Protein AF-A0A6I3SIS8-F1 (afdb_monomer_lite)

Structure (mmCIF, N/CA/C/O backbone):
data_AF-A0A6I3SIS8-F1
#
_entry.id   AF-A0A6I3SIS8-F1
#
loop_
_atom_site.group_PDB
_atom_site.id
_atom_site.type_symbol
_atom_site.label_atom_id
_atom_site.label_alt_id
_atom_site.label_comp_id
_atom_site.label_asym_id
_atom_site.label_entity_id
_atom_site.label_seq_id
_atom_site.pdbx_PDB_ins_code
_atom_site.Cartn_x
_atom_site.Cartn_y
_atom_site.Cartn_z
_atom_site.occupancy
_atom_site.B_iso_or_equiv
_atom_site.auth_seq_id
_atom_site.auth_comp_id
_atom_site.auth_asym_id
_atom_site.auth_atom_id
_atom_site.pdbx_PDB_model_num
ATOM 1 N N . MET A 1 1 ? 45.533 36.833 -30.928 1.00 37.28 1 MET A N 1
ATOM 2 C CA . MET A 1 1 ? 46.655 37.160 -30.023 1.00 37.28 1 MET A CA 1
ATOM 3 C C . MET A 1 1 ? 46.284 38.436 -29.268 1.00 37.28 1 MET A C 1
ATOM 5 O O . MET A 1 1 ? 46.257 39.475 -29.904 1.00 37.28 1 MET A O 1
ATOM 9 N N . ALA A 1 2 ? 45.863 38.337 -27.998 1.00 27.78 2 ALA A N 1
ATOM 10 C CA . ALA A 1 2 ? 45.843 39.403 -26.973 1.00 27.78 2 ALA A CA 1
ATOM 11 C C . ALA A 1 2 ? 45.095 38.920 -25.705 1.00 27.78 2 ALA A C 1
ATOM 13 O O . ALA A 1 2 ? 43.970 38.437 -25.776 1.00 27.78 2 ALA A O 1
ATOM 14 N N . ILE A 1 3 ? 45.743 39.084 -24.553 1.00 27.97 3 ILE A N 1
ATOM 15 C CA . ILE A 1 3 ? 45.242 39.079 -23.158 1.00 27.97 3 ILE A CA 1
ATOM 16 C C . ILE A 1 3 ? 45.550 40.525 -22.631 1.00 27.97 3 ILE A C 1
ATOM 18 O O . ILE A 1 3 ? 46.410 41.135 -23.273 1.00 27.97 3 ILE A O 1
ATOM 22 N N . PRO A 1 4 ? 45.050 41.126 -21.504 1.00 42.03 4 PRO A N 1
ATOM 23 C CA . PRO A 1 4 ? 44.004 40.796 -20.499 1.00 42.03 4 PRO A CA 1
ATOM 24 C C . PRO A 1 4 ? 43.070 41.956 -19.990 1.00 42.03 4 PRO A C 1
ATOM 26 O O . PRO A 1 4 ? 43.342 43.137 -20.146 1.00 42.03 4 PRO A O 1
ATOM 29 N N . ARG A 1 5 ? 42.057 41.542 -19.191 1.00 29.97 5 ARG A N 1
ATOM 30 C CA . ARG A 1 5 ? 41.490 42.088 -17.910 1.00 29.97 5 ARG A CA 1
ATOM 31 C C . ARG A 1 5 ? 41.105 43.581 -17.743 1.00 29.97 5 ARG A C 1
ATOM 33 O O . ARG A 1 5 ? 41.974 44.438 -17.659 1.00 29.97 5 ARG A O 1
ATOM 40 N N . LYS A 1 6 ? 39.880 43.804 -17.220 1.00 28.61 6 LYS A N 1
ATOM 41 C CA . LYS A 1 6 ? 39.632 44.179 -15.795 1.00 28.61 6 LYS A CA 1
ATOM 42 C C . LYS A 1 6 ? 38.142 44.122 -15.393 1.00 28.61 6 LYS A C 1
ATOM 44 O O . LYS A 1 6 ? 37.270 44.616 -16.092 1.00 28.61 6 LYS A O 1
ATOM 49 N N . ARG A 1 7 ? 37.886 43.539 -14.213 1.00 33.59 7 ARG A N 1
ATOM 50 C CA . ARG A 1 7 ? 36.608 43.526 -13.472 1.00 33.59 7 ARG A CA 1
ATOM 51 C C . ARG A 1 7 ? 36.243 44.926 -12.961 1.00 33.59 7 ARG A C 1
ATOM 53 O O . ARG A 1 7 ? 37.121 45.608 -12.438 1.00 33.59 7 ARG A O 1
ATOM 60 N N . ARG A 1 8 ? 34.943 45.240 -12.886 1.00 27.22 8 ARG A N 1
ATOM 61 C CA . ARG A 1 8 ? 34.364 46.024 -11.777 1.00 27.22 8 ARG A CA 1
ATOM 62 C C . ARG A 1 8 ? 32.894 45.654 -11.539 1.00 27.22 8 ARG A C 1
ATOM 64 O O . ARG A 1 8 ? 32.098 45.609 -12.466 1.00 27.22 8 ARG A O 1
ATOM 71 N N . LYS A 1 9 ? 32.588 45.378 -10.266 1.00 30.92 9 LYS A N 1
ATOM 72 C CA . LYS A 1 9 ? 31.253 45.189 -9.683 1.00 30.92 9 LYS A CA 1
ATOM 73 C C . LYS A 1 9 ? 30.405 46.452 -9.872 1.00 30.92 9 LYS A C 1
ATOM 75 O O . LYS A 1 9 ? 30.916 47.545 -9.633 1.00 30.92 9 LYS A O 1
ATOM 80 N N . LYS A 1 10 ? 29.110 46.293 -10.154 1.00 27.42 10 LYS A N 1
ATOM 81 C CA . LYS A 1 10 ? 28.080 47.269 -9.781 1.00 27.42 10 LYS A CA 1
ATOM 82 C C . LYS A 1 10 ? 26.833 46.550 -9.276 1.00 27.42 10 LYS A C 1
ATOM 84 O O . LYS A 1 10 ? 26.320 45.631 -9.900 1.00 27.42 10 LYS A O 1
ATOM 89 N N . SER A 1 11 ? 26.440 46.992 -8.094 1.00 28.55 11 SER A N 1
ATOM 90 C CA . SER A 1 11 ? 25.265 46.665 -7.306 1.00 28.55 11 SER A CA 1
ATOM 91 C C . SER A 1 11 ? 23.988 47.049 -8.053 1.00 28.55 11 SER A C 1
ATOM 93 O O . SER A 1 11 ? 23.933 48.142 -8.616 1.00 28.55 11 SER A O 1
ATOM 95 N N . MET A 1 12 ? 22.956 46.205 -8.007 1.00 25.20 12 MET A N 1
ATOM 96 C CA . MET A 1 12 ? 21.628 46.552 -8.508 1.00 25.20 12 MET A CA 1
ATOM 97 C C . MET A 1 12 ? 20.617 46.479 -7.363 1.00 25.20 12 MET A C 1
ATOM 99 O O . MET A 1 12 ? 20.436 45.440 -6.733 1.00 25.20 12 MET A O 1
ATOM 103 N N . LYS A 1 13 ? 20.040 47.647 -7.071 1.00 25.31 13 LYS A N 1
ATOM 104 C CA . LYS A 1 13 ? 18.928 47.875 -6.150 1.00 25.31 13 LYS A CA 1
ATOM 105 C C . LYS A 1 13 ? 17.675 47.201 -6.716 1.00 25.31 13 LYS A C 1
ATOM 107 O O . LYS A 1 13 ? 17.369 47.397 -7.889 1.00 25.31 13 LYS A O 1
ATOM 112 N N . VAL A 1 14 ? 16.958 46.456 -5.880 1.00 27.83 14 VAL A N 1
ATOM 113 C CA . VAL A 1 14 ? 15.603 45.976 -6.175 1.00 27.83 14 VAL A CA 1
ATOM 114 C C . VAL A 1 14 ? 14.617 47.064 -5.752 1.00 27.83 14 VAL A C 1
ATOM 116 O O . VAL A 1 14 ? 14.685 47.580 -4.638 1.00 27.83 14 VAL A O 1
ATOM 119 N N . LEU A 1 15 ? 13.760 47.444 -6.695 1.00 24.58 15 LEU A N 1
ATOM 120 C CA . LEU A 1 15 ? 12.706 48.444 -6.582 1.00 24.58 15 LEU A CA 1
ATOM 121 C C . LEU A 1 15 ? 11.448 47.769 -6.008 1.00 24.58 15 LEU A C 1
ATOM 123 O O . LEU A 1 15 ? 10.966 46.795 -6.581 1.00 24.58 15 LEU A O 1
ATOM 127 N N . LEU A 1 16 ? 10.939 48.285 -4.885 1.00 25.39 16 LEU A N 1
ATOM 128 C CA . LEU A 1 16 ? 9.620 47.962 -4.338 1.00 25.39 16 LEU A CA 1
ATOM 129 C C . LEU A 1 16 ? 8.529 48.727 -5.105 1.00 25.39 16 LEU A C 1
ATOM 131 O O . LEU A 1 16 ? 8.589 49.949 -5.217 1.00 25.39 16 LEU A O 1
ATOM 135 N N . ILE A 1 17 ? 7.506 48.002 -5.545 1.00 28.86 17 ILE A N 1
ATOM 136 C CA . ILE A 1 17 ? 6.165 48.475 -5.920 1.00 28.86 17 ILE A CA 1
ATOM 137 C C . ILE A 1 17 ? 5.243 47.414 -5.298 1.00 28.86 17 ILE A C 1
ATOM 139 O O . ILE A 1 17 ? 5.486 46.233 -5.505 1.00 28.86 17 ILE A O 1
ATOM 143 N N . GLY A 1 18 ? 4.226 47.658 -4.482 1.00 24.64 18 GLY A N 1
ATOM 144 C CA . GLY A 1 18 ? 3.494 48.852 -4.085 1.00 24.64 18 GLY A CA 1
ATOM 145 C C . GLY A 1 18 ? 2.104 48.329 -3.706 1.00 24.64 18 GLY A C 1
ATOM 146 O O . GLY A 1 18 ? 1.292 48.094 -4.592 1.00 24.64 18 GLY A O 1
ATOM 147 N N . LEU A 1 19 ? 1.870 48.039 -2.420 1.00 24.45 19 LEU A N 1
ATOM 148 C CA . LEU A 1 19 ? 0.596 47.507 -1.922 1.00 24.45 19 LEU A CA 1
ATOM 149 C C . LEU A 1 19 ? -0.233 48.676 -1.378 1.00 24.45 19 LEU A C 1
ATOM 151 O O . LEU A 1 19 ? 0.074 49.239 -0.327 1.00 24.45 19 LEU A O 1
ATOM 155 N N . GLY A 1 20 ? -1.230 49.084 -2.160 1.00 24.03 20 GLY A N 1
ATOM 156 C CA . GLY A 1 20 ? -2.189 50.124 -1.814 1.00 24.03 20 GLY A CA 1
ATOM 157 C C . GLY A 1 20 ? -3.332 49.563 -0.975 1.00 24.03 20 GLY A C 1
ATOM 158 O O . GLY A 1 20 ? -4.022 48.633 -1.376 1.00 24.03 20 GLY A O 1
ATOM 159 N N . VAL A 1 21 ? -3.495 50.172 0.192 1.00 26.05 21 VAL A N 1
ATOM 160 C CA . VAL A 1 21 ? -4.587 50.039 1.154 1.00 26.05 21 VAL A CA 1
ATOM 161 C C . VAL A 1 21 ? -5.916 50.476 0.527 1.00 26.05 21 VAL A C 1
ATOM 163 O O . VAL A 1 21 ? -5.981 51.549 -0.067 1.00 26.05 21 VAL A O 1
ATOM 166 N N . PHE A 1 22 ? -6.990 49.714 0.750 1.00 25.12 22 PHE A N 1
ATOM 167 C CA . PHE A 1 22 ? -8.349 50.259 0.763 1.00 25.12 22 PHE A CA 1
ATOM 168 C C . PHE A 1 22 ? -9.095 49.735 1.992 1.00 25.12 22 PHE A C 1
ATOM 170 O O . PHE A 1 22 ? -9.460 48.566 2.084 1.00 25.12 22 PHE A O 1
ATOM 177 N N . VAL A 1 23 ? -9.267 50.638 2.954 1.00 25.52 23 VAL A N 1
ATOM 178 C CA . VAL A 1 23 ? -10.157 50.524 4.108 1.00 25.52 23 VAL A CA 1
ATOM 179 C C . VAL A 1 23 ? -11.433 51.269 3.742 1.00 25.52 23 VAL A C 1
ATOM 181 O O . VAL A 1 23 ? -11.371 52.456 3.436 1.00 25.52 23 VAL A O 1
ATOM 184 N N . VAL A 1 24 ? -12.583 50.606 3.834 1.00 27.52 24 VAL A N 1
ATOM 185 C CA . VAL A 1 24 ? -13.864 51.270 4.098 1.00 27.52 24 VAL A CA 1
ATOM 186 C C . VAL A 1 24 ? -14.582 50.426 5.138 1.00 27.52 24 VAL A C 1
ATOM 188 O O . VAL A 1 24 ? -14.937 49.278 4.888 1.00 27.52 24 VAL A O 1
ATOM 191 N N . GLY A 1 25 ? -14.722 50.993 6.332 1.00 22.06 25 GLY A N 1
ATOM 192 C CA . GLY A 1 25 ? -15.503 50.415 7.411 1.00 22.06 25 GLY A CA 1
ATOM 193 C C . GLY A 1 25 ? -16.974 50.797 7.308 1.00 22.06 25 GLY A C 1
ATOM 194 O O . GLY A 1 25 ? -17.318 51.857 6.795 1.00 22.06 25 GLY A O 1
ATOM 195 N N . PHE A 1 26 ? -17.819 49.953 7.887 1.00 25.00 26 PHE A N 1
ATOM 196 C CA . PHE A 1 26 ? -19.052 50.366 8.541 1.00 25.00 26 PHE A CA 1
ATOM 197 C C . PHE A 1 26 ? -19.267 49.419 9.720 1.00 25.00 26 PHE A C 1
ATOM 199 O O . PHE A 1 26 ? -19.351 48.205 9.547 1.00 25.00 26 PHE A O 1
ATOM 206 N N . GLY A 1 27 ? -19.256 49.976 10.929 1.00 22.34 27 GLY A N 1
ATOM 207 C CA . GLY A 1 27 ? -19.552 49.240 12.148 1.00 22.34 27 GLY A CA 1
ATOM 208 C C . GLY A 1 27 ? -21.051 49.164 12.402 1.00 22.34 27 GLY A C 1
ATOM 209 O O . GLY A 1 27 ? -21.800 50.016 11.939 1.00 22.34 27 GLY A O 1
ATOM 210 N N . LEU A 1 28 ? -21.449 48.179 13.204 1.00 25.05 28 LEU A N 1
ATOM 211 C CA . LEU A 1 28 ? -22.534 48.287 14.176 1.00 25.05 28 LEU A CA 1
ATOM 212 C C . LEU A 1 28 ? -22.318 47.203 15.240 1.00 25.05 28 LEU A C 1
ATOM 214 O O . LEU A 1 28 ? -22.282 46.011 14.950 1.00 25.05 28 LEU A O 1
ATOM 218 N N . ALA A 1 29 ? -22.120 47.654 16.474 1.00 28.23 29 ALA A N 1
ATOM 219 C CA . ALA A 1 29 ? -22.065 46.833 17.669 1.00 28.23 29 ALA A CA 1
ATOM 220 C C . ALA A 1 29 ? -23.487 46.543 18.150 1.00 28.23 29 ALA A C 1
ATOM 222 O O . ALA A 1 29 ? -24.220 47.501 18.363 1.00 28.23 29 ALA A O 1
ATOM 223 N N . VAL A 1 30 ? -23.843 45.278 18.405 1.00 28.05 30 VAL A N 1
ATOM 224 C CA . VAL A 1 30 ? -24.902 44.893 19.358 1.00 28.05 30 VAL A CA 1
ATOM 225 C C . VAL A 1 30 ? -24.634 43.472 19.874 1.00 28.05 30 VAL A C 1
ATOM 227 O O . VAL A 1 30 ? -24.608 42.527 19.096 1.00 28.05 30 VAL A O 1
ATOM 230 N N . GLY A 1 31 ? -24.536 43.324 21.200 1.00 24.06 31 GLY A N 1
ATOM 231 C CA . GLY A 1 31 ? -25.141 42.183 21.895 1.00 24.06 31 GLY A CA 1
ATOM 232 C C . GLY A 1 31 ? -24.251 41.007 22.293 1.00 24.06 31 GLY A C 1
ATOM 233 O O . GLY A 1 31 ? -24.388 39.918 21.750 1.00 24.06 31 GLY A O 1
ATOM 234 N N . TYR A 1 32 ? -23.476 41.176 23.368 1.00 26.34 32 TYR A N 1
ATOM 235 C CA . TYR A 1 32 ? -23.261 40.088 24.327 1.00 26.34 32 TYR A CA 1
ATOM 236 C C . TYR A 1 32 ? -24.634 39.650 24.873 1.00 26.34 32 TYR A C 1
ATOM 238 O O . TYR A 1 32 ? -25.322 40.441 25.523 1.00 26.34 32 TYR A O 1
ATOM 246 N N . ARG A 1 33 ? -25.042 38.403 24.623 1.00 25.62 33 ARG A N 1
ATOM 247 C CA . ARG A 1 33 ? -26.084 37.724 25.400 1.00 25.62 33 ARG A CA 1
ATOM 248 C C . ARG A 1 33 ? -25.581 36.351 25.816 1.00 25.62 33 ARG A C 1
ATOM 250 O O . ARG A 1 33 ? -25.286 35.506 24.978 1.00 25.62 33 ARG A O 1
ATOM 257 N N . ASN A 1 34 ? -25.515 36.182 27.131 1.00 26.72 34 ASN A N 1
ATOM 258 C CA . ASN A 1 34 ? -25.392 34.913 27.824 1.00 26.72 34 ASN A CA 1
ATOM 259 C C . ASN A 1 34 ? -26.469 33.945 27.315 1.00 26.72 34 ASN A C 1
ATOM 261 O O . ASN A 1 34 ? -27.656 34.260 27.396 1.00 26.72 34 ASN A O 1
ATOM 265 N N . PHE A 1 35 ? -26.053 32.776 26.835 1.00 25.58 35 PHE A N 1
ATOM 266 C CA . PHE A 1 35 ? -26.901 31.589 26.807 1.00 25.58 35 PHE A CA 1
ATOM 267 C C . PHE A 1 35 ? -26.510 30.724 28.009 1.00 25.58 35 PHE A C 1
ATOM 269 O O . PHE A 1 35 ? -25.621 29.882 27.933 1.00 25.58 35 PHE A O 1
ATOM 276 N N . GLU A 1 36 ? -27.153 30.993 29.144 1.00 26.08 36 GLU A N 1
ATOM 277 C CA . GLU A 1 36 ? -27.400 29.973 30.162 1.00 26.08 36 GLU A CA 1
ATOM 278 C C . GLU A 1 36 ? -28.742 29.302 29.836 1.00 26.08 36 GLU A C 1
ATOM 280 O O . GLU A 1 36 ? -29.730 29.986 29.568 1.00 26.08 36 GLU A O 1
ATOM 285 N N . GLY A 1 37 ? -28.763 27.966 29.878 1.00 23.23 37 GLY A N 1
ATOM 286 C CA . GLY A 1 37 ? -29.931 27.116 29.620 1.00 23.23 37 GLY A CA 1
ATOM 287 C C . GLY A 1 37 ? -29.971 26.638 28.165 1.00 23.23 37 GLY A C 1
ATOM 288 O O . GLY A 1 37 ? -29.992 27.445 27.249 1.00 23.23 37 GLY A O 1
ATOM 289 N N . ILE A 1 38 ? -29.969 25.347 27.845 1.00 25.59 38 ILE A N 1
ATOM 290 C CA . ILE A 1 38 ? -30.414 24.161 28.576 1.00 25.59 38 ILE A CA 1
ATOM 291 C C . ILE A 1 38 ? -29.370 23.069 28.314 1.00 25.59 38 ILE A C 1
ATOM 293 O O . ILE A 1 38 ? -28.968 22.858 27.173 1.00 25.59 38 ILE A O 1
ATOM 297 N N . ALA A 1 39 ? -28.929 22.375 29.366 1.00 31.66 39 ALA A N 1
ATOM 298 C CA . ALA A 1 39 ? -28.293 21.076 29.208 1.00 31.66 39 ALA A CA 1
ATOM 299 C C . ALA A 1 39 ? -29.356 20.121 28.652 1.00 31.66 39 ALA A C 1
ATOM 301 O O . ALA A 1 39 ? -30.090 19.481 29.406 1.00 31.66 39 ALA A O 1
ATOM 302 N N . GLU A 1 40 ? -29.497 20.089 27.329 1.00 26.77 40 GLU A N 1
ATOM 303 C CA . GLU A 1 40 ? -30.188 18.994 26.677 1.00 26.77 40 GLU A CA 1
ATOM 304 C C . GLU A 1 40 ? -29.341 17.757 26.950 1.00 26.77 40 GLU A C 1
ATOM 306 O O . GLU A 1 40 ? -28.184 17.653 26.538 1.00 26.77 40 GLU A O 1
ATOM 311 N N . SER A 1 41 ? -29.916 16.845 27.736 1.00 28.03 41 SER A N 1
ATOM 312 C CA . SER A 1 41 ? -29.422 15.477 27.820 1.00 28.03 41 SER A CA 1
ATOM 313 C C . SER A 1 41 ? -29.154 14.986 26.400 1.00 28.03 41 SER A C 1
ATOM 315 O O . SER A 1 41 ? -29.950 15.307 25.512 1.00 28.03 41 SER A O 1
ATOM 317 N N . PRO A 1 42 ? -28.068 14.231 26.157 1.00 32.88 42 PRO A N 1
ATOM 318 C CA . PRO A 1 42 ? -27.833 13.671 24.841 1.00 32.88 42 PRO A CA 1
ATOM 319 C C . PRO A 1 42 ? -29.092 12.902 24.464 1.00 32.88 42 PRO A C 1
ATOM 321 O O . PRO A 1 42 ? -29.443 11.933 25.137 1.00 32.88 42 PRO A O 1
ATOM 324 N N . ASN A 1 43 ? -29.807 13.380 23.441 1.00 29.58 43 ASN A N 1
ATOM 325 C CA . ASN A 1 43 ? -30.867 12.596 22.837 1.00 29.58 43 ASN A CA 1
ATOM 326 C C . ASN A 1 43 ? -30.219 11.250 22.502 1.00 29.58 43 ASN A C 1
ATOM 328 O O . ASN A 1 43 ? -29.254 11.243 21.725 1.00 29.58 43 ASN A O 1
ATOM 332 N N . PRO A 1 44 ? -30.652 10.136 23.119 1.00 35.06 44 PRO A N 1
ATOM 333 C CA . PRO A 1 44 ? -30.145 8.840 22.727 1.00 35.06 44 PRO A CA 1
ATOM 334 C C . PRO A 1 44 ? -30.453 8.723 21.240 1.00 35.06 44 PRO A C 1
ATOM 336 O O . PRO A 1 44 ? -31.586 8.968 20.820 1.00 35.06 44 PRO A O 1
ATOM 339 N N . VAL A 1 45 ? -29.437 8.432 20.429 1.00 43.19 45 VAL A N 1
ATOM 340 C CA . VAL A 1 45 ? -29.666 8.033 19.042 1.00 43.19 45 VAL A CA 1
ATOM 341 C C . VAL A 1 45 ? -30.652 6.868 19.124 1.00 43.19 45 VAL A C 1
ATOM 343 O O . VAL A 1 45 ? -30.350 5.823 19.707 1.00 43.19 45 VAL A O 1
ATOM 346 N N . ASN A 1 46 ? -31.888 7.135 18.701 1.00 38.53 46 ASN A N 1
ATOM 347 C CA . ASN A 1 46 ? -33.018 6.233 18.838 1.00 38.53 46 ASN A CA 1
ATOM 348 C C . ASN A 1 46 ? -32.661 4.896 18.188 1.00 38.53 46 ASN A C 1
ATOM 350 O O . ASN A 1 46 ? -32.430 4.863 16.991 1.00 38.53 46 ASN A O 1
ATOM 354 N N . GLY A 1 47 ? -32.642 3.823 18.984 1.00 43.50 47 GLY A N 1
ATOM 355 C CA . GLY A 1 47 ? -33.038 2.456 18.615 1.00 43.50 47 GLY A CA 1
ATOM 356 C C . GLY A 1 47 ? -32.598 1.809 17.290 1.00 43.50 47 GLY A C 1
ATOM 357 O O . GLY A 1 47 ? -33.206 0.803 16.940 1.00 43.50 47 GLY A O 1
ATOM 358 N N . GLU A 1 48 ? -31.613 2.312 16.547 1.00 57.53 48 GLU A N 1
ATOM 359 C CA . GLU A 1 48 ? -31.252 1.727 15.251 1.00 57.53 48 GLU A CA 1
ATOM 360 C C . GLU A 1 48 ? -30.534 0.385 15.440 1.00 57.53 48 GLU A C 1
ATOM 362 O O . GLU A 1 48 ? -29.417 0.291 15.958 1.00 57.53 48 GLU A O 1
ATOM 367 N N . SER A 1 49 ? -31.208 -0.688 15.024 1.00 75.69 49 SER A N 1
ATOM 368 C CA . SER A 1 49 ? -30.583 -1.986 14.814 1.00 75.69 49 SER A CA 1
ATOM 369 C C . SER A 1 49 ? -29.731 -1.914 13.548 1.00 75.69 49 SER A C 1
ATOM 371 O O . SER A 1 49 ? -30.186 -2.298 12.473 1.00 75.69 49 SER A O 1
ATOM 373 N N . TRP A 1 50 ? -28.512 -1.397 13.677 1.00 89.44 50 TRP A N 1
ATOM 374 C CA . TRP A 1 50 ? -27.549 -1.383 12.582 1.00 89.44 50 TRP A CA 1
ATOM 375 C C . TRP A 1 50 ? -27.254 -2.800 12.090 1.00 89.44 50 TRP A C 1
ATOM 377 O O . TRP A 1 50 ? -27.021 -3.720 12.882 1.00 89.44 50 TRP A O 1
ATOM 387 N N . SER A 1 51 ? -27.225 -2.949 10.775 1.00 91.38 51 SER A N 1
ATOM 388 C CA . SER A 1 51 ? -26.800 -4.134 10.044 1.00 91.38 51 SER A CA 1
ATOM 389 C C . SER A 1 51 ? -25.554 -3.819 9.226 1.00 91.38 51 SER A C 1
ATOM 391 O O . SER A 1 51 ? -25.282 -2.676 8.867 1.00 91.38 51 SER A O 1
ATOM 393 N N . VAL A 1 52 ? -24.756 -4.845 8.932 1.00 91.94 52 VAL A N 1
ATOM 394 C CA . VAL A 1 52 ? -23.588 -4.679 8.060 1.00 91.94 52 VAL A CA 1
ATOM 395 C C . VAL A 1 52 ? -24.041 -4.208 6.676 1.00 91.94 52 VAL A C 1
ATOM 397 O O . VAL A 1 52 ? -24.930 -4.817 6.085 1.00 91.94 52 VAL A O 1
ATOM 400 N N . GLY A 1 53 ? -23.396 -3.163 6.157 1.00 91.75 53 GLY A N 1
ATOM 401 C CA . GLY A 1 53 ? -23.736 -2.522 4.885 1.00 91.75 53 GLY A CA 1
ATOM 402 C C . GLY A 1 53 ? -24.698 -1.338 5.004 1.00 91.75 53 GLY A C 1
ATOM 403 O O . GLY A 1 53 ? -24.877 -0.630 4.016 1.00 91.75 53 GLY A O 1
ATOM 404 N N . ASP A 1 54 ? -25.278 -1.093 6.183 1.00 94.38 54 ASP A N 1
ATOM 405 C CA . ASP A 1 54 ? -26.115 0.087 6.394 1.00 94.38 54 ASP A CA 1
ATOM 406 C C . ASP A 1 54 ? -25.291 1.365 6.203 1.00 94.38 54 ASP A C 1
ATOM 408 O O . ASP A 1 54 ? -24.182 1.499 6.735 1.00 94.38 54 ASP A O 1
ATOM 412 N N . GLU A 1 55 ? -25.847 2.309 5.444 1.00 94.56 55 GLU A N 1
ATOM 413 C CA . GLU A 1 55 ? -25.242 3.616 5.207 1.00 94.56 55 GLU A CA 1
ATOM 414 C C . GLU A 1 55 ? -25.322 4.474 6.478 1.00 94.56 55 GLU A C 1
ATOM 416 O O . GLU A 1 55 ? -26.373 4.590 7.108 1.00 94.56 55 GLU A O 1
ATOM 421 N N . VAL A 1 56 ? -24.205 5.104 6.844 1.00 94.94 56 VAL A N 1
ATOM 422 C CA . VAL A 1 56 ? -24.098 5.981 8.015 1.00 94.94 56 VAL A CA 1
ATOM 423 C C . VAL A 1 56 ? -23.895 7.420 7.541 1.00 94.94 56 VAL A C 1
ATOM 425 O O . VAL A 1 56 ? -22.931 7.689 6.816 1.00 94.94 56 VAL A O 1
ATOM 428 N N . PRO A 1 57 ? -24.760 8.368 7.937 1.00 93.25 57 PRO A N 1
ATOM 429 C CA . PRO A 1 57 ? -24.688 9.728 7.430 1.00 93.25 57 PRO A CA 1
ATOM 430 C C . PRO A 1 57 ? -23.543 10.531 8.093 1.00 93.25 57 PRO A C 1
ATOM 432 O O . PRO A 1 57 ? -23.152 10.233 9.232 1.00 93.25 57 PRO A O 1
ATOM 435 N N . PRO A 1 58 ? -22.992 11.562 7.417 1.00 91.94 58 PRO A N 1
ATOM 436 C CA . PRO A 1 58 ? -21.834 12.326 7.899 1.00 91.94 58 PRO A CA 1
ATOM 437 C C . PRO A 1 58 ? -22.011 12.925 9.305 1.00 91.94 58 PRO A C 1
ATOM 439 O O . PRO A 1 58 ? -21.042 13.062 10.059 1.00 91.94 58 PRO A O 1
ATOM 442 N N . GLU A 1 59 ? -23.242 13.263 9.690 1.00 92.19 59 GLU A N 1
ATOM 443 C CA . GLU A 1 59 ? -23.571 13.878 10.977 1.00 92.19 59 GLU A CA 1
ATOM 444 C C . GLU A 1 59 ? -23.283 12.952 12.165 1.00 92.19 59 GLU A C 1
ATOM 446 O O . GLU A 1 59 ? -22.970 13.443 13.251 1.00 92.19 59 GLU A O 1
ATOM 451 N N . VAL A 1 60 ? -23.356 11.627 11.984 1.00 93.12 60 VAL A N 1
ATOM 452 C CA . VAL A 1 60 ? -23.006 10.651 13.033 1.00 93.12 60 VAL A CA 1
ATOM 453 C C . VAL A 1 60 ? -21.515 10.743 13.357 1.00 93.12 60 VAL A C 1
ATOM 455 O O . VAL A 1 60 ? -21.139 10.830 14.525 1.00 93.12 60 VAL A O 1
ATOM 458 N N . PHE A 1 61 ? -20.667 10.817 12.329 1.00 92.19 61 PHE A N 1
ATOM 459 C CA . PHE A 1 61 ? -19.221 10.985 12.489 1.00 92.19 61 PHE A CA 1
ATOM 460 C C . PHE A 1 61 ? -18.859 12.357 13.065 1.00 92.19 61 PHE A C 1
ATOM 462 O O . PHE A 1 61 ? -17.921 12.466 13.852 1.00 92.19 61 PHE A O 1
ATOM 469 N N . ALA A 1 62 ? -19.593 13.409 12.690 1.00 89.12 62 ALA A N 1
ATOM 470 C CA . ALA A 1 62 ? -19.358 14.766 13.183 1.00 89.12 62 ALA A CA 1
ATOM 471 C C . ALA A 1 62 ? -19.717 14.944 14.670 1.00 89.12 62 ALA A C 1
ATOM 473 O O . ALA A 1 62 ? -19.081 15.741 15.356 1.00 89.12 62 ALA A O 1
ATOM 474 N N . LYS A 1 63 ? -20.718 14.208 15.172 1.00 90.25 63 LYS A N 1
ATOM 475 C CA . LYS A 1 63 ? -21.145 14.239 16.584 1.00 90.25 63 LYS A CA 1
ATOM 476 C C . LYS A 1 63 ? -20.280 13.376 17.509 1.00 90.25 63 LYS A C 1
ATOM 478 O O . LYS A 1 63 ? -20.374 13.524 18.725 1.00 90.25 63 LYS A O 1
ATOM 483 N N . ALA A 1 64 ? -19.488 12.460 16.959 1.00 91.12 64 ALA A N 1
ATOM 484 C CA . ALA A 1 64 ? -18.677 11.532 17.734 1.00 91.12 64 ALA A CA 1
ATOM 485 C C . ALA A 1 64 ? -17.449 12.215 18.359 1.00 91.12 64 ALA A C 1
ATOM 487 O O . ALA A 1 64 ? -16.765 13.016 17.721 1.00 91.12 64 ALA A O 1
ATOM 488 N N . GLU A 1 65 ? -17.119 11.854 19.598 1.00 92.88 65 GLU A N 1
ATOM 489 C CA . GLU A 1 65 ? -15.911 12.356 20.260 1.00 92.88 65 GLU A CA 1
ATOM 490 C C . GLU A 1 65 ? -14.663 11.638 19.723 1.00 92.88 65 GLU A C 1
ATOM 492 O O . GLU A 1 65 ? -14.628 10.407 19.639 1.00 92.88 65 GLU A O 1
ATOM 497 N N . SER A 1 66 ? -13.625 12.399 19.363 1.00 92.19 66 SER A N 1
ATOM 498 C CA . SER A 1 66 ? -12.391 11.844 18.799 1.00 92.19 66 SER A CA 1
ATOM 499 C C . SER A 1 66 ? -11.504 11.195 19.864 1.00 92.19 66 SER A C 1
ATOM 501 O O . SER A 1 66 ? -10.992 11.857 20.764 1.00 92.19 66 SER A O 1
ATOM 503 N N . LEU A 1 67 ? -11.262 9.894 19.710 1.00 92.56 67 LEU A N 1
ATOM 504 C CA . LEU A 1 67 ? -10.312 9.104 20.492 1.00 92.56 67 LEU A CA 1
ATOM 505 C C . LEU A 1 67 ? -8.862 9.274 20.015 1.00 92.56 67 LEU A C 1
ATOM 507 O O . LEU A 1 67 ? -7.934 8.916 20.740 1.00 92.56 67 LEU A O 1
ATOM 511 N N . SER A 1 68 ? -8.652 9.797 18.806 1.00 89.56 68 SER A N 1
ATOM 512 C CA . SER A 1 68 ? -7.326 10.049 18.231 1.00 89.56 68 SER A CA 1
ATOM 513 C C . SER A 1 68 ? -6.731 11.392 18.663 1.00 89.56 68 SER A C 1
ATOM 515 O O . SER A 1 68 ? -5.508 11.539 18.691 1.00 89.56 68 SER A O 1
ATOM 517 N N . ALA A 1 69 ? -7.575 12.346 19.066 1.00 87.44 69 ALA A N 1
ATOM 518 C CA . ALA A 1 69 ? -7.172 13.691 19.462 1.00 87.44 69 ALA A CA 1
ATOM 519 C C . ALA A 1 69 ? -6.093 13.695 20.561 1.00 87.44 69 ALA A C 1
ATOM 521 O O . ALA A 1 69 ? -6.287 13.202 21.676 1.00 87.44 69 ALA A O 1
ATOM 522 N N . GLY A 1 70 ? -4.924 14.258 20.237 1.00 82.38 70 GLY A N 1
ATOM 523 C CA . GLY A 1 70 ? -3.794 14.388 21.165 1.00 82.38 70 GLY A CA 1
ATOM 524 C C . GLY A 1 70 ? -3.117 13.067 21.555 1.00 82.38 70 GLY A C 1
ATOM 525 O O . GLY A 1 70 ? -2.254 13.065 22.434 1.00 82.38 70 GLY A O 1
ATOM 526 N N . LYS A 1 71 ? -3.484 11.944 20.926 1.00 89.44 71 LYS A N 1
ATOM 527 C CA . LYS A 1 71 ? -2.875 10.632 21.174 1.00 89.44 71 LYS A CA 1
ATOM 528 C C . LYS A 1 71 ? -1.718 10.357 20.215 1.00 89.44 71 LYS A C 1
ATOM 530 O O . LYS A 1 71 ? -1.584 10.980 19.161 1.00 89.44 71 LYS A O 1
ATOM 535 N N . LYS A 1 72 ? -0.885 9.388 20.594 1.00 91.00 72 LYS A N 1
ATOM 536 C CA . LYS A 1 72 ? 0.175 8.817 19.757 1.00 91.00 72 LYS A CA 1
ATOM 537 C C . LYS A 1 72 ? -0.126 7.352 19.473 1.00 91.00 72 LYS A C 1
ATOM 539 O O . LYS A 1 72 ? -0.725 6.678 20.307 1.00 91.00 72 LYS A O 1
ATOM 544 N N . LEU A 1 73 ? 0.302 6.900 18.305 1.00 91.62 73 LEU A N 1
ATOM 545 C CA . LEU A 1 73 ? 0.290 5.504 17.890 1.00 91.62 73 LEU A CA 1
ATOM 546 C C . LEU A 1 73 ? 1.588 4.822 18.330 1.00 91.62 73 LEU A C 1
ATOM 548 O O . LEU A 1 73 ? 2.659 5.436 18.260 1.00 91.62 73 LEU A O 1
ATOM 552 N N . ASP A 1 74 ? 1.497 3.551 18.710 1.00 94.88 74 ASP A N 1
ATOM 553 C CA . ASP A 1 74 ? 2.652 2.700 18.983 1.00 94.88 74 ASP A CA 1
ATOM 554 C C . ASP A 1 74 ? 3.207 2.177 17.655 1.00 94.88 74 ASP A C 1
ATOM 556 O O . ASP A 1 74 ? 2.564 1.390 16.959 1.00 94.88 74 ASP A O 1
ATOM 560 N N . ILE A 1 75 ? 4.396 2.628 17.266 1.00 91.88 75 ILE A N 1
ATOM 561 C CA . ILE A 1 75 ? 5.001 2.240 15.989 1.00 91.88 75 ILE A CA 1
ATOM 562 C C . ILE A 1 75 ? 5.824 0.965 16.168 1.00 91.88 75 ILE A C 1
ATOM 564 O O . ILE A 1 75 ? 6.671 0.890 17.061 1.00 91.88 75 ILE A O 1
ATOM 568 N N . VAL A 1 76 ? 5.603 -0.035 15.309 1.00 93.00 76 VAL A N 1
ATOM 569 C CA . VAL A 1 76 ? 6.420 -1.255 15.300 1.00 93.00 76 VAL A CA 1
ATOM 570 C C . VAL A 1 76 ? 7.828 -0.909 14.802 1.00 93.00 76 VAL A C 1
ATOM 572 O O . VAL A 1 76 ? 7.977 -0.461 13.662 1.00 93.00 76 VAL A O 1
ATOM 575 N N . PRO A 1 77 ? 8.875 -1.100 15.624 1.00 92.12 77 PRO A N 1
ATOM 576 C CA . PRO A 1 77 ? 10.207 -0.634 15.280 1.00 92.12 77 PRO A CA 1
ATOM 577 C C . PRO A 1 77 ? 10.875 -1.520 14.226 1.00 92.12 77 PRO A C 1
ATOM 579 O O . PRO A 1 77 ? 10.757 -2.744 14.235 1.00 92.12 77 PRO A O 1
ATOM 582 N N . GLY A 1 78 ? 11.677 -0.891 13.366 1.00 92.81 78 GLY A N 1
ATOM 583 C CA . GLY A 1 78 ? 12.668 -1.593 12.553 1.00 92.81 78 GLY A CA 1
ATOM 584 C C . GLY A 1 78 ? 12.127 -2.337 11.333 1.00 92.81 78 GLY A C 1
ATOM 585 O O . GLY A 1 78 ? 12.862 -3.162 10.791 1.00 92.81 78 GLY A O 1
ATOM 586 N N . GLN A 1 79 ? 10.892 -2.078 10.904 1.00 95.00 79 GLN A N 1
ATOM 587 C CA . GLN A 1 79 ? 10.356 -2.537 9.616 1.00 95.00 79 GLN A CA 1
ATOM 588 C C . GLN A 1 79 ? 10.837 -1.626 8.476 1.00 95.00 79 GLN A C 1
ATOM 590 O O . GLN A 1 79 ? 11.170 -0.463 8.704 1.00 95.00 79 GLN A O 1
ATOM 595 N N . THR A 1 80 ? 10.852 -2.132 7.244 1.00 96.88 80 THR A N 1
ATOM 596 C CA . THR A 1 80 ? 11.034 -1.301 6.041 1.00 96.88 80 THR A CA 1
ATOM 597 C C . THR A 1 80 ? 9.926 -1.562 5.031 1.00 96.88 80 THR A C 1
ATOM 599 O O . THR A 1 80 ? 9.308 -2.625 5.032 1.00 96.88 80 THR A O 1
ATOM 602 N N . MET A 1 81 ? 9.652 -0.579 4.177 1.00 97.12 81 MET A N 1
ATOM 603 C CA . MET A 1 81 ? 8.709 -0.698 3.075 1.00 97.12 81 MET A CA 1
ATOM 604 C C . MET A 1 81 ? 9.324 -0.142 1.795 1.00 97.12 81 MET A C 1
ATOM 606 O O . MET A 1 81 ? 9.589 1.057 1.695 1.00 97.12 81 MET A O 1
ATOM 610 N N . PHE A 1 82 ? 9.522 -1.014 0.809 1.00 97.69 82 PHE A N 1
ATOM 611 C CA . PHE A 1 82 ? 9.741 -0.604 -0.571 1.00 97.69 82 PHE A CA 1
ATOM 612 C C . PHE A 1 82 ? 8.431 -0.029 -1.108 1.00 97.69 82 PHE A C 1
ATOM 614 O O . PHE A 1 82 ? 7.426 -0.741 -1.170 1.00 97.69 82 PHE A O 1
ATOM 621 N N . PHE A 1 83 ? 8.440 1.249 -1.470 1.00 96.19 83 PHE A N 1
ATOM 622 C CA . PHE A 1 83 ? 7.255 1.978 -1.906 1.00 96.19 83 PHE A CA 1
ATOM 623 C C . PHE A 1 83 ? 7.465 2.527 -3.314 1.00 96.19 83 PHE A C 1
ATOM 625 O O . PHE A 1 83 ? 8.478 3.170 -3.580 1.00 96.19 83 PHE A O 1
ATOM 632 N N . SER A 1 84 ? 6.523 2.275 -4.220 1.00 94.94 84 SER A N 1
ATOM 633 C CA . SER A 1 84 ? 6.602 2.719 -5.611 1.00 94.94 84 SER A CA 1
ATOM 634 C C . SER A 1 84 ? 5.217 3.081 -6.140 1.00 94.94 84 SER A C 1
ATOM 636 O O . SER A 1 84 ? 4.430 2.199 -6.471 1.00 94.94 84 SER A O 1
ATOM 638 N N . ASN A 1 85 ? 4.928 4.377 -6.217 1.00 91.94 85 ASN A N 1
ATOM 639 C CA . ASN A 1 85 ? 3.680 4.900 -6.782 1.00 91.94 85 ASN A CA 1
ATOM 640 C C . ASN A 1 85 ? 3.918 5.994 -7.837 1.00 91.94 85 ASN A C 1
ATOM 642 O O . ASN A 1 85 ? 2.973 6.453 -8.464 1.00 91.94 85 ASN A O 1
ATOM 646 N N . VAL A 1 86 ? 5.172 6.434 -8.021 1.00 87.81 86 VAL A N 1
ATOM 647 C CA . VAL A 1 86 ? 5.557 7.419 -9.046 1.00 87.81 86 VAL A CA 1
ATOM 648 C C . VAL A 1 86 ? 6.727 6.924 -9.915 1.00 87.81 86 VAL A C 1
ATOM 650 O O . VAL A 1 86 ? 7.623 6.256 -9.388 1.00 87.81 86 VAL A O 1
ATOM 653 N N . PRO A 1 87 ? 6.762 7.236 -11.226 1.00 88.12 87 PRO A N 1
ATOM 654 C CA . PRO A 1 87 ? 5.682 7.880 -11.978 1.00 88.12 87 PRO A CA 1
ATOM 655 C C . PRO A 1 87 ? 4.426 6.999 -12.009 1.00 88.12 87 PRO A C 1
ATOM 657 O O . PRO A 1 87 ? 4.515 5.799 -12.250 1.00 88.12 87 PRO A O 1
ATOM 660 N N . GLU A 1 88 ? 3.269 7.577 -11.722 1.00 87.50 88 GLU A N 1
ATOM 661 C CA . GLU A 1 88 ? 1.984 6.889 -11.613 1.00 87.50 88 GLU A CA 1
ATOM 662 C C . GLU A 1 88 ? 1.531 6.435 -13.001 1.00 87.50 88 GLU A C 1
ATOM 664 O O . GLU A 1 88 ? 1.196 5.273 -13.215 1.00 87.50 88 GLU A O 1
ATOM 669 N N . MET A 1 89 ? 1.598 7.352 -13.969 1.00 90.75 89 MET A N 1
ATOM 670 C CA . MET A 1 89 ? 1.192 7.154 -15.357 1.00 90.75 89 MET A CA 1
ATOM 671 C C . MET A 1 89 ? 2.407 6.928 -16.258 1.00 90.75 89 MET A C 1
ATOM 673 O O . MET A 1 89 ? 2.950 7.857 -16.864 1.00 90.75 89 MET A O 1
ATOM 677 N N . VAL A 1 90 ? 2.852 5.679 -16.355 1.00 90.12 90 VAL A N 1
ATOM 678 C CA . VAL A 1 90 ? 4.163 5.370 -16.931 1.00 90.12 90 VAL A CA 1
ATOM 679 C C . VAL A 1 90 ? 4.090 5.275 -18.451 1.00 90.12 90 VAL A C 1
ATOM 681 O O . VAL A 1 90 ? 3.400 4.409 -18.980 1.00 90.12 90 VAL A O 1
ATOM 684 N N . LYS A 1 91 ? 4.803 6.161 -19.158 1.00 92.50 91 LYS A N 1
ATOM 685 C CA . LYS A 1 91 ? 4.760 6.283 -20.633 1.00 92.50 91 LYS A CA 1
ATOM 686 C C . LYS A 1 91 ? 5.963 5.673 -21.350 1.00 92.50 91 LYS A C 1
ATOM 688 O O . LYS A 1 91 ? 5.891 5.424 -22.551 1.00 92.50 91 LYS A O 1
ATOM 693 N N . GLU A 1 92 ? 7.047 5.433 -20.623 1.00 93.06 92 GLU A N 1
ATOM 694 C CA . GLU A 1 92 ? 8.319 4.934 -21.144 1.00 93.06 92 GLU A CA 1
ATOM 695 C C . GLU A 1 92 ? 8.738 3.672 -20.380 1.00 93.06 92 GLU A C 1
ATOM 697 O O . GLU A 1 92 ? 8.426 3.552 -19.193 1.00 93.06 92 GLU A O 1
ATOM 702 N N . PRO A 1 93 ? 9.424 2.718 -21.030 1.00 94.94 93 PRO A N 1
ATOM 703 C CA . PRO A 1 93 ? 9.909 1.528 -20.352 1.00 94.94 93 PRO A CA 1
ATOM 704 C C . PRO A 1 93 ? 11.117 1.879 -19.474 1.00 94.94 93 PRO A C 1
ATOM 706 O O . PRO A 1 93 ? 11.944 2.710 -19.848 1.00 94.94 93 PRO A O 1
ATOM 709 N N . GLY A 1 94 ? 11.248 1.239 -18.314 1.00 95.81 94 GLY A N 1
ATOM 710 C CA . GLY A 1 94 ? 12.363 1.504 -17.404 1.00 95.81 94 GLY A CA 1
ATOM 711 C C . GLY A 1 94 ? 12.119 1.066 -15.963 1.00 95.81 94 GLY A C 1
ATOM 712 O O . GLY A 1 94 ? 11.099 0.454 -15.631 1.00 95.81 94 GLY A O 1
ATOM 713 N N . ILE A 1 95 ? 13.088 1.379 -15.100 1.00 96.56 95 ILE A N 1
ATOM 714 C CA . ILE A 1 95 ? 12.978 1.188 -13.650 1.00 96.56 95 ILE A CA 1
ATOM 715 C C . ILE A 1 95 ? 12.276 2.406 -13.049 1.00 96.56 95 ILE A C 1
ATOM 717 O O . ILE A 1 95 ? 12.728 3.533 -13.230 1.00 96.56 95 ILE A O 1
ATOM 721 N N . MET A 1 96 ? 11.182 2.184 -12.324 1.00 94.81 96 MET A N 1
ATOM 722 C CA . MET A 1 96 ? 10.366 3.254 -11.735 1.00 94.81 96 MET A CA 1
ATOM 723 C C . MET A 1 96 ? 10.873 3.646 -10.349 1.00 94.81 96 MET A C 1
ATOM 725 O O . MET A 1 96 ? 10.956 4.828 -10.037 1.00 94.81 96 MET A O 1
ATOM 729 N N . THR A 1 97 ? 11.272 2.665 -9.541 1.00 95.62 97 THR A N 1
ATOM 730 C CA . THR A 1 97 ? 11.854 2.874 -8.210 1.00 95.62 97 THR A CA 1
ATOM 731 C C . THR A 1 97 ? 13.012 1.917 -8.013 1.00 95.62 97 THR A C 1
ATOM 733 O O . THR A 1 97 ? 12.919 0.745 -8.381 1.00 95.62 97 THR A O 1
ATOM 736 N N . ARG A 1 98 ? 14.091 2.396 -7.392 1.00 95.94 98 ARG A N 1
ATOM 737 C CA . ARG A 1 98 ? 15.259 1.590 -7.040 1.00 95.94 98 ARG A CA 1
ATOM 738 C C . ARG A 1 98 ? 15.597 1.777 -5.573 1.00 95.94 98 ARG A C 1
ATOM 740 O O . ARG A 1 98 ? 15.779 2.895 -5.115 1.00 95.94 98 ARG A O 1
ATOM 747 N N . VAL A 1 99 ? 15.753 0.666 -4.864 1.00 97.56 99 VAL A N 1
ATOM 748 C CA . VAL A 1 99 ? 16.326 0.642 -3.521 1.00 97.56 99 VAL A CA 1
ATOM 749 C C . VAL A 1 99 ? 17.415 -0.417 -3.497 1.00 97.56 99 VAL A C 1
ATOM 751 O O . VAL A 1 99 ? 17.196 -1.574 -3.862 1.00 97.56 99 VAL A O 1
ATOM 754 N N . ASP A 1 100 ? 18.619 -0.012 -3.106 1.00 97.19 100 ASP A N 1
ATOM 755 C CA . ASP A 1 100 ? 19.788 -0.885 -3.179 1.00 97.19 100 ASP A CA 1
ATOM 756 C C . ASP A 1 100 ? 19.932 -1.818 -1.983 1.00 97.19 100 ASP A C 1
ATOM 758 O O . ASP A 1 100 ? 20.469 -2.916 -2.153 1.00 97.19 100 ASP A O 1
ATOM 762 N N . ASN A 1 101 ? 19.387 -1.423 -0.833 1.00 97.62 101 ASN A N 1
ATOM 763 C CA . ASN A 1 101 ? 19.256 -2.266 0.342 1.00 97.62 101 ASN A CA 1
ATOM 764 C C . ASN A 1 101 ? 17.889 -2.061 1.011 1.00 97.62 101 ASN A C 1
ATOM 766 O O . ASN A 1 101 ? 17.656 -1.039 1.650 1.00 97.62 101 ASN A O 1
ATOM 770 N N . CYS A 1 102 ? 16.996 -3.036 0.869 1.00 97.50 102 CYS A N 1
ATOM 771 C CA . CYS A 1 102 ? 15.679 -3.039 1.501 1.00 97.50 102 CYS A CA 1
ATOM 772 C C . CYS A 1 102 ? 15.657 -3.754 2.852 1.00 97.50 102 CYS A C 1
ATOM 774 O O . CYS A 1 102 ? 14.604 -3.757 3.489 1.00 97.50 102 CYS A O 1
ATOM 776 N N . LEU A 1 103 ? 16.761 -4.381 3.282 1.00 97.62 103 LEU A N 1
ATOM 777 C CA . LEU A 1 103 ? 16.797 -5.095 4.556 1.00 97.62 103 LEU A CA 1
ATOM 778 C C . LEU A 1 103 ? 16.383 -4.167 5.696 1.00 97.62 103 LEU A C 1
ATOM 780 O O . LEU A 1 103 ? 16.769 -3.000 5.751 1.00 97.62 103 LEU A O 1
ATOM 784 N N . SER A 1 104 ? 15.603 -4.715 6.616 1.00 97.06 104 SER A N 1
ATOM 785 C CA . SER A 1 104 ? 15.144 -4.012 7.802 1.00 97.06 104 SER A CA 1
ATOM 786 C C . SER A 1 104 ? 15.905 -4.489 9.039 1.00 97.06 104 SER A C 1
ATOM 788 O O . SER A 1 104 ? 16.638 -5.482 9.000 1.00 97.06 104 SER A O 1
ATOM 790 N N . LYS A 1 105 ? 15.760 -3.775 10.159 1.00 97.06 105 LYS A N 1
ATOM 791 C CA . LYS A 1 105 ? 16.335 -4.218 11.442 1.00 97.06 105 LYS A CA 1
ATOM 792 C C . LYS A 1 105 ? 15.583 -5.428 12.001 1.00 97.06 105 LYS A C 1
ATOM 794 O O . LYS A 1 105 ? 16.191 -6.315 12.584 1.00 97.06 105 LYS A O 1
ATOM 799 N N . SER A 1 106 ? 14.270 -5.475 11.785 1.00 96.12 106 SER A N 1
ATOM 800 C CA . SER A 1 106 ? 13.401 -6.588 12.193 1.00 96.12 106 SER A CA 1
ATOM 801 C C . SER A 1 106 ? 13.501 -7.814 11.275 1.00 96.12 106 SER A C 1
ATOM 803 O O . SER A 1 106 ? 13.125 -8.908 11.680 1.00 96.12 106 SER A O 1
ATOM 805 N N . GLY A 1 107 ? 13.998 -7.638 10.048 1.00 96.25 107 GLY A N 1
ATOM 806 C CA . GLY A 1 107 ? 13.957 -8.631 8.971 1.00 96.25 107 GLY A CA 1
ATOM 807 C C . GLY A 1 107 ? 12.669 -8.593 8.141 1.00 96.25 107 GLY A C 1
ATOM 808 O O . GLY A 1 107 ? 12.651 -9.157 7.051 1.00 96.25 107 GLY A O 1
ATOM 809 N N . ASP A 1 108 ? 11.630 -7.889 8.603 1.00 95.88 108 ASP A N 1
ATOM 810 C CA . ASP A 1 108 ? 10.382 -7.693 7.864 1.00 95.88 108 ASP A CA 1
ATOM 811 C C . ASP A 1 108 ? 10.514 -6.569 6.836 1.00 95.88 108 ASP A C 1
ATOM 813 O O . ASP A 1 108 ? 10.813 -5.421 7.192 1.00 95.88 108 ASP A O 1
ATOM 817 N N . VAL A 1 109 ? 10.260 -6.900 5.571 1.00 97.69 109 VAL A N 1
ATOM 818 C CA . VAL A 1 109 ? 10.280 -5.964 4.444 1.00 97.69 109 VAL A CA 1
ATOM 819 C C . VAL A 1 109 ? 8.929 -5.997 3.748 1.00 97.69 109 VAL A C 1
ATOM 821 O O . VAL A 1 109 ? 8.570 -6.987 3.113 1.00 97.69 109 VAL A O 1
ATOM 824 N N . ARG A 1 110 ? 8.180 -4.901 3.828 1.00 97.44 110 ARG A N 1
ATOM 825 C CA . ARG A 1 110 ? 6.964 -4.721 3.039 1.00 97.44 110 ARG A CA 1
ATOM 826 C C . ARG A 1 110 ? 7.313 -4.239 1.637 1.00 97.44 110 ARG A C 1
ATOM 828 O O . ARG A 1 110 ? 8.213 -3.427 1.442 1.00 97.44 110 ARG A O 1
ATOM 835 N N . LEU A 1 111 ? 6.574 -4.713 0.654 1.00 97.25 111 LEU A N 1
ATOM 836 C CA . LEU A 1 111 ? 6.643 -4.261 -0.722 1.00 97.25 111 LEU A CA 1
ATOM 837 C C . LEU A 1 111 ? 5.273 -3.745 -1.123 1.00 97.25 111 LEU A C 1
ATOM 839 O O . LEU A 1 111 ? 4.281 -4.452 -0.964 1.00 97.25 111 LEU A O 1
ATOM 843 N N . LEU A 1 112 ? 5.237 -2.531 -1.662 1.00 95.75 112 LEU A N 1
ATOM 844 C CA . LEU A 1 112 ? 4.064 -1.965 -2.302 1.00 95.75 112 LEU A CA 1
ATOM 845 C C . LEU A 1 112 ? 4.458 -1.292 -3.622 1.00 95.75 112 LEU A C 1
ATOM 847 O O . LEU A 1 112 ? 5.294 -0.384 -3.630 1.00 95.75 112 LEU A O 1
ATOM 851 N N . TYR A 1 113 ? 3.805 -1.685 -4.718 1.00 95.12 113 TYR A N 1
ATOM 852 C CA . TYR A 1 113 ? 3.783 -0.881 -5.942 1.00 95.12 113 TYR A CA 1
ATOM 853 C C . TYR A 1 113 ? 2.361 -0.728 -6.494 1.00 95.12 113 TYR A C 1
ATOM 855 O O . TYR A 1 113 ? 1.550 -1.647 -6.370 1.00 95.12 113 TYR A O 1
ATOM 863 N N . SER A 1 114 ? 2.069 0.427 -7.094 1.00 95.00 114 SER A N 1
ATOM 864 C CA . SER A 1 114 ? 0.822 0.709 -7.816 1.00 95.00 114 SER A CA 1
ATOM 865 C C . SER A 1 114 ? 1.112 1.657 -8.971 1.00 95.00 114 SER A C 1
ATOM 867 O O . SER A 1 114 ? 1.584 2.770 -8.757 1.00 95.00 114 SER A O 1
ATOM 869 N N . HIS A 1 115 ? 0.908 1.195 -10.202 1.00 95.12 115 HIS A N 1
ATOM 870 C CA . HIS A 1 115 ? 1.226 1.983 -11.389 1.00 95.12 115 HIS A CA 1
ATOM 871 C C . HIS A 1 115 ? 0.226 1.724 -12.517 1.00 95.12 115 HIS A C 1
ATOM 873 O O . HIS A 1 115 ? -0.280 0.611 -12.701 1.00 95.12 115 HIS A O 1
ATOM 879 N N . PHE A 1 116 ? -0.023 2.765 -13.301 1.00 94.75 116 PHE A N 1
ATOM 880 C CA . PHE A 1 116 ? -0.908 2.759 -14.449 1.00 94.75 116 PHE A CA 1
ATOM 881 C C . PHE A 1 116 ? -0.111 2.615 -15.747 1.00 94.75 116 PHE A C 1
ATOM 883 O O . PHE A 1 116 ? 0.792 3.402 -16.047 1.00 94.75 116 PHE A O 1
ATOM 890 N N . ASN A 1 117 ? -0.465 1.610 -16.548 1.00 95.38 117 ASN A N 1
ATOM 891 C CA . ASN A 1 117 ? 0.169 1.350 -17.829 1.00 95.38 117 ASN A CA 1
ATOM 892 C C . ASN A 1 117 ? -0.299 2.351 -18.897 1.00 95.38 117 ASN A C 1
ATOM 894 O O . ASN A 1 117 ? -1.344 2.164 -19.533 1.00 95.38 117 ASN A O 1
ATOM 898 N N . LEU A 1 118 ? 0.525 3.368 -19.148 1.00 94.00 118 LEU A N 1
ATOM 899 C CA . LEU A 1 118 ? 0.435 4.243 -20.317 1.00 94.00 118 LEU A CA 1
ATOM 900 C C . LEU A 1 118 ? 1.594 4.035 -21.290 1.00 94.00 118 LEU A C 1
ATOM 902 O O . LEU A 1 118 ? 1.857 4.931 -22.087 1.00 94.00 118 LEU A O 1
ATOM 906 N N . LEU A 1 119 ? 2.270 2.884 -21.269 1.00 94.94 119 LEU A N 1
ATOM 907 C CA . LEU A 1 119 ? 3.462 2.655 -22.078 1.00 94.94 119 LEU A CA 1
ATOM 908 C C . LEU A 1 119 ? 3.175 2.938 -23.557 1.00 94.94 119 LEU A C 1
ATOM 910 O O . LEU A 1 119 ? 2.179 2.451 -24.099 1.00 94.94 119 LEU A O 1
ATOM 914 N N . ILE A 1 120 ? 4.020 3.749 -24.193 1.00 93.12 120 ILE A N 1
ATOM 915 C CA . ILE A 1 120 ? 3.853 4.189 -25.579 1.00 93.12 120 ILE A CA 1
ATOM 916 C C . ILE A 1 120 ? 4.927 3.547 -26.455 1.00 93.12 120 ILE A C 1
ATOM 918 O O . ILE A 1 120 ? 6.118 3.612 -26.155 1.00 93.12 120 ILE A O 1
ATOM 922 N N . ASP A 1 121 ? 4.501 2.963 -27.571 1.00 90.31 121 ASP A N 1
ATOM 923 C CA . ASP A 1 121 ? 5.394 2.533 -28.641 1.00 90.31 121 ASP A CA 1
ATOM 924 C C . ASP A 1 121 ? 5.604 3.678 -29.642 1.00 90.31 121 ASP A C 1
ATOM 926 O O . ASP A 1 121 ? 4.680 4.087 -30.353 1.00 90.31 121 ASP A O 1
ATOM 930 N N . TYR A 1 122 ? 6.836 4.189 -29.679 1.00 87.25 122 TYR A N 1
ATOM 931 C CA . TYR A 1 122 ? 7.285 5.250 -30.586 1.00 87.25 122 TYR A CA 1
ATOM 932 C C . TYR A 1 122 ? 8.037 4.718 -31.818 1.00 87.25 122 TYR A C 1
ATOM 934 O O . TYR A 1 122 ? 8.497 5.511 -32.638 1.00 87.25 122 TYR A O 1
ATOM 942 N N . SER A 1 123 ? 8.210 3.398 -31.956 1.00 82.81 123 SER A N 1
ATOM 943 C CA . SER A 1 123 ? 9.040 2.802 -33.016 1.00 82.81 123 SER A CA 1
ATOM 944 C C . SER A 1 123 ? 8.393 2.857 -34.407 1.00 82.81 123 SER A C 1
ATOM 946 O O . SER A 1 123 ? 9.083 2.782 -35.426 1.00 82.81 123 SER A O 1
ATOM 948 N N . GLY A 1 124 ? 7.066 3.000 -34.464 1.00 77.81 124 GLY A N 1
ATOM 949 C CA . GLY A 1 124 ? 6.282 3.035 -35.696 1.00 77.81 124 GLY A CA 1
ATOM 950 C C . GLY A 1 124 ? 5.799 4.430 -36.103 1.00 77.81 124 GLY A C 1
ATOM 951 O O . GLY A 1 124 ? 5.883 5.400 -35.358 1.00 77.81 124 GLY A O 1
ATOM 952 N N . LYS A 1 125 ? 5.196 4.518 -37.299 1.00 77.88 125 LYS A N 1
ATOM 953 C CA . LYS A 1 125 ? 4.509 5.739 -37.773 1.00 77.88 125 LYS A CA 1
ATOM 954 C C . LYS A 1 125 ? 3.271 6.097 -36.937 1.00 77.88 125 LYS A C 1
ATOM 956 O O . LYS A 1 125 ? 2.880 7.257 -36.907 1.00 77.88 125 LYS A O 1
ATOM 961 N N . ASN A 1 126 ? 2.664 5.102 -36.286 1.00 82.75 126 ASN A N 1
ATOM 962 C CA . ASN A 1 126 ? 1.482 5.265 -35.447 1.00 82.75 126 ASN A CA 1
ATOM 963 C C . ASN A 1 126 ? 1.880 5.110 -33.979 1.00 82.75 126 ASN A C 1
ATOM 965 O O . ASN A 1 126 ? 2.041 3.986 -33.502 1.00 82.75 126 ASN A O 1
ATOM 969 N N . ILE A 1 127 ? 2.011 6.238 -33.284 1.00 87.50 127 ILE A N 1
ATOM 970 C CA . ILE A 1 127 ? 2.220 6.279 -31.836 1.00 87.50 127 ILE A CA 1
ATOM 971 C C . ILE A 1 127 ? 0.983 5.685 -31.162 1.00 87.50 127 ILE A C 1
ATOM 973 O O . ILE A 1 127 ? -0.139 6.133 -31.411 1.00 87.50 127 ILE A O 1
ATOM 977 N N . ARG A 1 128 ? 1.173 4.662 -30.328 1.00 91.19 128 ARG A N 1
ATOM 978 C CA . ARG A 1 128 ? 0.067 3.978 -29.647 1.00 91.19 128 ARG A CA 1
ATOM 979 C C . ARG A 1 128 ? 0.479 3.461 -28.282 1.00 91.19 128 ARG A C 1
ATOM 981 O O . ARG A 1 128 ? 1.640 3.124 -28.067 1.00 91.19 128 ARG A O 1
ATOM 988 N N . ASN A 1 129 ? -0.495 3.342 -27.385 1.00 93.00 129 ASN A N 1
ATOM 989 C CA . ASN A 1 129 ? -0.281 2.621 -26.141 1.00 93.00 129 ASN A CA 1
ATOM 990 C C . ASN A 1 129 ? -0.138 1.121 -26.405 1.00 93.00 129 ASN A C 1
ATOM 992 O O . ASN A 1 129 ? -0.828 0.569 -27.268 1.00 93.00 129 ASN A O 1
ATOM 996 N N . VAL A 1 130 ? 0.730 0.468 -25.640 1.00 95.00 130 VAL A N 1
ATOM 997 C CA . VAL A 1 130 ? 0.977 -0.972 -25.728 1.00 95.00 130 VAL A CA 1
ATOM 998 C C . VAL A 1 130 ? 0.788 -1.657 -24.373 1.00 95.00 130 VAL A C 1
ATOM 1000 O O . VAL A 1 130 ? 0.942 -1.026 -23.324 1.00 95.00 130 VAL A O 1
ATOM 1003 N N . PRO A 1 131 ? 0.405 -2.944 -24.360 1.00 96.81 131 PRO A N 1
ATOM 1004 C CA . PRO A 1 131 ? 0.413 -3.725 -23.134 1.00 96.81 131 PRO A CA 1
ATOM 1005 C C . PRO A 1 131 ? 1.825 -3.825 -22.550 1.00 96.81 131 PRO A C 1
ATOM 1007 O O . PRO A 1 131 ? 2.816 -3.784 -23.285 1.00 96.81 131 PRO A O 1
ATOM 1010 N N . ALA A 1 132 ? 1.908 -4.011 -21.238 1.00 97.44 132 ALA A N 1
ATOM 1011 C CA . ALA A 1 132 ? 3.170 -4.045 -20.513 1.00 97.44 132 ALA A CA 1
ATOM 1012 C C . ALA A 1 132 ? 3.244 -5.229 -19.548 1.00 97.44 132 ALA A C 1
ATOM 1014 O O . ALA A 1 132 ? 2.227 -5.767 -19.108 1.00 97.44 132 ALA A O 1
ATOM 1015 N N . GLN A 1 133 ? 4.464 -5.617 -19.199 1.00 97.44 133 GLN A N 1
ATOM 1016 C CA . GLN A 1 133 ? 4.757 -6.405 -18.008 1.00 97.44 133 GLN A CA 1
ATOM 1017 C C . GLN A 1 133 ? 5.291 -5.458 -16.932 1.00 97.44 133 GLN A C 1
ATOM 1019 O O . GLN A 1 133 ? 6.224 -4.691 -17.182 1.00 97.44 133 GLN A O 1
ATOM 1024 N N . MET A 1 134 ? 4.650 -5.468 -15.766 1.00 97.94 134 MET A N 1
ATOM 1025 C CA . MET A 1 134 ? 4.917 -4.539 -14.668 1.00 97.94 134 MET A CA 1
ATOM 1026 C C . MET A 1 134 ? 5.036 -5.307 -13.364 1.00 97.94 134 MET A C 1
ATOM 1028 O O . MET A 1 134 ? 4.267 -6.235 -13.109 1.00 97.94 134 MET A O 1
ATOM 1032 N N . GLY A 1 135 ? 6.009 -4.932 -12.545 1.00 97.62 135 GLY A N 1
ATOM 1033 C CA . GLY A 1 135 ? 6.268 -5.648 -11.309 1.00 97.62 135 GLY A CA 1
ATOM 1034 C C . GLY A 1 135 ? 7.555 -5.222 -10.640 1.00 97.62 135 GLY A C 1
ATOM 1035 O O . GLY A 1 135 ? 7.990 -4.075 -10.759 1.00 97.62 135 GLY A O 1
ATOM 1036 N N . VAL A 1 136 ? 8.167 -6.171 -9.941 1.00 98.19 136 VAL A N 1
ATOM 1037 C CA . VAL A 1 136 ? 9.384 -5.971 -9.163 1.00 98.19 136 VAL A CA 1
ATOM 1038 C C . VAL A 1 136 ? 10.447 -7.030 -9.439 1.00 98.19 136 VAL A C 1
ATOM 1040 O O . VAL A 1 136 ? 10.147 -8.189 -9.725 1.00 98.19 136 VAL A O 1
ATOM 1043 N N . ALA A 1 137 ? 11.703 -6.615 -9.309 1.00 98.31 137 ALA A N 1
ATOM 1044 C CA . ALA A 1 137 ? 12.877 -7.470 -9.275 1.00 98.31 137 ALA A CA 1
ATOM 1045 C C . ALA A 1 137 ? 13.505 -7.412 -7.880 1.00 98.31 137 ALA A C 1
ATOM 1047 O O . ALA A 1 137 ? 13.963 -6.349 -7.450 1.00 98.31 137 ALA A O 1
ATOM 1048 N N . ILE A 1 138 ? 13.559 -8.552 -7.197 1.00 98.62 138 ILE A N 1
ATOM 1049 C CA . ILE A 1 138 ? 14.325 -8.742 -5.962 1.00 98.62 138 ILE A CA 1
ATOM 1050 C C . ILE A 1 138 ? 15.700 -9.261 -6.359 1.00 98.62 138 ILE A C 1
ATOM 1052 O O . ILE A 1 138 ? 15.796 -10.240 -7.092 1.00 98.62 138 ILE A O 1
ATOM 1056 N N . VAL A 1 139 ? 16.767 -8.627 -5.889 1.00 98.38 139 VAL A N 1
ATOM 1057 C CA . VAL A 1 139 ? 18.130 -8.919 -6.344 1.00 98.38 139 VAL A CA 1
ATOM 1058 C C . VAL A 1 139 ? 19.021 -9.240 -5.167 1.00 98.38 139 VAL A C 1
ATOM 1060 O O . VAL A 1 139 ? 19.178 -8.432 -4.245 1.00 98.38 139 VAL A O 1
ATOM 1063 N N . ASN A 1 140 ? 19.660 -10.399 -5.248 1.00 98.56 140 ASN A N 1
ATOM 1064 C CA . ASN A 1 140 ? 20.633 -10.823 -4.267 1.00 98.56 140 ASN A CA 1
ATOM 1065 C C . ASN A 1 140 ? 21.983 -10.144 -4.543 1.00 98.56 140 ASN A C 1
ATOM 1067 O O . ASN A 1 140 ? 22.701 -10.514 -5.470 1.00 98.56 140 ASN A O 1
ATOM 1071 N N . ARG A 1 141 ? 22.343 -9.154 -3.720 1.00 97.69 141 ARG A N 1
ATOM 1072 C CA . ARG A 1 141 ? 23.662 -8.497 -3.742 1.00 97.69 141 ARG A CA 1
ATOM 1073 C C . ARG A 1 141 ? 24.540 -8.960 -2.577 1.00 97.69 141 ARG A C 1
ATOM 1075 O O . ARG A 1 141 ? 25.390 -8.217 -2.096 1.00 97.69 141 ARG A O 1
ATOM 1082 N N . THR A 1 142 ? 24.314 -10.177 -2.095 1.00 97.88 142 THR A N 1
ATOM 1083 C CA . THR A 1 142 ? 25.146 -10.836 -1.085 1.00 97.88 142 THR A CA 1
ATOM 1084 C C . THR A 1 142 ? 26.142 -11.793 -1.747 1.00 97.88 142 THR A C 1
ATOM 1086 O O . THR A 1 142 ? 26.065 -12.046 -2.949 1.00 97.88 142 THR A O 1
ATOM 1089 N N . GLN A 1 143 ? 27.076 -12.345 -0.971 1.00 96.31 143 GLN A N 1
ATOM 1090 C CA . GLN A 1 143 ? 28.010 -13.381 -1.436 1.00 96.31 143 GLN A CA 1
ATOM 1091 C C . GLN A 1 143 ? 27.511 -14.807 -1.140 1.00 96.31 143 GLN A C 1
ATOM 1093 O O . GLN A 1 143 ? 28.264 -15.771 -1.268 1.00 96.31 143 GLN A O 1
ATOM 1098 N N . ARG A 1 144 ? 26.247 -14.955 -0.727 1.00 96.12 144 ARG A N 1
ATOM 1099 C CA . ARG A 1 144 ? 25.622 -16.226 -0.339 1.00 96.12 144 ARG A CA 1
ATOM 1100 C C . ARG A 1 144 ? 24.327 -16.474 -1.104 1.00 96.12 144 ARG A C 1
ATOM 1102 O O . ARG A 1 144 ? 23.782 -15.567 -1.727 1.00 96.12 144 ARG A O 1
ATOM 1109 N N . VAL A 1 145 ? 23.842 -17.713 -1.066 1.00 98.50 145 VAL A N 1
ATOM 1110 C CA . VAL A 1 145 ? 22.503 -18.039 -1.570 1.00 98.50 145 VAL A CA 1
ATOM 1111 C C . VAL A 1 145 ? 21.472 -17.528 -0.563 1.00 98.50 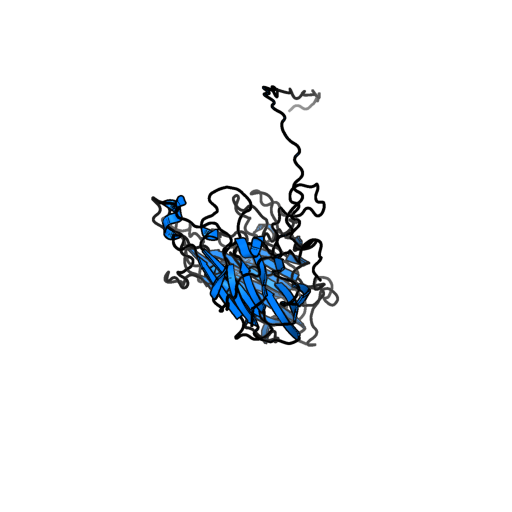145 VAL A C 1
ATOM 1113 O O . VAL A 1 145 ? 21.620 -17.753 0.640 1.00 98.50 145 VAL A O 1
ATOM 1116 N N . VAL A 1 146 ? 20.459 -16.817 -1.051 1.00 98.69 146 VAL A N 1
ATOM 1117 C CA . VAL A 1 146 ? 19.413 -16.200 -0.230 1.00 98.69 146 VAL A CA 1
ATOM 1118 C C . VAL A 1 146 ? 18.063 -16.783 -0.601 1.00 98.69 146 VAL A C 1
ATOM 1120 O O . VAL A 1 146 ? 17.646 -16.701 -1.755 1.00 98.69 146 VAL A O 1
ATOM 1123 N N . ASP A 1 147 ? 17.366 -17.313 0.392 1.00 98.75 147 ASP A N 1
ATOM 1124 C CA . ASP A 1 147 ? 15.977 -17.718 0.269 1.00 98.75 147 ASP A CA 1
ATOM 1125 C C . ASP A 1 147 ? 15.064 -16.514 0.516 1.00 98.75 147 ASP A C 1
ATOM 1127 O O . ASP A 1 147 ? 15.157 -15.828 1.539 1.00 98.75 147 ASP A O 1
ATOM 1131 N N . VAL A 1 148 ? 14.175 -16.256 -0.437 1.00 98.62 148 VAL A N 1
ATOM 1132 C CA . VAL A 1 148 ? 13.141 -15.225 -0.367 1.00 98.62 148 VAL A CA 1
ATOM 1133 C C . VAL A 1 148 ? 11.854 -15.893 0.091 1.00 98.62 148 VAL A C 1
ATOM 1135 O O . VAL A 1 148 ? 11.304 -16.719 -0.636 1.00 98.62 148 VAL A O 1
ATOM 1138 N N . TYR A 1 149 ? 11.360 -15.525 1.267 1.00 98.50 149 TYR A N 1
ATOM 1139 C CA . TYR A 1 149 ? 10.060 -15.966 1.766 1.00 98.50 149 TYR A CA 1
ATOM 1140 C C . TYR A 1 149 ? 9.076 -14.801 1.726 1.00 98.50 149 TYR A C 1
ATOM 1142 O O . TYR A 1 149 ? 9.448 -13.671 2.047 1.00 98.50 149 TYR A O 1
ATOM 1150 N N . TYR A 1 150 ? 7.816 -15.070 1.392 1.00 97.50 150 TYR A N 1
ATOM 1151 C CA . TYR A 1 150 ? 6.719 -14.142 1.672 1.00 97.50 150 TYR A CA 1
ATOM 1152 C C . TYR A 1 150 ? 5.877 -14.668 2.830 1.00 97.50 150 TYR A C 1
ATOM 1154 O O . TYR A 1 150 ? 5.683 -15.871 2.971 1.00 97.50 150 TYR A O 1
ATOM 1162 N N . LYS A 1 151 ? 5.378 -13.757 3.664 1.00 96.00 151 LYS A N 1
ATOM 1163 C CA . LYS A 1 151 ? 4.371 -14.034 4.700 1.00 96.00 151 LYS A CA 1
ATOM 1164 C C . LYS A 1 151 ? 2.963 -13.798 4.166 1.00 96.00 151 LYS A C 1
ATOM 1166 O O . LYS A 1 151 ? 2.031 -14.509 4.518 1.00 96.00 151 LYS A O 1
ATOM 1171 N N . ARG A 1 152 ? 2.824 -12.772 3.327 1.00 95.12 152 ARG A N 1
ATOM 1172 C CA . ARG A 1 152 ? 1.601 -12.380 2.626 1.00 95.12 152 ARG A CA 1
ATOM 1173 C C . ARG A 1 152 ? 1.989 -11.825 1.269 1.00 95.12 152 ARG A C 1
ATOM 1175 O O . ARG A 1 152 ? 2.985 -11.109 1.176 1.00 95.12 152 ARG A O 1
ATOM 1182 N N . LEU A 1 153 ? 1.206 -12.119 0.244 1.00 95.94 153 LEU A N 1
ATOM 1183 C CA . LEU A 1 153 ? 1.421 -11.615 -1.103 1.00 95.94 153 LEU A CA 1
ATOM 1184 C C . LEU A 1 153 ? 0.098 -11.545 -1.866 1.00 95.94 153 LEU A C 1
ATOM 1186 O O . LEU A 1 153 ? -0.518 -12.568 -2.149 1.00 95.94 153 LEU A O 1
ATOM 1190 N N . ALA A 1 154 ? -0.315 -10.338 -2.235 1.00 96.50 154 ALA A N 1
ATOM 1191 C CA . ALA A 1 154 ? -1.441 -10.105 -3.125 1.00 96.50 154 ALA A CA 1
ATOM 1192 C C . ALA A 1 154 ? -1.028 -9.170 -4.262 1.00 96.50 154 ALA A C 1
ATOM 1194 O O . ALA A 1 154 ? -0.346 -8.168 -4.050 1.00 96.50 154 ALA A O 1
ATOM 1195 N N . ASN A 1 155 ? -1.476 -9.482 -5.470 1.00 96.88 155 ASN A N 1
ATOM 1196 C CA . ASN A 1 155 ? -1.248 -8.697 -6.673 1.00 96.88 155 ASN A CA 1
ATOM 1197 C C . ASN A 1 155 ? -2.479 -8.752 -7.579 1.00 96.88 155 ASN A C 1
ATOM 1199 O O . ASN A 1 155 ? -3.347 -9.615 -7.422 1.00 96.88 155 ASN A O 1
ATOM 1203 N N . GLY A 1 156 ? -2.571 -7.815 -8.514 1.00 96.81 156 GLY A N 1
ATOM 1204 C CA . GLY A 1 156 ? -3.634 -7.826 -9.500 1.00 96.81 156 GLY A CA 1
ATOM 1205 C C . GLY A 1 156 ? -3.496 -6.745 -10.559 1.00 96.81 156 GLY A C 1
ATOM 1206 O O . GLY A 1 156 ? -2.752 -5.773 -10.415 1.00 96.81 156 GLY A O 1
ATOM 1207 N N . ILE A 1 157 ? -4.279 -6.926 -11.620 1.00 97.31 157 ILE A N 1
ATOM 1208 C CA . ILE A 1 157 ? -4.398 -5.999 -12.743 1.00 97.31 157 ILE A CA 1
ATOM 1209 C C . ILE A 1 157 ? -5.853 -5.579 -12.929 1.00 97.31 157 ILE A C 1
ATOM 1211 O O . ILE A 1 157 ? -6.761 -6.340 -12.596 1.00 97.31 157 ILE A O 1
ATOM 1215 N N . SER A 1 158 ? -6.100 -4.399 -13.500 1.00 96.31 158 SER A N 1
ATOM 1216 C CA . SER A 1 158 ? -7.474 -3.962 -13.807 1.00 96.31 158 SER A CA 1
ATOM 1217 C C . SER A 1 158 ? -7.921 -4.305 -15.226 1.00 96.31 158 SER A C 1
ATOM 1219 O O . SER A 1 158 ? -9.118 -4.274 -15.529 1.00 96.31 158 SER A O 1
ATOM 1221 N N . ARG A 1 159 ? -6.972 -4.649 -16.105 1.00 95.44 159 ARG A N 1
ATOM 1222 C CA . ARG A 1 159 ? -7.239 -4.911 -17.518 1.00 95.44 159 ARG A CA 1
ATOM 1223 C C . ARG A 1 159 ? -6.330 -5.994 -18.082 1.00 95.44 159 ARG A C 1
ATOM 1225 O O . ARG A 1 159 ? -5.108 -5.914 -17.956 1.00 95.44 159 ARG A O 1
ATOM 1232 N N . LYS A 1 160 ? -6.937 -6.975 -18.745 1.00 96.00 160 LYS A N 1
ATOM 1233 C CA . LYS A 1 160 ? -6.259 -8.059 -19.463 1.00 96.00 160 LYS A CA 1
ATOM 1234 C C . LYS A 1 160 ? -5.620 -7.552 -20.763 1.00 96.00 160 LYS A C 1
ATOM 1236 O O . LYS A 1 160 ? -5.918 -6.458 -21.241 1.00 96.00 160 LYS A O 1
ATOM 1241 N N . LEU A 1 161 ? -4.751 -8.372 -21.353 1.00 96.00 161 LEU A N 1
ATOM 1242 C CA . LEU A 1 161 ? -4.009 -8.045 -22.580 1.00 96.00 161 LEU A CA 1
ATOM 1243 C C . LEU A 1 161 ? -4.893 -7.838 -23.816 1.00 96.00 161 LEU A C 1
ATOM 1245 O O . LEU A 1 161 ? -4.542 -7.048 -24.687 1.00 96.00 161 LEU A O 1
ATOM 1249 N N . ASP A 1 162 ? -6.035 -8.518 -23.877 1.00 94.56 162 ASP A N 1
ATOM 1250 C CA . ASP A 1 162 ? -7.055 -8.360 -24.921 1.00 94.56 162 ASP A CA 1
ATOM 1251 C C . ASP A 1 162 ? -7.878 -7.067 -24.765 1.00 94.56 162 ASP A C 1
ATOM 1253 O O . ASP A 1 162 ? -8.741 -6.767 -25.585 1.00 94.56 162 ASP A O 1
ATOM 1257 N N . GLY A 1 163 ? -7.616 -6.288 -23.712 1.00 90.81 163 GLY A N 1
ATOM 1258 C CA . GLY A 1 163 ? -8.350 -5.078 -23.386 1.00 90.81 163 GLY A CA 1
ATOM 1259 C C . GLY A 1 163 ? -9.599 -5.316 -22.538 1.00 90.81 163 GLY A C 1
ATOM 1260 O O . GLY A 1 163 ? -10.249 -4.328 -22.184 1.00 90.81 163 GLY A O 1
ATOM 1261 N N . THR A 1 164 ? -9.912 -6.559 -22.161 1.00 94.25 164 THR A N 1
ATOM 1262 C CA . THR A 1 164 ? -11.020 -6.879 -21.256 1.00 94.25 164 THR A CA 1
ATOM 1263 C C . THR A 1 164 ? -10.751 -6.281 -19.878 1.00 94.25 164 THR A C 1
ATOM 1265 O O . THR A 1 164 ? -9.721 -6.550 -19.250 1.00 94.25 164 THR A O 1
ATOM 1268 N N . ARG A 1 165 ? -11.683 -5.460 -19.400 1.00 92.75 165 ARG A N 1
ATOM 1269 C CA . ARG A 1 165 ? -11.651 -4.888 -18.054 1.00 92.75 165 ARG A CA 1
ATOM 1270 C C . ARG A 1 165 ? -12.157 -5.910 -17.032 1.00 92.75 165 ARG A C 1
ATOM 1272 O O . ARG A 1 165 ? -13.032 -6.709 -17.339 1.00 92.75 165 ARG A O 1
ATOM 1279 N N . ILE A 1 166 ? -11.549 -5.918 -15.847 1.00 94.69 166 ILE A N 1
ATOM 1280 C CA . ILE A 1 166 ? -11.872 -6.865 -14.763 1.00 94.69 166 ILE A CA 1
ATOM 1281 C C . ILE A 1 166 ? -12.806 -6.228 -13.728 1.00 94.69 166 ILE A C 1
ATOM 1283 O O . ILE A 1 166 ? -13.656 -6.907 -13.164 1.00 94.69 166 ILE A O 1
ATOM 1287 N N . TYR A 1 167 ? -12.642 -4.926 -13.501 1.00 92.19 167 TYR A N 1
ATOM 1288 C CA . TYR A 1 167 ? -13.327 -4.149 -12.474 1.00 92.19 167 TYR A CA 1
ATOM 1289 C C . TYR A 1 167 ? -14.048 -2.985 -13.147 1.00 92.19 167 TYR A C 1
ATOM 1291 O O . TYR A 1 167 ? -13.405 -2.209 -13.853 1.00 92.19 167 TYR A O 1
ATOM 1299 N N . GLU A 1 168 ? -15.370 -2.923 -13.007 1.00 89.50 168 GLU A N 1
ATOM 1300 C CA . GLU A 1 168 ? -16.214 -1.933 -13.693 1.00 89.50 168 GLU A CA 1
ATOM 1301 C C . GLU A 1 168 ? -16.774 -0.867 -12.748 1.00 89.50 168 GLU A C 1
ATOM 1303 O O . GLU A 1 168 ? -17.148 0.217 -13.197 1.00 89.50 168 GLU A O 1
ATOM 1308 N N . ASP A 1 169 ? -16.794 -1.134 -11.441 1.00 91.00 169 ASP A N 1
ATOM 1309 C CA . ASP A 1 169 ? -17.400 -0.241 -10.456 1.00 91.00 169 ASP A CA 1
ATOM 1310 C C . ASP A 1 169 ? -16.560 1.017 -10.196 1.00 91.00 169 ASP A C 1
ATOM 1312 O O . ASP A 1 169 ? -17.052 1.957 -9.573 1.00 91.00 169 ASP A O 1
ATOM 1316 N N . ASP A 1 170 ? -15.311 1.067 -10.665 1.00 87.75 170 ASP A N 1
ATOM 1317 C CA . ASP A 1 170 ? -14.426 2.235 -10.592 1.00 87.75 170 ASP A CA 1
ATOM 1318 C C . ASP A 1 170 ? -14.503 3.153 -11.830 1.00 87.75 170 ASP A C 1
ATOM 1320 O O . ASP A 1 170 ? -13.661 4.041 -11.985 1.00 87.75 170 ASP A O 1
ATOM 1324 N N . LEU A 1 171 ? -15.498 2.959 -12.709 1.00 92.31 171 LEU A N 1
ATOM 1325 C CA . LEU A 1 171 ? -15.734 3.812 -13.879 1.00 92.31 171 LEU A CA 1
ATOM 1326 C C . LEU A 1 171 ? -16.077 5.247 -13.471 1.00 92.31 171 LEU A C 1
ATOM 1328 O O . LEU A 1 171 ? -17.096 5.480 -12.826 1.00 92.31 171 LEU A O 1
ATOM 1332 N N . ALA A 1 172 ? -15.290 6.213 -13.940 1.00 92.56 172 ALA A N 1
ATOM 1333 C CA . ALA A 1 172 ? -15.595 7.627 -13.779 1.00 92.56 172 ALA A CA 1
ATOM 1334 C C . ALA A 1 172 ? -16.732 8.079 -14.724 1.00 92.56 172 ALA A C 1
ATOM 1336 O O . ALA A 1 172 ? -16.811 7.612 -15.867 1.00 92.56 172 ALA A O 1
ATOM 1337 N N . PRO A 1 173 ? -17.576 9.043 -14.309 1.00 94.00 173 PRO A N 1
ATOM 1338 C CA . PRO A 1 173 ? -18.498 9.742 -15.188 1.00 94.00 173 PRO A CA 1
ATOM 1339 C C . PRO A 1 173 ? -17.742 10.318 -16.383 1.00 94.00 173 PRO A C 1
ATOM 1341 O O . PRO A 1 173 ? -16.639 10.846 -16.246 1.00 94.00 173 PRO A O 1
ATOM 1344 N N . MET A 1 174 ? -18.329 10.228 -17.571 1.00 92.75 174 MET A N 1
ATOM 1345 C CA . MET A 1 174 ? -17.683 10.740 -18.773 1.00 92.75 174 MET A CA 1
ATOM 1346 C C . MET A 1 174 ? -17.767 12.265 -18.790 1.00 92.75 174 MET A C 1
ATOM 1348 O O . MET A 1 174 ? -18.854 12.843 -18.717 1.00 92.75 174 MET A O 1
ATOM 1352 N N . LYS A 1 175 ? -16.617 12.932 -18.892 1.00 92.94 175 LYS A N 1
ATOM 1353 C CA . LYS A 1 175 ? -16.584 14.383 -19.065 1.00 92.94 175 LYS A CA 1
ATOM 1354 C C . LYS A 1 175 ? -17.183 14.743 -20.435 1.00 92.94 175 LYS A C 1
ATOM 1356 O O . LYS A 1 175 ? -16.860 14.078 -21.419 1.00 92.94 175 LYS A O 1
ATOM 1361 N N . PRO A 1 176 ? -18.031 15.784 -20.541 1.00 91.31 176 PRO A N 1
ATOM 1362 C CA . PRO A 1 176 ? -18.610 16.190 -21.816 1.00 91.31 176 PRO A CA 1
ATOM 1363 C C . PRO A 1 176 ? -17.540 16.411 -22.892 1.00 91.31 176 PRO A C 1
ATOM 1365 O O . PRO A 1 176 ? -16.595 17.170 -22.684 1.00 91.31 176 PRO A O 1
ATOM 1368 N N . GLY A 1 177 ? -17.707 15.745 -24.036 1.00 91.69 177 GLY A N 1
ATOM 1369 C CA . GLY A 1 177 ? -16.779 15.803 -25.170 1.00 91.69 177 GLY A CA 1
ATOM 1370 C C . GLY A 1 177 ? -15.645 14.772 -25.139 1.00 91.69 177 GLY A C 1
ATOM 1371 O O . GLY A 1 177 ? -15.005 14.576 -26.169 1.00 91.69 177 GLY A O 1
ATOM 1372 N N . GLU A 1 178 ? -15.418 14.085 -24.018 1.00 90.81 178 GLU A N 1
ATOM 1373 C CA . GLU A 1 178 ? -14.490 12.953 -23.964 1.00 90.81 178 GLU A CA 1
ATOM 1374 C C . GLU A 1 178 ? -15.141 11.691 -24.531 1.00 90.81 178 GLU A C 1
ATOM 1376 O O . GLU A 1 178 ? -16.347 11.479 -24.408 1.00 90.81 178 GLU A O 1
ATOM 1381 N N . THR A 1 179 ? -14.326 10.824 -25.129 1.00 86.25 179 THR A N 1
ATOM 1382 C CA . THR A 1 179 ? -14.773 9.527 -25.666 1.00 86.25 179 THR A CA 1
ATOM 1383 C C . THR A 1 179 ? -14.052 8.344 -25.030 1.00 86.25 179 THR A C 1
ATOM 1385 O O . THR A 1 179 ? -14.342 7.198 -25.366 1.00 86.25 179 THR A O 1
ATOM 1388 N N . ILE A 1 180 ? -13.081 8.605 -24.150 1.00 85.19 180 ILE A N 1
ATOM 1389 C CA . ILE A 1 180 ? -12.264 7.578 -23.503 1.00 85.19 180 ILE A CA 1
ATOM 1390 C C . ILE A 1 180 ? -12.715 7.446 -22.045 1.00 85.19 180 ILE A C 1
ATOM 1392 O O . ILE A 1 180 ? -12.560 8.389 -21.269 1.00 85.19 180 ILE A O 1
ATOM 1396 N N . PRO A 1 181 ? -13.260 6.283 -21.653 1.00 86.94 181 PRO A N 1
ATOM 1397 C CA . PRO A 1 181 ? -13.567 5.983 -20.261 1.00 86.94 181 PRO A CA 1
ATOM 1398 C C . PRO A 1 181 ? -12.330 6.055 -19.351 1.00 86.94 181 PRO A C 1
ATOM 1400 O O . PRO A 1 181 ? -11.282 5.489 -19.674 1.00 86.94 181 PRO A O 1
ATOM 1403 N N . VAL A 1 182 ? -12.471 6.697 -18.189 1.00 87.38 182 VAL A N 1
ATOM 1404 C CA . VAL A 1 182 ? -11.416 6.838 -17.170 1.00 87.38 182 VAL A CA 1
ATOM 1405 C C . VAL A 1 182 ? -11.757 5.985 -15.953 1.00 87.38 182 VAL A C 1
ATOM 1407 O O . VAL A 1 182 ? -12.919 5.870 -15.574 1.00 87.38 182 VAL A O 1
ATOM 1410 N N . TYR A 1 183 ? -10.734 5.377 -15.355 1.00 89.25 183 TYR A N 1
ATOM 1411 C CA . TYR A 1 183 ? -10.867 4.489 -14.204 1.00 89.25 183 TYR A CA 1
ATOM 1412 C C . TYR A 1 183 ? -9.668 4.660 -13.278 1.00 89.25 183 TYR A C 1
ATOM 1414 O O . TYR A 1 183 ? -8.517 4.621 -13.728 1.00 89.25 183 TYR A O 1
ATOM 1422 N N . TYR A 1 184 ? -9.939 4.818 -11.989 1.00 87.75 184 TYR A N 1
ATOM 1423 C CA . TYR A 1 184 ? -8.929 5.217 -11.009 1.00 87.75 184 TYR A CA 1
ATOM 1424 C C . TYR A 1 184 ? -8.177 4.038 -10.373 1.00 87.75 184 TYR A C 1
ATOM 1426 O O . TYR A 1 184 ? -7.168 4.237 -9.704 1.00 87.75 184 TYR A O 1
ATOM 1434 N N . GLY A 1 185 ? -8.613 2.791 -10.586 1.00 90.00 185 GLY A N 1
ATOM 1435 C CA . GLY A 1 185 ? -7.946 1.614 -10.020 1.00 90.00 185 GLY A CA 1
ATOM 1436 C C . GLY A 1 185 ? -8.227 1.392 -8.530 1.00 90.00 185 GLY A C 1
ATOM 1437 O O . GLY A 1 185 ? -7.706 0.442 -7.950 1.00 90.00 185 GLY A O 1
ATOM 1438 N N . THR A 1 186 ? -9.085 2.206 -7.912 1.00 91.38 186 THR A N 1
ATOM 1439 C CA . THR A 1 186 ? -9.454 2.121 -6.490 1.00 91.38 186 THR A CA 1
ATOM 1440 C C . THR A 1 186 ? -10.113 0.783 -6.131 1.00 91.38 186 THR A C 1
ATOM 1442 O O . THR A 1 186 ? -9.830 0.224 -5.067 1.00 91.38 186 THR A O 1
ATOM 1445 N N . GLN A 1 187 ? -10.942 0.222 -7.026 1.00 95.12 187 GLN A N 1
ATOM 1446 C CA . GLN A 1 187 ? -11.536 -1.108 -6.832 1.00 95.12 187 GLN A CA 1
ATOM 1447 C C . GLN A 1 187 ? -10.451 -2.194 -6.802 1.00 95.12 187 GLN A C 1
ATOM 1449 O O . GLN A 1 187 ? -10.422 -3.001 -5.874 1.00 95.12 187 GLN A O 1
ATOM 1454 N N . LEU A 1 188 ? -9.513 -2.179 -7.760 1.00 96.06 188 LEU A N 1
ATOM 1455 C CA . LEU A 1 188 ? -8.375 -3.106 -7.778 1.00 96.06 188 LEU A CA 1
ATOM 1456 C C . LEU A 1 188 ? -7.529 -2.974 -6.505 1.00 96.06 188 LEU A C 1
ATOM 1458 O O . LEU A 1 188 ? -7.194 -3.990 -5.899 1.00 96.06 188 LEU A O 1
ATOM 1462 N N . GLY A 1 189 ? -7.198 -1.749 -6.087 1.00 95.69 189 GLY A N 1
ATOM 1463 C CA . GLY A 1 189 ? -6.402 -1.512 -4.882 1.00 95.69 189 GLY A CA 1
ATOM 1464 C C . GLY A 1 189 ? -7.041 -2.122 -3.634 1.00 95.69 189 GLY A C 1
ATOM 1465 O O . GLY A 1 189 ? -6.363 -2.791 -2.854 1.00 95.69 189 GLY A O 1
ATOM 1466 N N . ASN A 1 190 ? -8.360 -1.978 -3.484 1.00 95.88 190 ASN A N 1
ATOM 1467 C CA . ASN A 1 190 ? -9.111 -2.587 -2.386 1.00 95.88 190 ASN A CA 1
ATOM 1468 C C . ASN A 1 190 ? -9.188 -4.115 -2.485 1.00 95.88 190 ASN A C 1
ATOM 1470 O O . ASN A 1 190 ? -9.061 -4.786 -1.465 1.00 95.88 190 ASN A O 1
ATOM 1474 N N . VAL A 1 191 ? -9.319 -4.683 -3.688 1.00 96.62 191 VAL A N 1
ATOM 1475 C CA . VAL A 1 191 ? -9.272 -6.143 -3.886 1.00 96.62 191 VAL A CA 1
ATOM 1476 C C . VAL A 1 191 ? -7.904 -6.711 -3.502 1.00 96.62 191 VAL A C 1
ATOM 1478 O O . VAL A 1 191 ? -7.834 -7.706 -2.779 1.00 96.62 191 VAL A O 1
ATOM 1481 N N . VAL A 1 192 ? -6.813 -6.071 -3.934 1.00 97.31 192 VAL A N 1
ATOM 1482 C CA . VAL A 1 192 ? -5.447 -6.467 -3.550 1.00 97.31 192 VAL A CA 1
ATOM 1483 C C . VAL A 1 192 ? -5.277 -6.380 -2.036 1.00 97.31 192 VAL A C 1
ATOM 1485 O O . VAL A 1 192 ? -4.773 -7.320 -1.422 1.00 97.31 192 VAL A O 1
ATOM 1488 N N . PHE A 1 193 ? -5.753 -5.300 -1.418 1.00 96.38 193 PHE A N 1
ATOM 1489 C CA . PHE A 1 193 ? -5.658 -5.128 0.026 1.00 96.38 193 PHE A CA 1
ATOM 1490 C C . PHE A 1 193 ? -6.495 -6.155 0.808 1.00 96.38 193 PHE A C 1
ATOM 1492 O O . PHE A 1 193 ? -6.002 -6.743 1.771 1.00 96.38 193 PHE A O 1
ATOM 1499 N N . ALA A 1 194 ? -7.716 -6.460 0.362 1.00 96.50 194 ALA A N 1
ATOM 1500 C CA . ALA A 1 194 ? -8.553 -7.501 0.957 1.00 96.50 194 ALA A CA 1
ATOM 1501 C C . ALA A 1 194 ? -7.878 -8.877 0.879 1.00 96.50 194 ALA A C 1
ATOM 1503 O O . ALA A 1 194 ? -7.810 -9.595 1.875 1.00 96.50 194 ALA A O 1
ATOM 1504 N N . ASN A 1 195 ? -7.326 -9.232 -0.284 1.00 96.75 195 ASN A N 1
ATOM 1505 C CA . ASN A 1 195 ? -6.604 -10.490 -0.467 1.00 96.75 195 ASN A CA 1
ATOM 1506 C C . ASN A 1 195 ? -5.348 -10.565 0.407 1.00 96.75 195 ASN A C 1
ATOM 1508 O O . ASN A 1 195 ? -5.042 -11.629 0.936 1.00 96.75 195 ASN A O 1
ATOM 1512 N N . TYR A 1 196 ? -4.650 -9.444 0.596 1.00 95.81 196 TYR A N 1
ATOM 1513 C CA . TYR A 1 196 ? -3.521 -9.354 1.517 1.00 95.81 196 TYR A CA 1
ATOM 1514 C C . TYR A 1 196 ? -3.955 -9.605 2.975 1.00 95.81 196 TYR A C 1
ATOM 1516 O O . TYR A 1 196 ? -3.307 -10.385 3.672 1.00 95.81 196 TYR A O 1
ATOM 1524 N N . LEU A 1 197 ? -5.068 -9.015 3.433 1.00 94.94 197 LEU A N 1
ATOM 1525 C CA . LEU A 1 197 ? -5.580 -9.210 4.800 1.00 94.94 197 LEU A CA 1
ATOM 1526 C C . LEU A 1 197 ? -6.085 -10.635 5.059 1.00 94.94 197 LEU A C 1
ATOM 1528 O O . LEU A 1 197 ? -5.880 -11.162 6.149 1.00 94.94 197 LEU A O 1
ATOM 1532 N N . LYS A 1 198 ? -6.705 -11.270 4.057 1.00 95.06 198 LYS A N 1
ATOM 1533 C CA . LYS A 1 198 ? -7.221 -12.648 4.142 1.00 95.06 198 LYS A CA 1
ATOM 1534 C C . LYS A 1 198 ? -6.129 -13.708 4.284 1.00 95.06 198 LYS A C 1
ATOM 1536 O O . LYS A 1 198 ? -6.425 -14.853 4.613 1.00 95.06 198 LYS A O 1
ATOM 1541 N N . GLN A 1 199 ? -4.874 -13.367 4.006 1.00 91.38 199 GLN A N 1
ATOM 1542 C CA . GLN A 1 199 ? -3.775 -14.317 4.111 1.00 91.38 199 GLN A CA 1
ATOM 1543 C C . GLN A 1 199 ? -3.248 -14.416 5.542 1.00 91.38 199 GLN A C 1
ATOM 1545 O O . GLN A 1 199 ? -2.841 -13.429 6.169 1.00 91.38 199 GLN A O 1
ATOM 1550 N N . ASN A 1 200 ? -3.168 -15.654 6.026 1.00 82.75 200 ASN A N 1
ATOM 1551 C CA . ASN A 1 200 ? -2.431 -15.968 7.240 1.00 82.75 200 ASN A CA 1
ATOM 1552 C C . ASN A 1 200 ? -0.937 -15.684 7.018 1.00 82.75 200 ASN A C 1
ATOM 1554 O O . ASN A 1 200 ? -0.398 -16.135 6.008 1.00 82.75 200 ASN A O 1
ATOM 1558 N N . PRO A 1 201 ? -0.257 -14.978 7.940 1.00 82.44 201 PRO A N 1
ATOM 1559 C CA . PRO A 1 201 ? 1.129 -14.547 7.770 1.00 82.44 201 PRO A CA 1
ATOM 1560 C C . PRO A 1 201 ? 2.124 -15.699 7.999 1.00 82.44 201 PRO A C 1
ATOM 1562 O O . PRO A 1 201 ? 2.929 -15.665 8.929 1.00 82.44 201 PRO A O 1
ATOM 1565 N N . GLN A 1 202 ? 2.053 -16.746 7.180 1.00 89.12 202 GLN A N 1
ATOM 1566 C CA . GLN A 1 202 ? 2.963 -17.891 7.227 1.00 89.12 202 GLN A CA 1
ATOM 1567 C C . GLN A 1 202 ? 4.042 -17.749 6.157 1.00 89.12 202 GLN A C 1
ATOM 1569 O O . GLN A 1 202 ? 3.736 -17.453 5.006 1.00 89.12 202 GLN A O 1
ATOM 1574 N N . GLU A 1 203 ? 5.301 -17.976 6.536 1.00 95.00 203 GLU A N 1
ATOM 1575 C CA . GLU A 1 203 ? 6.429 -17.914 5.605 1.00 95.00 203 GLU A CA 1
ATOM 1576 C C . GLU A 1 203 ? 6.324 -19.030 4.555 1.00 95.00 203 GLU A C 1
ATOM 1578 O O . GLU A 1 203 ? 6.349 -20.217 4.881 1.00 95.00 203 GLU A O 1
ATOM 1583 N N . GLN A 1 204 ? 6.237 -18.640 3.286 1.00 96.69 204 GLN A N 1
ATOM 1584 C CA . GLN A 1 204 ? 6.247 -19.527 2.128 1.00 96.69 204 GLN A CA 1
ATOM 1585 C C . GLN A 1 204 ? 7.450 -19.183 1.253 1.00 96.69 204 GLN A C 1
ATOM 1587 O O . GLN A 1 204 ? 7.679 -18.015 0.931 1.00 96.69 204 GLN A O 1
ATOM 1592 N N . LEU A 1 205 ? 8.245 -20.198 0.902 1.00 97.69 205 LEU A N 1
ATOM 1593 C CA . LEU A 1 205 ? 9.422 -20.013 0.058 1.00 97.69 205 LEU A CA 1
ATOM 1594 C C . LEU A 1 205 ? 8.973 -19.613 -1.349 1.00 97.69 205 LEU A C 1
ATOM 1596 O O . LEU A 1 205 ? 8.283 -20.374 -2.024 1.00 97.69 205 LEU A O 1
ATOM 1600 N N . TRP A 1 206 ? 9.397 -18.434 -1.790 1.00 97.25 206 TRP A N 1
ATOM 1601 C CA . TRP A 1 206 ? 9.173 -17.945 -3.147 1.00 97.25 206 TRP A CA 1
ATOM 1602 C C . TRP A 1 206 ? 10.268 -18.419 -4.101 1.00 97.25 206 TRP A C 1
ATOM 1604 O O . TRP A 1 206 ? 9.994 -18.976 -5.160 1.00 97.25 206 TRP A O 1
ATOM 1614 N N . SER A 1 207 ? 11.528 -18.175 -3.734 1.00 98.06 207 SER A N 1
ATOM 1615 C CA . SER A 1 207 ? 12.684 -18.478 -4.580 1.00 98.06 207 SER A CA 1
ATOM 1616 C C . SER A 1 207 ? 13.980 -18.508 -3.778 1.00 98.06 207 SER A C 1
ATOM 1618 O O . SER A 1 207 ? 14.122 -17.738 -2.831 1.00 98.06 207 SER A O 1
ATOM 1620 N N . SER A 1 208 ? 14.957 -19.286 -4.236 1.00 98.56 208 SER A N 1
ATOM 1621 C CA . SER A 1 208 ? 16.341 -19.253 -3.748 1.00 98.56 208 SER A CA 1
ATOM 1622 C C . SER A 1 208 ? 17.237 -18.598 -4.796 1.00 98.56 208 SER A C 1
ATOM 1624 O O . SER A 1 208 ? 17.263 -19.038 -5.943 1.00 98.56 208 SER A O 1
ATOM 1626 N N . LEU A 1 209 ? 17.960 -17.547 -4.414 1.00 98.62 209 LEU A N 1
ATOM 1627 C CA . LEU A 1 209 ? 18.764 -16.721 -5.315 1.00 98.62 209 LEU A CA 1
ATOM 1628 C C . LEU A 1 209 ? 20.248 -16.886 -5.021 1.00 98.62 209 LEU A C 1
ATOM 1630 O O . LEU A 1 209 ? 20.691 -16.590 -3.910 1.00 98.62 209 LEU A O 1
ATOM 1634 N N . LYS A 1 210 ? 21.048 -17.278 -6.010 1.00 98.62 210 LYS A N 1
ATOM 1635 C CA . LYS A 1 210 ? 22.515 -17.222 -5.915 1.00 98.62 210 LYS A CA 1
ATOM 1636 C C . LYS A 1 210 ? 23.013 -15.768 -5.929 1.00 98.62 210 LYS A C 1
ATOM 1638 O O . LYS A 1 210 ? 22.261 -14.864 -6.305 1.00 98.62 210 LYS A O 1
ATOM 1643 N N . PRO A 1 211 ? 24.274 -15.515 -5.535 1.00 98.25 211 PRO A N 1
ATOM 1644 C CA . PRO A 1 211 ? 24.880 -14.190 -5.656 1.00 98.25 211 PRO A CA 1
ATOM 1645 C C . PRO A 1 211 ? 24.698 -13.591 -7.057 1.00 98.25 211 PRO A C 1
ATOM 1647 O O . PRO A 1 211 ? 25.058 -14.217 -8.053 1.00 98.25 211 PRO A O 1
ATOM 1650 N N . GLY A 1 212 ? 24.135 -12.383 -7.133 1.00 96.69 212 GLY A N 1
ATOM 1651 C CA . GLY A 1 212 ? 23.868 -11.670 -8.386 1.00 96.69 212 GLY A CA 1
ATOM 1652 C C . GLY A 1 212 ? 22.578 -12.072 -9.115 1.00 96.69 212 GLY A C 1
ATOM 1653 O O . GLY A 1 212 ? 22.197 -11.388 -10.068 1.00 96.69 212 GLY A O 1
ATOM 1654 N N . GLU A 1 213 ? 21.884 -13.130 -8.684 1.00 98.00 213 GLU A N 1
ATOM 1655 C CA . GLU A 1 213 ? 20.609 -13.536 -9.281 1.00 98.00 213 GLU A CA 1
ATOM 1656 C C . GLU A 1 213 ? 19.450 -12.625 -8.855 1.00 98.00 213 GLU A C 1
ATOM 1658 O O . GLU A 1 213 ? 19.516 -11.863 -7.880 1.00 98.00 213 GLU A O 1
ATOM 1663 N N . LYS A 1 214 ? 18.368 -12.712 -9.634 1.00 97.56 214 LYS A N 1
ATOM 1664 C CA . LYS A 1 214 ? 17.156 -11.914 -9.473 1.00 97.56 214 LYS A CA 1
ATOM 1665 C C . LYS A 1 214 ? 15.934 -12.823 -9.433 1.00 97.56 214 LYS A C 1
ATOM 1667 O O . LYS A 1 214 ? 15.866 -13.783 -10.195 1.00 97.56 214 LYS A O 1
ATOM 1672 N N . SER A 1 215 ? 14.963 -12.477 -8.596 1.00 97.69 215 SER A N 1
ATOM 1673 C CA . SER A 1 215 ? 13.609 -13.028 -8.639 1.00 97.69 215 SER A CA 1
ATOM 1674 C C . SER A 1 215 ? 12.660 -11.974 -9.182 1.00 97.69 215 SER A C 1
ATOM 1676 O O . SER A 1 215 ? 12.688 -10.827 -8.729 1.00 97.69 215 SER A O 1
ATOM 1678 N N . TRP A 1 216 ? 11.821 -12.361 -10.135 1.00 97.44 216 TRP A N 1
ATOM 1679 C CA . TRP A 1 216 ? 10.858 -11.477 -10.778 1.00 97.44 216 TRP A CA 1
ATOM 1680 C C . TRP A 1 216 ? 9.450 -11.795 -10.280 1.00 97.44 216 TRP A C 1
ATOM 1682 O O . TRP A 1 216 ? 9.029 -12.950 -10.314 1.00 97.44 216 TRP A O 1
ATOM 1692 N N . ILE A 1 217 ? 8.716 -10.769 -9.854 1.00 97.19 217 ILE A N 1
ATOM 1693 C CA . ILE A 1 217 ? 7.297 -10.872 -9.495 1.00 97.19 217 ILE A CA 1
ATOM 1694 C C . ILE A 1 217 ? 6.559 -9.813 -10.299 1.00 97.19 217 ILE A C 1
ATOM 1696 O O . ILE A 1 217 ? 6.776 -8.622 -10.082 1.00 97.19 217 ILE A O 1
ATOM 1700 N N . TYR A 1 218 ? 5.755 -10.225 -11.274 1.00 97.12 218 TYR A N 1
ATOM 1701 C CA . TYR A 1 218 ? 5.125 -9.295 -12.204 1.00 97.12 218 TYR A CA 1
ATOM 1702 C C . TYR A 1 218 ? 3.842 -9.855 -12.801 1.00 97.12 218 TYR A C 1
ATOM 1704 O O . TYR A 1 218 ? 3.661 -11.068 -12.901 1.00 97.12 218 TYR A O 1
ATOM 1712 N N . ASP A 1 219 ? 3.004 -8.938 -13.269 1.00 97.00 219 ASP A N 1
ATOM 1713 C CA . ASP A 1 219 ? 1.811 -9.237 -14.043 1.00 97.00 219 ASP A CA 1
ATOM 1714 C C . ASP A 1 219 ? 1.901 -8.622 -15.439 1.00 97.00 219 ASP A C 1
ATOM 1716 O O . ASP A 1 219 ? 2.666 -7.690 -15.706 1.00 97.00 219 ASP A O 1
ATOM 1720 N N . LYS A 1 220 ? 1.088 -9.158 -16.349 1.00 97.44 220 LYS A N 1
ATOM 1721 C CA . LYS A 1 220 ? 0.916 -8.640 -17.706 1.00 97.44 220 LYS A CA 1
ATOM 1722 C C . LYS A 1 220 ? -0.373 -7.832 -17.765 1.00 97.44 220 LYS A C 1
ATOM 1724 O O . LYS A 1 220 ? -1.455 -8.390 -17.600 1.00 97.44 220 LYS A O 1
ATOM 1729 N N . VAL A 1 221 ? -0.262 -6.538 -18.029 1.00 96.81 221 VAL A N 1
ATOM 1730 C CA . VAL A 1 221 ? -1.370 -5.581 -17.978 1.00 96.81 221 VAL A CA 1
ATOM 1731 C C . VAL A 1 221 ? -1.673 -5.013 -19.362 1.00 96.81 221 VAL A C 1
ATOM 1733 O O . VAL A 1 221 ? -0.775 -4.677 -20.140 1.00 96.81 221 VAL A O 1
ATOM 1736 N N . GLY A 1 222 ? -2.962 -4.927 -19.692 1.00 96.38 222 GLY A N 1
ATOM 1737 C CA . GLY A 1 222 ? -3.436 -4.311 -20.930 1.00 96.38 222 GLY A CA 1
ATOM 1738 C C . GLY A 1 222 ? -3.147 -2.810 -21.005 1.00 96.38 222 GLY A C 1
ATOM 1739 O O . GLY A 1 222 ? -2.699 -2.186 -20.042 1.00 96.38 222 GLY A O 1
ATOM 1740 N N . ILE A 1 223 ? -3.429 -2.208 -22.161 1.00 94.12 223 ILE A N 1
ATOM 1741 C CA . ILE A 1 223 ? -3.328 -0.751 -22.341 1.00 94.12 223 ILE A CA 1
ATOM 1742 C C . ILE A 1 223 ? -4.248 -0.024 -21.356 1.00 94.12 223 ILE A C 1
ATOM 1744 O O . ILE A 1 223 ? -5.399 -0.425 -21.192 1.00 94.12 223 ILE A O 1
ATOM 1748 N N . HIS A 1 224 ? -3.787 1.052 -20.718 1.00 92.81 224 HIS A N 1
ATOM 1749 C CA . HIS A 1 224 ? -4.603 1.824 -19.764 1.00 92.81 224 HIS A CA 1
ATOM 1750 C C . HIS A 1 224 ? -5.150 0.954 -18.615 1.00 92.81 224 HIS A C 1
ATOM 1752 O O . HIS A 1 224 ? -6.297 1.106 -18.185 1.00 92.81 224 HIS A O 1
ATOM 1758 N N . GLY A 1 225 ? -4.359 -0.028 -18.181 1.00 94.56 225 GLY A N 1
ATOM 1759 C CA . GLY A 1 225 ? -4.647 -0.882 -17.034 1.00 94.56 225 GLY A CA 1
ATOM 1760 C C . GLY A 1 225 ? -3.745 -0.541 -15.853 1.00 94.56 225 GLY A C 1
ATOM 1761 O O . GLY A 1 225 ? -2.607 -0.121 -16.031 1.00 94.56 225 GLY A O 1
ATOM 1762 N N . TRP A 1 226 ? -4.251 -0.751 -14.645 1.00 95.88 226 TRP A N 1
ATOM 1763 C CA . TRP A 1 226 ? -3.484 -0.668 -13.406 1.00 95.88 226 TRP A CA 1
ATOM 1764 C C . TRP A 1 226 ? -2.832 -2.012 -13.097 1.00 95.88 226 TRP A C 1
ATOM 1766 O O . TRP A 1 226 ? -3.440 -3.049 -13.374 1.00 95.88 226 TRP A O 1
ATOM 1776 N N . ALA A 1 227 ? -1.641 -1.979 -12.503 1.00 97.00 227 ALA A N 1
ATOM 1777 C CA . ALA A 1 227 ? -0.964 -3.121 -11.898 1.00 97.00 227 ALA A CA 1
ATOM 1778 C C . ALA A 1 227 ? -0.555 -2.754 -10.464 1.00 97.00 227 ALA A C 1
ATOM 1780 O O . ALA A 1 227 ? 0.076 -1.716 -10.245 1.00 97.00 227 ALA A O 1
ATOM 1781 N N . ILE A 1 228 ? -0.963 -3.577 -9.496 1.00 97.06 228 ILE A N 1
ATOM 1782 C CA . ILE A 1 228 ? -0.806 -3.306 -8.061 1.00 97.06 228 ILE A CA 1
ATOM 1783 C C . ILE A 1 228 ? -0.337 -4.577 -7.356 1.00 97.06 228 ILE A C 1
ATOM 1785 O O . ILE A 1 228 ? -0.842 -5.663 -7.639 1.00 97.06 228 ILE A O 1
ATOM 1789 N N . MET A 1 229 ? 0.589 -4.451 -6.406 1.00 96.81 229 MET A N 1
ATOM 1790 C CA . MET A 1 229 ? 1.022 -5.550 -5.539 1.00 96.81 229 MET A CA 1
ATOM 1791 C C . MET A 1 229 ? 1.357 -5.047 -4.147 1.00 96.81 229 MET A C 1
ATOM 1793 O O . MET A 1 229 ? 2.019 -4.023 -3.996 1.00 96.81 229 MET A O 1
ATOM 1797 N N . MET A 1 230 ? 0.972 -5.835 -3.151 1.00 97.06 230 MET A N 1
ATOM 1798 C CA . MET A 1 230 ? 1.329 -5.658 -1.755 1.00 97.06 230 MET A CA 1
ATOM 1799 C C . MET A 1 230 ? 1.784 -6.997 -1.169 1.00 97.06 230 MET A C 1
ATOM 1801 O O . MET A 1 230 ? 1.112 -8.016 -1.333 1.00 97.06 230 MET A O 1
ATOM 1805 N N . GLY A 1 231 ? 2.911 -7.013 -0.464 1.00 96.50 231 GLY A N 1
ATOM 1806 C CA . GLY A 1 231 ? 3.385 -8.223 0.202 1.00 96.50 231 GLY A CA 1
ATOM 1807 C C . GLY A 1 231 ? 4.379 -7.954 1.319 1.00 96.50 231 GLY A C 1
ATOM 1808 O O . GLY A 1 231 ? 5.032 -6.915 1.336 1.00 96.50 231 GLY A O 1
ATOM 1809 N N . ASP A 1 232 ? 4.493 -8.903 2.241 1.00 97.56 232 ASP A N 1
ATOM 1810 C CA . ASP A 1 232 ? 5.480 -8.891 3.320 1.00 97.56 232 ASP A CA 1
ATOM 1811 C C . ASP A 1 232 ? 6.489 -10.009 3.083 1.00 97.56 232 ASP A C 1
ATOM 1813 O O . ASP A 1 232 ? 6.105 -11.171 2.938 1.00 97.56 232 ASP A O 1
ATOM 1817 N N . PHE A 1 233 ? 7.769 -9.661 3.072 1.00 98.19 233 PHE A N 1
ATOM 1818 C CA . PHE A 1 233 ? 8.873 -10.551 2.746 1.00 98.19 233 PHE A CA 1
ATOM 1819 C C . PHE A 1 233 ? 9.882 -10.628 3.887 1.00 98.19 233 PHE A C 1
ATOM 1821 O O . PHE A 1 233 ? 10.092 -9.662 4.624 1.00 98.19 233 PHE A O 1
ATOM 1828 N N . VAL A 1 234 ? 10.539 -11.780 3.982 1.00 98.19 234 VAL A N 1
ATOM 1829 C CA . VAL A 1 234 ? 11.735 -11.986 4.800 1.00 98.19 234 VAL A CA 1
ATOM 1830 C C . VAL A 1 234 ? 12.788 -12.727 3.983 1.00 98.19 234 VAL A C 1
ATOM 1832 O O . VAL A 1 234 ? 12.472 -13.516 3.090 1.00 98.19 234 VAL A O 1
ATOM 1835 N N . PHE A 1 235 ? 14.055 -12.476 4.293 1.00 98.50 235 PHE A N 1
ATOM 1836 C CA . PHE A 1 235 ? 15.189 -13.036 3.562 1.00 98.50 235 PHE A CA 1
ATOM 1837 C C . PHE A 1 235 ? 16.011 -13.908 4.498 1.00 98.50 235 PHE A C 1
ATOM 1839 O O . PHE A 1 235 ? 16.363 -13.463 5.589 1.00 98.50 235 PHE A O 1
ATOM 1846 N N . ARG A 1 236 ? 16.326 -15.139 4.099 1.00 98.50 236 ARG A N 1
ATOM 1847 C CA . ARG A 1 236 ? 17.112 -16.070 4.918 1.00 98.50 236 ARG A CA 1
ATOM 1848 C C . ARG A 1 236 ? 18.363 -16.515 4.181 1.00 98.50 236 ARG A C 1
ATOM 1850 O O . ARG A 1 236 ? 18.356 -16.691 2.967 1.00 98.50 236 ARG A O 1
ATOM 1857 N N . ASP A 1 237 ? 19.443 -16.703 4.921 1.00 98.12 237 ASP A N 1
ATOM 1858 C CA . ASP A 1 237 ? 20.613 -17.413 4.418 1.00 98.12 237 ASP A CA 1
ATOM 1859 C C . ASP A 1 237 ? 20.234 -18.878 4.171 1.00 98.12 237 ASP A C 1
ATOM 1861 O O . ASP A 1 237 ? 19.820 -19.571 5.101 1.00 98.12 237 ASP A O 1
ATOM 1865 N N . HIS A 1 238 ? 20.380 -19.348 2.933 1.00 98.19 238 HIS A N 1
ATOM 1866 C CA . HIS A 1 238 ? 19.990 -20.703 2.545 1.00 98.19 238 HIS A CA 1
ATOM 1867 C C . HIS A 1 238 ? 20.734 -21.788 3.337 1.00 98.19 238 HIS A C 1
ATOM 1869 O O . HIS A 1 238 ? 20.165 -22.821 3.682 1.00 98.19 238 HIS A O 1
ATOM 1875 N N . ALA A 1 239 ? 22.015 -21.567 3.645 1.00 97.25 239 ALA A N 1
ATOM 1876 C CA . ALA A 1 239 ? 22.845 -22.584 4.285 1.00 97.25 239 ALA A CA 1
ATOM 1877 C C . ALA A 1 239 ? 22.550 -22.731 5.783 1.00 97.25 239 ALA A C 1
ATOM 1879 O O . ALA A 1 239 ? 22.737 -23.807 6.347 1.00 97.25 239 ALA A O 1
ATOM 1880 N N . THR A 1 240 ? 22.129 -21.648 6.441 1.00 96.69 240 THR A N 1
ATOM 1881 C CA . THR A 1 240 ? 21.967 -21.608 7.906 1.00 96.69 240 THR A CA 1
ATOM 1882 C C . THR A 1 240 ? 20.519 -21.434 8.359 1.00 96.69 240 THR A C 1
ATOM 1884 O O . THR A 1 240 ? 20.226 -21.624 9.538 1.00 96.69 240 THR A O 1
ATOM 1887 N N . GLY A 1 241 ? 19.614 -21.034 7.463 1.00 97.00 241 GLY A N 1
ATOM 1888 C CA . GLY A 1 241 ? 18.243 -20.631 7.785 1.00 97.00 241 GLY A CA 1
ATOM 1889 C C . GLY A 1 241 ? 18.143 -19.298 8.540 1.00 97.00 241 GLY A C 1
ATOM 1890 O O . GLY A 1 241 ? 17.038 -18.874 8.904 1.00 97.00 241 GLY A O 1
ATOM 1891 N N . GLN A 1 242 ? 19.272 -18.624 8.795 1.00 97.56 242 GLN A N 1
ATOM 1892 C CA . GLN A 1 242 ? 19.312 -17.392 9.574 1.00 97.56 242 GLN A CA 1
ATOM 1893 C C . GLN A 1 242 ? 18.595 -16.263 8.830 1.00 97.56 242 GLN A C 1
ATOM 1895 O O . GLN A 1 242 ? 18.890 -15.988 7.668 1.00 97.56 242 GLN A O 1
ATOM 1900 N N . LEU A 1 243 ? 17.681 -15.582 9.525 1.00 97.75 243 LEU A N 1
ATOM 1901 C CA . LEU A 1 243 ? 17.039 -14.363 9.037 1.00 97.75 243 LEU A CA 1
ATOM 1902 C C . LEU A 1 243 ? 18.091 -13.273 8.809 1.00 97.75 243 LEU A C 1
ATOM 1904 O O . LEU A 1 243 ? 18.853 -12.960 9.722 1.00 97.75 243 LEU A O 1
ATOM 1908 N N . LEU A 1 244 ? 18.113 -12.690 7.616 1.00 97.94 244 LEU A N 1
ATOM 1909 C CA . LEU A 1 244 ? 18.984 -11.579 7.257 1.00 97.94 244 LEU A CA 1
ATOM 1910 C C . LEU A 1 244 ? 18.352 -10.259 7.701 1.00 97.94 244 LEU A C 1
ATOM 1912 O O . LEU A 1 244 ? 17.212 -9.950 7.352 1.00 97.94 244 LEU A O 1
ATOM 1916 N N . THR A 1 245 ? 19.112 -9.468 8.448 1.00 98.00 245 THR A N 1
ATOM 1917 C CA . THR A 1 245 ? 18.727 -8.142 8.938 1.00 98.00 245 THR A CA 1
ATOM 1918 C C . THR A 1 245 ? 19.878 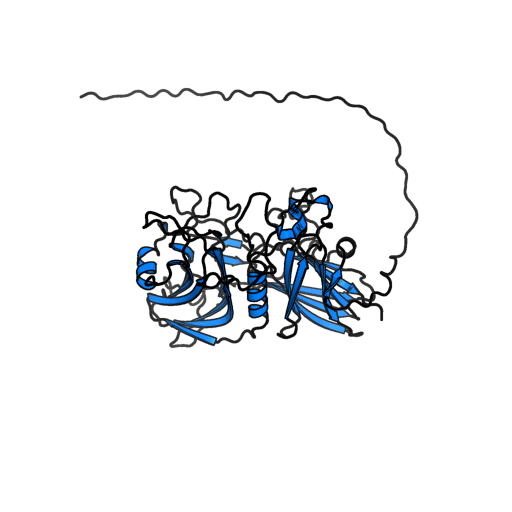-7.162 8.741 1.00 98.00 245 THR A C 1
ATOM 1920 O O . THR A 1 245 ? 21.017 -7.560 8.489 1.00 98.00 245 THR A O 1
ATOM 1923 N N . LEU A 1 246 ? 19.609 -5.865 8.894 1.00 96.25 246 LEU A N 1
ATOM 1924 C CA . LEU A 1 246 ? 20.664 -4.842 8.859 1.00 96.25 246 LEU A CA 1
ATOM 1925 C C . LEU A 1 246 ? 21.770 -5.069 9.902 1.00 96.25 246 LEU A C 1
ATOM 1927 O O . LEU A 1 246 ? 22.900 -4.644 9.680 1.00 96.25 246 LEU A O 1
ATOM 1931 N N . ASP A 1 247 ? 21.461 -5.747 11.007 1.00 94.81 247 ASP A N 1
ATOM 1932 C CA . ASP A 1 247 ? 22.395 -5.935 12.120 1.00 94.81 247 ASP A CA 1
ATOM 1933 C C . ASP A 1 247 ? 23.315 -7.156 11.934 1.00 94.81 247 ASP A C 1
ATOM 1935 O O . ASP A 1 247 ? 24.336 -7.265 12.613 1.00 94.81 247 ASP A O 1
ATOM 1939 N N . ASN A 1 248 ? 22.976 -8.087 11.032 1.00 94.81 248 ASN A N 1
ATOM 1940 C CA . ASN A 1 248 ? 23.736 -9.329 10.825 1.00 94.81 248 ASN A CA 1
ATOM 1941 C C . ASN A 1 248 ? 24.213 -9.563 9.381 1.00 94.81 248 ASN A C 1
ATOM 1943 O O . ASN A 1 248 ? 24.934 -10.531 9.107 1.00 94.81 248 ASN A O 1
ATOM 1947 N N . ILE A 1 249 ? 23.829 -8.687 8.453 1.00 94.88 249 ILE A N 1
ATOM 1948 C CA . ILE A 1 249 ? 24.328 -8.706 7.084 1.00 94.88 249 ILE A CA 1
ATOM 1949 C C . ILE A 1 249 ? 25.803 -8.265 7.058 1.00 94.88 249 ILE A C 1
ATOM 1951 O O . ILE A 1 249 ? 26.226 -7.411 7.841 1.00 94.88 249 ILE A O 1
ATOM 1955 N N . ARG A 1 250 ? 26.633 -8.861 6.188 1.00 94.50 250 ARG A N 1
ATOM 1956 C CA . ARG A 1 250 ? 28.056 -8.481 6.115 1.00 94.50 250 ARG A CA 1
ATOM 1957 C C . ARG A 1 250 ? 28.199 -7.117 5.442 1.00 94.50 250 ARG A C 1
ATOM 1959 O O . ARG A 1 250 ? 27.380 -6.727 4.615 1.00 94.50 250 ARG A O 1
ATOM 1966 N N . ALA A 1 251 ? 29.280 -6.405 5.754 1.00 93.31 251 ALA A N 1
ATOM 1967 C CA . ALA A 1 251 ? 29.572 -5.124 5.119 1.00 93.31 251 ALA A CA 1
ATOM 1968 C C . ALA A 1 251 ? 29.601 -5.258 3.582 1.00 93.31 251 ALA A C 1
ATOM 1970 O O . ALA A 1 251 ? 30.286 -6.126 3.042 1.00 93.31 251 ALA A O 1
ATOM 1971 N N . GLY A 1 252 ? 28.853 -4.392 2.892 1.00 92.88 252 GLY A N 1
ATOM 1972 C CA . GLY A 1 252 ? 28.732 -4.389 1.431 1.00 92.88 252 GLY A CA 1
ATOM 1973 C C . GLY A 1 252 ? 27.720 -5.386 0.851 1.00 92.88 252 GLY A C 1
ATOM 1974 O O . GLY A 1 252 ? 27.440 -5.314 -0.342 1.00 92.88 252 GLY A O 1
ATOM 1975 N N . GLU A 1 253 ? 27.147 -6.281 1.660 1.00 97.12 253 GLU A N 1
ATOM 1976 C CA . GLU A 1 253 ? 26.043 -7.145 1.238 1.00 97.12 253 GLU A CA 1
ATOM 1977 C C . GLU A 1 253 ? 24.696 -6.421 1.385 1.00 97.12 253 GLU A C 1
ATOM 1979 O O . GLU A 1 253 ? 24.479 -5.654 2.324 1.00 97.12 253 GLU A O 1
ATOM 1984 N N . ALA A 1 254 ? 23.774 -6.681 0.458 1.00 97.94 254 ALA A N 1
ATOM 1985 C CA . ALA A 1 254 ? 22.439 -6.091 0.476 1.00 97.94 254 ALA A CA 1
ATOM 1986 C C . ALA A 1 254 ? 21.415 -6.961 -0.263 1.00 97.94 254 ALA A C 1
ATOM 1988 O O . ALA A 1 254 ? 21.771 -7.799 -1.097 1.00 97.94 254 ALA A O 1
ATOM 1989 N N . ILE A 1 255 ? 20.133 -6.700 -0.007 1.00 98.50 255 ILE A N 1
ATOM 1990 C CA . ILE A 1 255 ? 19.029 -7.165 -0.851 1.00 98.50 255 ILE A CA 1
ATOM 1991 C C . ILE A 1 255 ? 18.398 -5.946 -1.504 1.00 98.50 255 ILE A C 1
ATOM 1993 O O . ILE A 1 255 ? 17.847 -5.090 -0.818 1.00 98.50 255 ILE A O 1
ATOM 1997 N N . GLY A 1 256 ? 18.498 -5.858 -2.825 1.00 98.25 256 GLY A N 1
ATOM 1998 C CA . GLY A 1 256 ? 17.951 -4.732 -3.572 1.00 98.25 256 GLY A CA 1
ATOM 1999 C C . GLY A 1 256 ? 16.587 -5.047 -4.170 1.00 98.25 256 GLY A C 1
ATOM 2000 O O . GLY A 1 256 ? 16.343 -6.187 -4.560 1.00 98.25 256 GLY A O 1
ATOM 2001 N N . ILE A 1 257 ? 15.728 -4.038 -4.298 1.00 98.62 257 ILE A N 1
ATOM 2002 C CA . ILE A 1 257 ? 14.419 -4.160 -4.951 1.00 98.62 257 ILE A CA 1
ATOM 2003 C C . ILE A 1 257 ? 14.259 -3.040 -5.979 1.00 98.62 257 ILE A C 1
ATOM 2005 O O . ILE A 1 257 ? 14.662 -1.895 -5.751 1.00 98.62 257 ILE A O 1
ATOM 2009 N N . ARG A 1 258 ? 13.705 -3.387 -7.143 1.00 97.94 258 ARG A N 1
ATOM 2010 C CA . ARG A 1 258 ? 13.395 -2.446 -8.224 1.00 97.94 258 ARG A CA 1
ATOM 2011 C C . ARG A 1 258 ? 11.993 -2.691 -8.722 1.00 97.94 258 ARG A C 1
ATOM 2013 O O . ARG A 1 258 ? 11.667 -3.841 -8.983 1.00 97.94 258 ARG A O 1
ATOM 2020 N N . SER A 1 259 ? 11.206 -1.642 -8.907 1.00 98.00 259 SER A N 1
ATOM 2021 C CA . SER A 1 259 ? 9.964 -1.725 -9.672 1.00 98.00 259 SER A CA 1
ATOM 2022 C C . SER A 1 259 ? 10.236 -1.359 -11.123 1.00 98.00 259 SER A C 1
ATOM 2024 O O . SER A 1 259 ? 11.095 -0.522 -11.409 1.00 98.00 259 SER A O 1
ATOM 2026 N N . PHE A 1 260 ? 9.533 -1.994 -12.053 1.00 97.75 260 PHE A N 1
ATOM 2027 C CA . PHE A 1 260 ? 9.773 -1.803 -13.477 1.00 97.75 260 PHE A CA 1
ATOM 2028 C C . PHE A 1 260 ? 8.493 -1.828 -14.307 1.00 97.75 260 PHE A C 1
ATOM 2030 O O . PHE A 1 260 ? 7.471 -2.391 -13.907 1.00 97.75 260 PHE A O 1
ATOM 2037 N N . VAL A 1 261 ? 8.609 -1.258 -15.501 1.00 97.62 261 VAL A N 1
ATOM 2038 C CA . VAL A 1 261 ? 7.673 -1.431 -16.607 1.00 97.62 261 VAL A CA 1
ATOM 2039 C C . VAL A 1 261 ? 8.463 -1.774 -17.867 1.00 97.62 261 VAL A C 1
ATOM 2041 O O . VAL A 1 261 ? 9.448 -1.113 -18.200 1.00 97.62 261 VAL A O 1
ATOM 2044 N N . ALA A 1 262 ? 8.045 -2.818 -18.571 1.00 97.12 262 ALA A N 1
ATOM 2045 C CA . ALA A 1 262 ? 8.648 -3.221 -19.834 1.00 97.12 262 ALA A CA 1
ATOM 2046 C C . ALA A 1 262 ? 7.563 -3.609 -20.850 1.00 97.12 262 ALA A C 1
ATOM 2048 O O . ALA A 1 262 ? 6.466 -4.016 -20.448 1.00 97.12 262 ALA A O 1
ATOM 2049 N N . PRO A 1 263 ? 7.840 -3.521 -22.163 1.00 95.69 263 PRO A N 1
ATOM 2050 C CA . PRO A 1 263 ? 6.957 -4.080 -23.178 1.00 95.69 263 PRO A CA 1
ATOM 2051 C C . PRO A 1 263 ? 6.751 -5.585 -22.966 1.00 95.69 263 PRO A C 1
ATOM 2053 O O . PRO A 1 263 ? 7.625 -6.289 -22.454 1.00 95.69 263 PRO A O 1
ATOM 2056 N N . ILE A 1 264 ? 5.596 -6.106 -23.380 1.00 94.88 264 ILE A N 1
ATOM 2057 C CA . ILE A 1 264 ? 5.370 -7.556 -23.374 1.00 94.88 264 ILE A CA 1
ATOM 2058 C C . ILE A 1 264 ? 6.377 -8.256 -24.291 1.00 94.88 264 ILE A C 1
ATOM 2060 O O . ILE A 1 264 ? 6.562 -7.857 -25.437 1.00 94.88 264 ILE A O 1
ATOM 2064 N N . GLY A 1 265 ? 6.956 -9.352 -23.796 1.00 91.19 265 GLY A N 1
ATOM 2065 C CA . GLY A 1 265 ? 7.884 -10.187 -24.563 1.00 91.19 265 GLY A CA 1
ATOM 2066 C C . GLY A 1 265 ? 9.334 -9.708 -24.519 1.00 91.19 265 GLY A C 1
ATOM 2067 O O . GLY A 1 265 ? 10.196 -10.391 -25.061 1.00 91.19 265 GLY A O 1
ATOM 2068 N N . GLU A 1 266 ? 9.604 -8.586 -23.848 1.00 94.44 266 GLU A N 1
ATOM 2069 C CA . GLU A 1 266 ? 10.961 -8.140 -23.548 1.00 94.44 266 GLU A CA 1
ATOM 2070 C C . GLU A 1 266 ? 11.670 -9.168 -22.649 1.00 94.44 266 GLU A C 1
ATOM 2072 O O . GLU A 1 266 ? 11.087 -9.656 -21.671 1.00 94.44 266 GLU A O 1
ATOM 2077 N N . ASP A 1 267 ? 12.934 -9.468 -22.956 1.00 96.44 267 ASP A N 1
ATOM 2078 C CA . ASP A 1 267 ? 13.811 -10.228 -22.065 1.00 96.44 267 ASP A CA 1
ATOM 2079 C C . ASP A 1 267 ? 14.114 -9.375 -20.828 1.00 96.44 267 ASP A C 1
ATOM 2081 O O . ASP A 1 267 ? 14.829 -8.373 -20.893 1.00 96.44 267 ASP A O 1
ATOM 2085 N N . LEU A 1 268 ? 13.554 -9.774 -19.685 1.00 96.69 268 LEU A N 1
ATOM 2086 C CA . LEU A 1 268 ? 13.669 -9.024 -18.438 1.00 96.69 268 LEU A CA 1
ATOM 2087 C C . LEU A 1 268 ? 15.110 -8.912 -17.931 1.00 96.69 268 LEU A C 1
ATOM 2089 O O . LEU A 1 268 ? 15.449 -7.911 -17.298 1.00 96.69 268 LEU A O 1
ATOM 2093 N N . ASP A 1 269 ? 15.976 -9.882 -18.214 1.00 96.12 269 ASP A N 1
ATOM 2094 C CA . ASP A 1 269 ? 17.369 -9.823 -17.784 1.00 96.12 269 ASP A CA 1
ATOM 2095 C C . ASP A 1 269 ? 18.175 -8.852 -18.647 1.00 96.12 269 ASP A C 1
ATOM 2097 O O . ASP A 1 269 ? 18.926 -8.035 -18.100 1.00 96.12 269 ASP A O 1
ATOM 2101 N N . ALA A 1 270 ? 17.969 -8.871 -19.967 1.00 95.81 270 ALA A N 1
ATOM 2102 C CA . ALA A 1 270 ? 18.551 -7.880 -20.873 1.00 95.81 270 ALA A CA 1
ATOM 2103 C C . ALA A 1 270 ? 18.034 -6.464 -20.557 1.00 95.81 270 ALA A C 1
ATOM 2105 O O . ALA A 1 270 ? 18.818 -5.517 -20.427 1.00 95.81 270 ALA A O 1
ATOM 2106 N N . PHE A 1 271 ? 16.725 -6.332 -20.337 1.00 96.44 271 PHE A N 1
ATOM 2107 C CA . PHE A 1 271 ? 16.082 -5.092 -19.915 1.00 96.44 271 PHE A CA 1
ATOM 2108 C C . PHE A 1 271 ? 16.676 -4.559 -18.607 1.00 96.44 271 PHE A C 1
ATOM 2110 O O . PHE A 1 271 ? 17.016 -3.376 -18.518 1.00 96.44 271 PHE A O 1
ATOM 2117 N N . TYR A 1 272 ? 16.850 -5.419 -17.598 1.00 96.00 272 TYR A N 1
ATOM 2118 C CA . TYR A 1 272 ? 17.437 -5.031 -16.317 1.00 96.00 272 TYR A CA 1
ATOM 2119 C C . TYR A 1 272 ? 18.858 -4.492 -16.496 1.00 96.00 272 TYR A C 1
ATOM 2121 O O . TYR A 1 272 ? 19.191 -3.439 -15.958 1.00 96.00 272 TYR A O 1
ATOM 2129 N N . GLN A 1 273 ? 19.699 -5.178 -17.275 1.00 94.06 273 GLN A N 1
ATOM 2130 C CA . GLN A 1 273 ? 21.079 -4.746 -17.527 1.00 94.06 273 GLN A CA 1
ATOM 2131 C C . GLN A 1 273 ? 21.147 -3.383 -18.228 1.00 94.06 273 GLN A C 1
ATOM 2133 O O . GLN A 1 273 ? 22.030 -2.572 -17.931 1.00 94.06 273 GLN A O 1
ATOM 2138 N N . ALA A 1 274 ? 20.211 -3.109 -19.138 1.00 93.25 274 ALA A N 1
ATOM 2139 C CA . ALA A 1 274 ? 20.139 -1.830 -19.832 1.00 93.25 274 ALA A CA 1
ATOM 2140 C C . ALA A 1 274 ? 19.713 -0.678 -18.901 1.00 93.25 274 ALA A C 1
ATOM 2142 O O . ALA A 1 274 ? 20.244 0.432 -19.033 1.00 93.25 274 ALA A O 1
ATOM 2143 N N . ASN A 1 275 ? 18.808 -0.953 -17.952 1.00 93.50 275 ASN A N 1
ATOM 2144 C CA . ASN A 1 275 ? 18.083 0.067 -17.189 1.00 93.50 275 ASN A CA 1
ATOM 2145 C C . ASN A 1 275 ? 18.479 0.197 -15.702 1.00 93.50 275 ASN A C 1
ATOM 2147 O O . ASN A 1 275 ? 18.149 1.214 -15.095 1.00 93.50 275 ASN A O 1
ATOM 2151 N N . ASP A 1 276 ? 19.211 -0.748 -15.094 1.00 90.81 276 ASP A N 1
ATOM 2152 C CA . ASP A 1 276 ? 19.625 -0.683 -13.673 1.00 90.81 276 ASP A CA 1
ATOM 2153 C C . ASP A 1 276 ? 20.825 0.253 -13.429 1.00 90.81 276 ASP A C 1
ATOM 2155 O O . ASP A 1 276 ? 21.842 -0.100 -12.821 1.00 90.81 276 ASP A O 1
ATOM 2159 N N . LYS A 1 277 ? 20.713 1.493 -13.898 1.00 90.00 277 LYS A N 1
ATOM 2160 C CA . LYS A 1 277 ? 21.688 2.557 -13.648 1.00 90.00 277 LYS A CA 1
ATOM 2161 C C . LYS A 1 277 ? 21.022 3.644 -12.812 1.00 90.00 277 LYS A C 1
ATOM 2163 O O . LYS A 1 277 ? 19.880 3.991 -13.100 1.00 90.00 277 LYS A O 1
ATOM 2168 N N . PRO A 1 278 ? 21.732 4.249 -11.842 1.00 85.56 278 PRO A N 1
ATOM 2169 C CA . PRO A 1 278 ? 21.179 5.333 -11.033 1.00 85.56 278 PRO A CA 1
ATOM 2170 C C . PRO A 1 278 ? 20.533 6.446 -11.873 1.00 85.56 278 PRO A C 1
ATOM 2172 O O . PRO A 1 278 ? 19.448 6.911 -11.554 1.00 85.56 278 PRO A O 1
ATOM 2175 N N . ASN A 1 279 ? 21.170 6.846 -12.981 1.00 85.06 279 ASN A N 1
ATOM 2176 C CA . ASN A 1 279 ? 20.687 7.941 -13.838 1.00 85.06 279 ASN A CA 1
ATOM 2177 C C . ASN A 1 279 ? 19.580 7.516 -14.825 1.00 85.06 279 ASN A C 1
ATOM 2179 O O . ASN A 1 279 ? 19.160 8.326 -15.645 1.00 85.06 279 ASN A O 1
ATOM 2183 N N . SER A 1 280 ? 19.164 6.248 -14.800 1.00 86.44 280 SER A N 1
ATOM 2184 C CA . SER A 1 280 ? 18.163 5.668 -15.707 1.00 86.44 280 SER A CA 1
ATOM 2185 C C . SER A 1 280 ? 16.841 5.360 -15.005 1.00 86.44 280 SER A C 1
ATOM 2187 O O . SER A 1 280 ? 15.931 4.826 -15.634 1.00 86.44 280 SER A O 1
ATOM 2189 N N . ILE A 1 281 ? 16.723 5.693 -13.715 1.00 91.12 281 ILE A N 1
ATOM 2190 C CA . ILE A 1 281 ? 15.448 5.621 -13.004 1.00 91.12 281 ILE A CA 1
ATOM 2191 C C . ILE A 1 281 ? 14.505 6.647 -13.626 1.00 91.12 281 ILE A C 1
ATOM 2193 O O . ILE A 1 281 ? 14.865 7.816 -13.779 1.00 91.12 281 ILE A O 1
ATOM 2197 N N . LEU A 1 282 ? 13.306 6.203 -13.998 1.00 90.81 282 LEU A N 1
ATOM 2198 C CA . LEU A 1 282 ? 12.298 7.063 -14.602 1.00 90.81 282 LEU A CA 1
ATOM 2199 C C . LEU A 1 282 ? 11.989 8.222 -13.655 1.00 90.81 282 LEU A C 1
ATOM 2201 O O . LEU A 1 282 ? 11.933 8.047 -12.439 1.00 90.81 282 LEU A O 1
ATOM 2205 N N . ASN A 1 283 ? 11.818 9.423 -14.191 1.00 84.62 283 ASN A N 1
ATOM 2206 C CA . ASN A 1 283 ? 11.521 10.584 -13.362 1.00 84.62 283 ASN A CA 1
ATOM 2207 C C . ASN A 1 283 ? 10.039 10.624 -12.988 1.00 84.62 283 ASN A C 1
ATOM 2209 O O . ASN A 1 283 ? 9.185 10.123 -13.715 1.00 84.62 283 ASN A O 1
ATOM 2213 N N . GLN A 1 284 ? 9.768 11.269 -11.858 1.00 80.88 284 GLN A N 1
ATOM 2214 C CA . GLN A 1 284 ? 8.436 11.731 -11.491 1.00 80.88 284 GLN A CA 1
ATOM 2215 C C . GLN A 1 284 ? 7.890 12.647 -12.607 1.00 80.88 284 GLN A C 1
ATOM 2217 O O . GLN A 1 284 ? 8.643 13.464 -13.157 1.00 80.88 284 GLN A O 1
ATOM 2222 N N . ALA A 1 285 ? 6.615 12.510 -12.968 1.00 77.56 285 ALA A N 1
ATOM 2223 C CA . ALA A 1 285 ? 5.990 13.369 -13.970 1.00 77.56 285 ALA A CA 1
ATOM 2224 C C . ALA A 1 285 ? 5.838 14.811 -13.427 1.00 77.56 285 ALA A C 1
ATOM 2226 O O . ALA A 1 285 ? 5.650 14.987 -12.221 1.00 77.56 285 ALA A O 1
ATOM 2227 N N . PRO A 1 286 ? 5.924 15.862 -14.271 1.00 72.19 286 PRO A N 1
ATOM 2228 C CA . PRO A 1 286 ? 5.838 17.258 -13.820 1.00 72.19 286 PRO A CA 1
ATOM 2229 C C . PRO A 1 286 ? 4.580 17.609 -13.009 1.00 72.19 286 PRO A C 1
ATOM 2231 O O . PRO A 1 286 ? 4.613 18.529 -12.194 1.00 72.19 286 PRO A O 1
ATOM 2234 N N . GLU A 1 287 ? 3.478 16.910 -13.264 1.00 71.94 287 GLU A N 1
ATOM 2235 C CA . GLU A 1 287 ? 2.168 17.085 -12.636 1.00 71.94 287 GLU A CA 1
ATOM 2236 C C . GLU A 1 287 ? 2.010 16.371 -11.282 1.00 71.94 287 GLU A C 1
ATOM 2238 O O . GLU A 1 287 ? 1.047 16.632 -10.561 1.00 71.94 287 GLU A O 1
ATOM 2243 N N . GLU A 1 288 ? 2.936 15.489 -10.907 1.00 76.00 288 GLU A N 1
ATOM 2244 C CA . GLU A 1 288 ? 2.843 14.737 -9.656 1.00 76.00 288 GLU A CA 1
ATOM 2245 C C . GLU A 1 288 ? 3.248 15.631 -8.477 1.00 76.00 288 GLU A C 1
ATOM 2247 O O . GLU A 1 288 ? 4.371 16.129 -8.402 1.00 76.00 288 GLU A O 1
ATOM 2252 N N . ALA A 1 289 ? 2.332 15.826 -7.528 1.00 71.06 289 ALA A N 1
ATOM 2253 C CA . ALA A 1 289 ? 2.517 16.769 -6.424 1.00 71.06 289 ALA A CA 1
ATOM 2254 C C . ALA A 1 289 ? 3.484 16.277 -5.330 1.00 71.06 289 ALA A C 1
ATOM 2256 O O . ALA A 1 289 ? 4.069 17.096 -4.618 1.00 71.06 289 ALA A O 1
ATOM 2257 N N . PHE A 1 290 ? 3.661 14.957 -5.191 1.00 79.62 290 PHE A N 1
ATOM 2258 C CA . PHE A 1 290 ? 4.382 14.343 -4.073 1.00 79.62 290 PHE A CA 1
ATOM 2259 C C . PHE A 1 290 ? 5.371 13.281 -4.536 1.00 79.62 290 PHE A C 1
ATOM 2261 O O . PHE A 1 290 ? 5.112 12.526 -5.472 1.00 79.62 290 PHE A O 1
ATOM 2268 N N . HIS A 1 291 ? 6.491 13.178 -3.825 1.00 86.75 291 HIS A N 1
ATOM 2269 C CA . HIS A 1 291 ? 7.503 12.167 -4.103 1.00 86.75 291 HIS A CA 1
ATOM 2270 C C . HIS A 1 291 ? 7.138 10.822 -3.450 1.00 86.75 291 HIS A C 1
ATOM 2272 O O . HIS A 1 291 ? 7.547 10.525 -2.327 1.00 86.75 291 HIS A O 1
ATOM 2278 N N . MET A 1 292 ? 6.318 10.020 -4.135 1.00 89.44 292 MET A N 1
ATOM 2279 C CA . MET A 1 292 ? 5.695 8.798 -3.597 1.00 89.44 292 MET A CA 1
ATOM 2280 C C . MET A 1 292 ? 6.439 7.511 -3.984 1.00 89.44 292 MET A C 1
ATOM 2282 O O . MET A 1 292 ? 5.845 6.547 -4.475 1.00 89.44 292 MET A O 1
ATOM 2286 N N . ARG A 1 293 ? 7.760 7.490 -3.813 1.00 93.00 293 ARG A N 1
ATOM 2287 C CA . ARG A 1 293 ? 8.562 6.280 -4.008 1.00 93.00 293 ARG A CA 1
ATOM 2288 C C . ARG A 1 293 ? 9.816 6.280 -3.153 1.00 93.00 293 ARG A C 1
ATOM 2290 O O . ARG A 1 293 ? 10.224 7.346 -2.724 1.00 93.00 293 ARG A O 1
ATOM 2297 N N . GLY A 1 294 ? 10.440 5.123 -2.959 1.00 95.25 294 GLY A N 1
ATOM 2298 C CA . GLY A 1 294 ? 11.706 4.962 -2.241 1.00 95.25 294 GLY A CA 1
ATOM 2299 C C . GLY A 1 294 ? 11.611 3.909 -1.139 1.00 95.25 294 GLY A C 1
ATOM 2300 O O . GLY A 1 294 ? 10.837 2.953 -1.242 1.00 95.25 294 GLY A O 1
ATOM 2301 N N . LEU A 1 295 ? 12.399 4.084 -0.077 1.00 96.88 295 LEU A N 1
ATOM 2302 C CA . LEU A 1 295 ? 12.384 3.218 1.101 1.00 96.88 295 LEU A CA 1
ATOM 2303 C C . LEU A 1 295 ? 11.816 3.965 2.308 1.00 96.88 295 LEU A C 1
ATOM 2305 O O . LEU A 1 295 ? 12.402 4.941 2.776 1.00 96.88 295 LEU A O 1
ATOM 2309 N N . ILE A 1 296 ? 10.700 3.474 2.836 1.00 95.38 296 ILE A N 1
ATOM 2310 C CA . ILE A 1 296 ? 10.118 3.923 4.105 1.00 95.38 296 ILE A CA 1
ATOM 2311 C C . ILE A 1 296 ? 10.674 3.053 5.230 1.00 95.38 296 ILE A C 1
ATOM 2313 O O . ILE A 1 296 ? 10.738 1.832 5.095 1.00 95.38 296 ILE A O 1
ATOM 2317 N N . THR A 1 297 ? 11.092 3.670 6.331 1.00 94.00 297 THR A N 1
ATOM 2318 C CA . THR A 1 297 ? 11.779 2.990 7.448 1.00 94.00 297 THR A CA 1
ATOM 2319 C C . THR A 1 297 ? 11.095 3.200 8.797 1.00 94.00 297 THR A C 1
ATOM 2321 O O . THR A 1 297 ? 11.552 2.667 9.807 1.00 94.00 297 THR A O 1
ATOM 2324 N N . ASP A 1 298 ? 10.000 3.962 8.821 1.00 88.44 298 ASP A N 1
ATOM 2325 C CA . ASP A 1 298 ? 9.238 4.258 10.029 1.00 88.44 298 ASP A CA 1
ATOM 2326 C C . ASP A 1 298 ? 7.737 4.387 9.732 1.00 88.44 298 ASP A C 1
ATOM 2328 O O . ASP A 1 298 ? 7.332 4.828 8.651 1.00 88.44 298 ASP A O 1
ATOM 2332 N N . GLY A 1 299 ? 6.909 4.013 10.709 1.00 87.12 299 GLY A N 1
ATOM 2333 C CA . GLY A 1 299 ? 5.454 4.159 10.646 1.00 87.12 299 GLY A CA 1
ATOM 2334 C C . GLY A 1 299 ? 4.716 3.129 9.783 1.00 87.12 299 GLY A C 1
ATOM 2335 O O . GLY A 1 299 ? 3.586 3.388 9.390 1.00 87.12 299 GLY A O 1
ATOM 2336 N N . ILE A 1 300 ? 5.314 1.979 9.459 1.00 92.25 300 ILE A N 1
ATOM 2337 C CA . ILE A 1 300 ? 4.706 0.991 8.540 1.00 92.25 300 ILE A CA 1
ATOM 2338 C C . ILE A 1 300 ? 3.579 0.202 9.208 1.00 92.25 300 ILE A C 1
ATOM 2340 O O . ILE A 1 300 ? 2.518 0.030 8.619 1.00 92.25 300 ILE A O 1
ATOM 2344 N N . THR A 1 301 ? 3.787 -0.264 10.439 1.00 93.12 301 THR A N 1
ATOM 2345 C CA . THR A 1 301 ? 2.727 -0.862 11.259 1.00 93.12 301 THR A CA 1
ATOM 2346 C C . THR A 1 301 ? 2.558 -0.030 12.515 1.00 93.12 301 THR A C 1
ATOM 2348 O O . THR A 1 301 ? 3.525 0.249 13.228 1.00 93.12 301 THR A O 1
ATOM 2351 N N . ARG A 1 302 ? 1.321 0.378 12.775 1.00 92.50 302 ARG A N 1
ATOM 2352 C CA . ARG A 1 302 ? 0.948 1.279 13.858 1.00 92.50 302 ARG A CA 1
ATOM 2353 C C . ARG A 1 302 ? -0.109 0.600 14.699 1.00 92.50 302 ARG A C 1
ATOM 2355 O O . ARG A 1 302 ? -1.105 0.116 14.171 1.00 92.50 302 ARG A O 1
ATOM 2362 N N . LYS A 1 303 ? 0.110 0.552 16.001 1.00 95.19 303 LYS A N 1
ATOM 2363 C CA . LYS A 1 303 ? -0.772 -0.126 16.938 1.00 95.19 303 LYS A CA 1
ATOM 2364 C C . LYS A 1 303 ? -1.375 0.873 17.897 1.00 95.19 303 LYS A C 1
ATOM 2366 O O . LYS A 1 303 ? -0.784 1.908 18.207 1.00 95.19 303 LYS A O 1
ATOM 2371 N N . MET A 1 304 ? -2.557 0.540 18.381 1.00 94.69 304 MET A N 1
ATOM 2372 C CA . MET A 1 304 ? -3.134 1.211 19.529 1.00 94.69 304 MET A CA 1
ATOM 2373 C C . MET A 1 304 ? -4.130 0.304 20.232 1.00 94.69 304 MET A C 1
ATOM 2375 O O . MET A 1 304 ? -4.717 -0.586 19.622 1.00 94.69 304 MET A O 1
ATOM 2379 N N . THR A 1 305 ? -4.350 0.560 21.516 1.00 96.06 305 THR A N 1
ATOM 2380 C CA . THR A 1 305 ? -5.394 -0.108 22.291 1.00 96.06 305 THR A CA 1
ATOM 2381 C C . THR A 1 305 ? -6.350 0.926 22.859 1.00 96.06 305 THR A C 1
ATOM 2383 O O . THR A 1 305 ? -5.920 1.906 23.468 1.00 96.06 305 THR A O 1
ATOM 2386 N N . LEU A 1 306 ? -7.647 0.698 22.677 1.00 94.19 306 LEU A N 1
ATOM 2387 C CA . LEU A 1 306 ? -8.704 1.619 23.074 1.00 94.19 306 LEU A CA 1
ATOM 2388 C C . LEU A 1 306 ? -9.771 0.895 23.893 1.00 94.19 306 LEU A C 1
ATOM 2390 O O . LEU A 1 306 ? -10.295 -0.122 23.438 1.00 94.19 306 LEU A O 1
ATOM 2394 N N . PRO A 1 307 ? -10.123 1.393 25.087 1.00 95.25 307 PRO A N 1
ATOM 2395 C CA . PRO A 1 307 ? -11.340 0.975 25.762 1.00 95.25 307 PRO A CA 1
ATOM 2396 C C . PRO A 1 307 ? -12.561 1.663 25.138 1.00 95.25 307 PRO A C 1
ATOM 2398 O O . PRO A 1 307 ? -12.493 2.836 24.775 1.00 95.25 307 PRO A O 1
ATOM 2401 N N . TYR A 1 308 ? -13.679 0.945 25.059 1.00 96.00 308 TYR A N 1
ATOM 2402 C CA . TYR A 1 308 ? -14.975 1.510 24.691 1.00 96.00 308 TYR A CA 1
ATOM 2403 C C . TYR A 1 308 ? -16.103 0.807 25.453 1.00 96.00 308 TYR A C 1
ATOM 2405 O O . TYR A 1 308 ? -16.179 -0.421 25.491 1.00 96.00 308 TYR A O 1
ATOM 2413 N N . ASN A 1 309 ? -16.982 1.570 26.089 1.00 94.94 309 ASN A N 1
ATOM 2414 C CA . ASN A 1 309 ? -18.159 1.069 26.786 1.00 94.94 309 ASN A CA 1
ATOM 2415 C C . ASN A 1 309 ? -19.417 1.638 26.129 1.00 94.94 309 ASN A C 1
ATOM 2417 O O . ASN A 1 309 ? -19.760 2.802 26.348 1.00 94.94 309 ASN A O 1
ATOM 2421 N N . SER A 1 310 ? -20.139 0.805 25.377 1.00 92.19 310 SER A N 1
ATOM 2422 C CA . SER A 1 310 ? -21.308 1.251 24.613 1.00 92.19 310 SER A CA 1
ATOM 2423 C C . SER A 1 310 ? -22.446 1.778 25.495 1.00 92.19 310 SER A C 1
ATOM 2425 O O . SER A 1 310 ? -23.264 2.570 25.040 1.00 92.19 310 SER A O 1
ATOM 2427 N N . GLN A 1 311 ? -22.472 1.423 26.783 1.00 87.81 311 GLN A N 1
ATOM 2428 C CA . GLN A 1 311 ? -23.485 1.902 27.728 1.00 87.81 311 GLN A CA 1
ATOM 2429 C C . GLN A 1 311 ? -23.190 3.301 28.287 1.00 87.81 311 GLN A C 1
ATOM 2431 O O . GLN A 1 311 ? -24.076 3.907 28.887 1.00 87.81 311 GLN A O 1
ATOM 2436 N N . LYS A 1 312 ? -21.950 3.797 28.169 1.00 91.25 312 LYS A N 1
ATOM 2437 C CA . LYS A 1 312 ? -21.505 5.036 28.838 1.00 91.25 312 LYS A CA 1
ATOM 2438 C C . LYS A 1 312 ? -20.880 6.059 27.901 1.00 91.25 312 LYS A C 1
ATOM 2440 O O . LYS A 1 312 ? -21.038 7.253 28.127 1.00 91.25 312 LYS A O 1
ATOM 2445 N N . ASP A 1 313 ? -20.168 5.600 26.881 1.00 90.88 313 ASP A N 1
ATOM 2446 C CA . ASP A 1 313 ? -19.253 6.450 26.122 1.00 90.88 313 ASP A CA 1
ATOM 2447 C C . ASP A 1 313 ? -19.937 7.186 24.960 1.00 90.88 313 ASP A C 1
ATOM 2449 O O . ASP A 1 313 ? -19.372 8.141 24.429 1.00 90.88 313 ASP A O 1
ATOM 2453 N N . GLY A 1 314 ? -21.145 6.772 24.561 1.00 92.25 314 GLY A N 1
ATOM 2454 C CA . GLY A 1 314 ? -21.833 7.326 23.393 1.00 92.25 314 GLY A CA 1
ATOM 2455 C C . GLY A 1 314 ? -21.080 7.041 22.087 1.00 92.25 314 GLY A C 1
ATOM 2456 O O . GLY A 1 314 ? -20.436 6.003 21.949 1.00 92.25 314 GLY A O 1
ATOM 2457 N N . LEU A 1 315 ? -21.174 7.948 21.112 1.00 95.25 315 LEU A N 1
ATOM 2458 C CA . LEU A 1 315 ? -20.465 7.840 19.833 1.00 95.25 315 LEU A CA 1
ATOM 2459 C C . LEU A 1 315 ? -18.994 8.250 19.986 1.00 95.25 315 LEU A C 1
ATOM 2461 O O . LEU A 1 315 ? -18.699 9.354 20.452 1.00 95.25 315 LEU A O 1
ATOM 2465 N N . LYS A 1 316 ? -18.070 7.401 19.531 1.00 95.75 316 LYS A N 1
ATOM 2466 C CA . LYS A 1 316 ? -16.623 7.678 19.534 1.00 95.75 316 LYS A CA 1
ATOM 2467 C C . LYS A 1 316 ? -16.030 7.498 18.145 1.00 95.75 316 LYS A C 1
ATOM 2469 O O . LYS A 1 316 ? -16.437 6.587 17.436 1.00 95.75 316 LYS A O 1
ATOM 2474 N N . THR A 1 317 ? -15.059 8.323 17.759 1.00 95.12 317 THR A N 1
ATOM 2475 C CA . THR A 1 317 ? -14.423 8.255 16.434 1.00 95.12 317 THR A CA 1
ATOM 2476 C C . THR A 1 317 ? -12.901 8.200 16.502 1.00 95.12 317 THR A C 1
ATOM 2478 O O . THR A 1 317 ? -12.286 8.705 17.435 1.00 95.12 317 THR A O 1
ATOM 2481 N N . LEU A 1 318 ? -12.281 7.631 15.474 1.00 92.81 318 LEU A N 1
ATOM 2482 C CA . LEU A 1 318 ? -10.842 7.640 15.222 1.00 92.81 318 LEU A CA 1
ATOM 2483 C C . LEU A 1 318 ? -10.593 8.221 13.839 1.00 92.81 318 LEU A C 1
ATOM 2485 O O . LEU A 1 318 ? -11.227 7.772 12.891 1.00 92.81 318 LEU A O 1
ATOM 2489 N N . THR A 1 319 ? -9.672 9.171 13.716 1.00 90.12 319 THR A N 1
ATOM 2490 C CA . THR A 1 319 ? -9.202 9.674 12.418 1.00 90.12 319 THR A CA 1
ATOM 2491 C C . THR A 1 319 ? -7.863 9.025 12.090 1.00 90.12 319 THR A C 1
ATOM 2493 O O . THR A 1 319 ? -6.936 9.085 12.900 1.00 90.12 319 THR A O 1
ATOM 2496 N N . LEU A 1 320 ? -7.774 8.398 10.918 1.00 87.94 320 LEU A N 1
ATOM 2497 C CA . LEU A 1 320 ? -6.594 7.677 10.438 1.00 87.94 320 LEU A CA 1
ATOM 2498 C C . LEU A 1 320 ? -6.163 8.213 9.068 1.00 87.94 320 LEU A C 1
ATOM 2500 O O . LEU A 1 320 ? -6.994 8.723 8.311 1.00 87.94 320 LEU A O 1
ATOM 2504 N N . ASN A 1 321 ? -4.882 8.036 8.734 1.00 82.69 321 ASN A N 1
ATOM 2505 C CA . ASN A 1 321 ? -4.261 8.510 7.493 1.00 82.69 321 ASN A CA 1
ATOM 2506 C C . ASN A 1 321 ? -4.420 10.016 7.280 1.00 82.69 321 ASN A C 1
ATOM 2508 O O . ASN A 1 321 ? -4.881 10.482 6.240 1.00 82.69 321 ASN A O 1
ATOM 2512 N N . SER A 1 322 ? -4.038 10.780 8.294 1.00 76.50 322 SER A N 1
ATOM 2513 C CA . SER A 1 322 ? -4.097 12.242 8.260 1.00 76.50 322 SER A CA 1
ATOM 2514 C C . SER A 1 322 ? -3.311 12.815 7.074 1.00 76.50 322 SER A C 1
ATOM 2516 O O . SER A 1 322 ? -2.263 12.285 6.697 1.00 76.50 322 SER A O 1
ATOM 2518 N N . ALA A 1 323 ? -3.813 13.903 6.486 1.00 69.69 323 ALA A N 1
ATOM 2519 C CA . ALA A 1 323 ? -3.207 14.514 5.305 1.00 69.69 323 ALA A CA 1
ATOM 2520 C C . ALA A 1 323 ? -1.783 15.038 5.580 1.00 69.69 323 ALA A C 1
ATOM 2522 O O . ALA A 1 323 ? -1.460 15.466 6.691 1.00 69.69 323 ALA A O 1
ATOM 2523 N N . LEU A 1 324 ? -0.920 15.037 4.555 1.00 67.06 324 LEU A N 1
ATOM 2524 C CA . LEU A 1 324 ? 0.460 15.518 4.689 1.00 67.06 324 LEU A CA 1
ATOM 2525 C C . LEU A 1 324 ? 0.582 17.005 4.995 1.00 67.06 324 LEU A C 1
ATOM 2527 O O . LEU A 1 324 ? 1.645 17.405 5.437 1.00 67.06 324 LEU A O 1
ATOM 2531 N N . ASP A 1 325 ? -0.406 17.838 4.714 1.00 65.62 325 ASP A N 1
ATOM 2532 C CA . ASP A 1 325 ? -0.404 19.258 5.081 1.00 65.62 325 ASP A CA 1
ATOM 2533 C C . ASP A 1 325 ? -0.969 19.486 6.490 1.00 65.62 325 ASP A C 1
ATOM 2535 O O . ASP A 1 325 ? -0.650 20.484 7.138 1.00 65.62 325 ASP A O 1
ATOM 2539 N N . ALA A 1 326 ? -1.708 18.511 7.018 1.00 66.56 326 ALA A N 1
ATOM 2540 C CA . ALA A 1 326 ? -2.174 18.476 8.389 1.00 66.56 326 ALA A CA 1
ATOM 2541 C C . ALA A 1 326 ? -1.064 17.981 9.337 1.00 66.56 326 ALA A C 1
ATOM 2543 O O . ALA A 1 326 ? -1.234 16.968 10.010 1.00 66.56 326 ALA A O 1
ATOM 2544 N N . GLN A 1 327 ? 0.114 18.626 9.385 1.00 66.38 327 GLN A N 1
ATOM 2545 C CA . GLN A 1 327 ? 1.252 18.166 10.216 1.00 66.38 327 GLN A CA 1
ATOM 2546 C C . GLN A 1 327 ? 1.391 18.877 11.554 1.00 66.38 327 GLN A C 1
ATOM 2548 O O . GLN A 1 327 ? 2.058 18.343 12.442 1.00 66.38 327 GLN A O 1
ATOM 2553 N N . ALA A 1 328 ? 0.790 20.054 11.728 1.00 67.88 328 ALA A N 1
ATOM 2554 C CA . ALA A 1 328 ? 1.048 20.832 12.926 1.00 67.88 328 ALA A CA 1
ATOM 2555 C C . ALA A 1 328 ? 0.547 20.101 14.177 1.00 67.88 328 ALA A C 1
ATOM 2557 O O . ALA A 1 328 ? -0.534 19.510 14.202 1.00 67.88 328 ALA A O 1
ATOM 2558 N N . VAL A 1 329 ? 1.387 20.122 15.210 1.00 69.31 329 VAL A N 1
ATOM 2559 C CA . VAL A 1 329 ? 1.075 19.608 16.553 1.00 69.31 329 VAL A CA 1
ATOM 2560 C C . VAL A 1 329 ? 0.661 20.758 17.476 1.00 69.31 329 VAL A C 1
ATOM 2562 O O . VAL A 1 329 ? -0.041 20.543 18.458 1.00 69.31 329 VAL A O 1
ATOM 2565 N N . ASP A 1 330 ? 1.076 21.981 17.137 1.00 73.19 330 ASP A N 1
ATOM 2566 C CA . ASP A 1 330 ? 0.693 23.211 17.820 1.00 73.19 330 ASP A CA 1
ATOM 2567 C C . ASP A 1 330 ? -0.636 23.737 17.244 1.00 73.19 330 ASP A C 1
ATOM 2569 O O . ASP A 1 330 ? -0.686 24.020 16.043 1.00 73.19 330 ASP A O 1
ATOM 2573 N N . PRO A 1 331 ? -1.682 23.915 18.076 1.00 80.12 331 PRO A N 1
ATOM 2574 C CA . PRO A 1 331 ? -2.966 24.486 17.669 1.00 80.12 331 PRO A CA 1
ATOM 2575 C C . PRO A 1 331 ? -2.901 25.849 16.976 1.00 80.12 331 PRO A C 1
ATOM 2577 O O . PRO A 1 331 ? -3.852 26.233 16.298 1.00 80.12 331 PRO A O 1
ATOM 2580 N N . SER A 1 332 ? -1.816 26.599 17.162 1.00 81.88 332 SER A N 1
ATOM 2581 C CA . SER A 1 332 ? -1.633 27.932 16.583 1.00 81.88 332 SER A CA 1
ATOM 2582 C C . SER A 1 332 ? -1.042 27.932 15.169 1.00 81.88 332 SER A C 1
ATOM 2584 O O . SER A 1 332 ? -1.029 28.978 14.516 1.00 81.88 332 SER A O 1
ATOM 2586 N N . LEU A 1 333 ? -0.551 26.790 14.678 1.00 79.75 333 LEU A N 1
ATOM 2587 C CA . LEU A 1 333 ? 0.106 26.692 13.375 1.00 79.75 333 LEU A CA 1
ATOM 2588 C C . LEU A 1 333 ? -0.865 26.241 12.265 1.00 79.75 333 LEU A C 1
ATOM 2590 O O . LEU A 1 333 ? -1.746 25.412 12.508 1.00 79.75 333 LEU A O 1
ATOM 2594 N N . PRO A 1 334 ? -0.693 26.732 11.019 1.00 75.12 334 PRO A N 1
ATOM 2595 C CA . PRO A 1 334 ? -1.440 26.232 9.867 1.00 75.12 334 PRO A CA 1
ATOM 2596 C C . PRO A 1 334 ? -1.281 24.715 9.701 1.00 75.12 334 PRO A C 1
ATOM 2598 O O . PRO A 1 334 ? -0.186 24.182 9.875 1.00 75.12 334 PRO A O 1
ATOM 2601 N N . GLY A 1 335 ? -2.373 24.030 9.351 1.00 72.62 335 GLY A N 1
ATOM 2602 C CA . GLY A 1 335 ? -2.379 22.569 9.224 1.00 72.62 335 GLY A CA 1
ATOM 2603 C C . GLY A 1 335 ? -2.483 21.828 10.561 1.00 72.62 335 GLY A C 1
ATOM 2604 O O . GLY A 1 335 ? -2.163 20.642 10.632 1.00 72.62 335 GLY A O 1
ATOM 2605 N N . PHE A 1 336 ? -2.887 22.497 11.646 1.00 77.31 336 PHE A N 1
ATOM 2606 C CA . PHE A 1 336 ? -3.250 21.795 12.873 1.00 77.31 336 PHE A CA 1
ATOM 2607 C C . PHE A 1 336 ? -4.620 21.150 12.706 1.00 77.31 336 PHE A C 1
ATOM 2609 O O . PHE A 1 336 ? -5.609 21.828 12.428 1.00 77.31 336 PHE A O 1
ATOM 2616 N N . GLU A 1 337 ? -4.678 19.842 12.931 1.00 79.12 337 GLU A N 1
ATOM 2617 C CA . GLU A 1 337 ? -5.925 19.094 12.961 1.00 79.12 337 GLU A CA 1
ATOM 2618 C C . GLU A 1 337 ? -6.094 18.490 14.366 1.00 79.12 337 GLU A C 1
ATOM 2620 O O . GLU A 1 337 ? -5.334 17.604 14.757 1.00 79.12 337 GLU A O 1
ATOM 2625 N N . PRO A 1 338 ? -7.061 18.957 15.177 1.00 76.44 338 PRO A N 1
ATOM 2626 C CA . PRO A 1 338 ? -7.205 18.495 16.559 1.00 76.44 338 PRO A CA 1
ATOM 2627 C C . PRO A 1 338 ? -7.618 17.026 16.656 1.00 76.44 338 PRO A C 1
ATOM 2629 O O . PRO A 1 338 ? -7.399 16.394 17.685 1.00 76.44 338 PRO A O 1
ATOM 2632 N N . ALA A 1 339 ? -8.232 16.485 15.603 1.00 82.62 339 ALA A N 1
ATOM 2633 C CA . ALA A 1 339 ? -8.820 15.156 15.609 1.00 82.62 339 ALA A CA 1
ATOM 2634 C C . ALA A 1 339 ? -7.835 14.033 15.248 1.00 82.62 339 ALA A C 1
ATOM 2636 O O . ALA A 1 339 ? -8.228 12.875 15.360 1.00 82.62 339 ALA A O 1
ATOM 2637 N N . LYS A 1 340 ? -6.596 14.318 14.825 1.00 84.94 340 LYS A N 1
ATOM 2638 C CA . LYS A 1 340 ? -5.628 13.288 14.399 1.00 84.94 340 LYS A CA 1
ATOM 2639 C C . LYS A 1 340 ? -4.669 12.831 15.500 1.00 84.94 340 LYS A C 1
ATOM 2641 O O . LYS A 1 340 ? -4.471 13.511 16.508 1.00 84.94 340 LYS A O 1
ATOM 2646 N N . PHE A 1 341 ? -3.995 11.710 15.240 1.00 87.50 341 PHE A N 1
ATOM 2647 C CA . PHE A 1 341 ? -2.818 11.298 16.003 1.00 87.50 341 PHE A CA 1
ATOM 2648 C C . PHE A 1 341 ? -1.621 12.221 15.746 1.00 87.50 341 PHE A C 1
ATOM 2650 O O . PHE A 1 341 ? -1.410 12.734 14.645 1.00 87.50 341 PHE A O 1
ATOM 2657 N N . GLN A 1 342 ? -0.780 12.394 16.764 1.00 84.94 342 GLN A N 1
ATOM 2658 C CA . GLN A 1 342 ? 0.384 13.284 16.695 1.00 84.94 342 GLN A CA 1
ATOM 2659 C C . GLN A 1 342 ? 1.521 12.749 15.805 1.00 84.94 342 GLN A C 1
ATOM 2661 O O . GLN A 1 342 ? 2.342 13.536 15.344 1.00 84.94 342 GLN A O 1
ATOM 2666 N N . ASN A 1 343 ? 1.595 11.434 15.576 1.00 83.88 343 ASN A N 1
ATOM 2667 C CA . ASN A 1 343 ? 2.669 10.756 14.835 1.00 83.88 343 ASN A CA 1
ATOM 2668 C C . ASN A 1 343 ? 2.141 9.875 13.686 1.00 83.88 343 ASN A C 1
ATOM 2670 O O . ASN A 1 343 ? 2.690 8.811 13.412 1.00 83.88 343 ASN A O 1
ATOM 2674 N N . ASP A 1 344 ? 1.074 10.313 13.017 1.00 83.12 344 ASP A N 1
ATOM 2675 C CA . ASP A 1 344 ? 0.369 9.559 11.967 1.00 83.12 344 ASP A CA 1
ATOM 2676 C C . ASP A 1 344 ? 1.055 9.555 10.584 1.00 83.12 344 ASP A C 1
ATOM 2678 O O . ASP A 1 344 ? 0.410 9.379 9.556 1.00 83.12 344 ASP A O 1
ATOM 2682 N N . LEU A 1 345 ? 2.365 9.800 10.527 1.00 79.19 345 LEU A N 1
ATOM 2683 C CA . LEU A 1 345 ? 3.112 9.919 9.274 1.00 79.19 345 LEU A CA 1
ATOM 2684 C C . LEU A 1 345 ? 4.127 8.786 9.143 1.00 79.19 345 LEU A C 1
ATOM 2686 O O . LEU A 1 345 ? 4.675 8.305 10.132 1.00 79.19 345 LEU A O 1
ATOM 2690 N N . THR A 1 346 ? 4.374 8.338 7.914 1.00 85.81 346 THR A N 1
ATOM 2691 C CA . THR A 1 346 ? 5.553 7.518 7.598 1.00 85.81 346 THR A CA 1
ATOM 2692 C C . THR A 1 346 ? 6.724 8.413 7.219 1.00 85.81 346 THR A C 1
ATOM 2694 O O . THR A 1 346 ? 6.510 9.498 6.674 1.00 85.81 346 THR A O 1
ATOM 2697 N N . SER A 1 347 ? 7.952 7.929 7.383 1.00 85.38 347 SER A N 1
ATOM 2698 C CA . SER A 1 347 ? 9.138 8.618 6.868 1.00 85.38 347 SER A CA 1
ATOM 2699 C C . SER A 1 347 ? 10.062 7.675 6.100 1.00 85.38 347 SER A C 1
ATOM 2701 O O . SER A 1 347 ? 10.103 6.468 6.348 1.00 85.38 347 SER A O 1
ATOM 2703 N N . GLY A 1 348 ? 10.774 8.230 5.121 1.00 92.00 348 GLY A N 1
ATOM 2704 C CA . GLY A 1 348 ? 11.636 7.473 4.227 1.00 92.00 348 GLY A CA 1
ATOM 2705 C C . GLY A 1 348 ? 12.451 8.359 3.297 1.00 92.00 348 GLY A C 1
ATOM 2706 O O . GLY A 1 348 ? 12.249 9.577 3.249 1.00 92.00 348 GLY A O 1
ATOM 2707 N N . THR A 1 349 ? 13.319 7.725 2.512 1.00 94.62 349 THR A N 1
ATOM 2708 C CA . THR A 1 349 ? 14.154 8.396 1.505 1.00 94.62 349 THR A CA 1
ATOM 2709 C C . THR A 1 349 ? 14.164 7.618 0.183 1.00 94.62 349 THR A C 1
ATOM 2711 O O . THR A 1 349 ? 14.238 6.389 0.182 1.00 94.62 349 THR A O 1
ATOM 2714 N N . ASP A 1 350 ? 14.125 8.328 -0.944 1.00 94.31 350 ASP A N 1
ATOM 2715 C CA . ASP A 1 350 ? 14.559 7.825 -2.251 1.00 94.31 350 ASP A CA 1
ATOM 2716 C C . ASP A 1 350 ? 15.985 8.316 -2.510 1.00 94.31 350 ASP A C 1
ATOM 2718 O O . ASP A 1 350 ? 16.206 9.498 -2.777 1.00 94.31 350 ASP A O 1
ATOM 2722 N N . GLU A 1 351 ? 16.969 7.422 -2.420 1.00 93.25 351 GLU A N 1
ATOM 2723 C CA . GLU A 1 351 ? 18.374 7.736 -2.717 1.00 93.25 351 GLU A CA 1
ATOM 2724 C C . GLU A 1 351 ? 18.596 8.108 -4.192 1.00 93.25 351 GLU A C 1
ATOM 2726 O O . GLU A 1 351 ? 19.581 8.773 -4.521 1.00 93.25 351 GLU A O 1
ATOM 2731 N N . TYR A 1 352 ? 17.669 7.704 -5.064 1.00 91.31 352 TYR A N 1
ATOM 2732 C CA . TYR A 1 352 ? 17.711 7.880 -6.514 1.00 91.31 352 TYR A CA 1
ATOM 2733 C C . TYR A 1 352 ? 16.676 8.897 -7.009 1.00 91.31 352 TYR A C 1
ATOM 2735 O O . TYR A 1 352 ? 16.367 8.958 -8.202 1.00 91.31 352 TYR A O 1
ATOM 2743 N N . GLY A 1 353 ? 16.153 9.724 -6.103 1.00 85.69 353 GLY A N 1
ATOM 2744 C CA . GLY A 1 353 ? 15.237 10.796 -6.451 1.00 85.69 353 GLY A CA 1
ATOM 2745 C C . GLY A 1 353 ? 15.899 11.825 -7.373 1.00 85.69 353 GLY A C 1
ATOM 2746 O O . GLY A 1 353 ? 17.097 12.102 -7.288 1.00 85.69 353 GLY A O 1
ATOM 2747 N N . SER A 1 354 ? 15.117 12.440 -8.260 1.00 79.88 354 SER A N 1
ATOM 2748 C CA . SER A 1 354 ? 15.574 13.583 -9.054 1.00 79.88 354 SER A CA 1
ATOM 2749 C C . SER A 1 354 ? 14.581 14.732 -8.955 1.00 79.88 354 SER A C 1
ATOM 2751 O O . SER A 1 354 ? 13.379 14.540 -9.107 1.00 79.88 354 SER A O 1
ATOM 2753 N N . LYS A 1 355 ? 15.077 15.947 -8.682 1.00 65.12 355 LYS A N 1
ATOM 2754 C CA . LYS A 1 355 ? 14.235 17.158 -8.584 1.00 65.12 355 LYS A CA 1
ATOM 2755 C C . LYS A 1 355 ? 13.967 17.834 -9.926 1.00 65.12 355 LYS A C 1
ATOM 2757 O O . LYS A 1 355 ? 13.204 18.795 -9.962 1.00 65.12 355 LYS A O 1
ATOM 2762 N N . ASN A 1 356 ? 14.655 17.450 -11.001 1.00 62.28 356 ASN A N 1
ATOM 2763 C CA . ASN A 1 356 ? 14.567 18.171 -12.266 1.00 62.28 356 ASN A CA 1
ATOM 2764 C C . ASN A 1 356 ? 14.729 17.254 -13.482 1.00 62.28 356 ASN A C 1
ATOM 2766 O O . ASN A 1 356 ? 15.382 16.219 -13.432 1.00 62.28 356 ASN A O 1
ATOM 2770 N N . SER A 1 357 ? 14.214 17.710 -14.625 1.00 58.28 357 SER A N 1
ATOM 2771 C CA . SER A 1 357 ? 14.363 17.048 -15.929 1.00 58.28 357 SER A CA 1
ATOM 2772 C C . SER A 1 357 ? 15.813 16.929 -16.416 1.00 58.28 357 SER A C 1
ATOM 2774 O O . SER A 1 357 ? 16.065 16.332 -17.458 1.00 58.28 357 SER A O 1
ATOM 2776 N N . LYS A 1 358 ? 16.782 17.497 -15.683 1.00 61.00 358 LYS A N 1
ATOM 2777 C CA . LYS A 1 358 ? 18.213 17.401 -15.992 1.00 61.00 358 LYS A CA 1
ATOM 2778 C C . LYS A 1 358 ? 18.860 16.147 -15.391 1.00 61.00 358 LYS A C 1
ATOM 2780 O O . LYS A 1 358 ? 20.063 15.974 -15.568 1.00 61.00 358 LYS A O 1
ATOM 2785 N N . GLY A 1 359 ? 18.094 15.303 -14.689 1.00 63.50 359 GLY A N 1
ATOM 2786 C CA . GLY A 1 359 ? 18.539 13.988 -14.218 1.00 63.50 359 GLY A CA 1
ATOM 2787 C C . GLY A 1 359 ? 19.580 14.041 -13.102 1.00 63.50 359 GLY A C 1
ATOM 2788 O O . GLY A 1 359 ? 20.351 13.101 -12.931 1.00 63.50 359 GLY A O 1
ATOM 2789 N N . GLN A 1 360 ? 19.655 15.144 -12.351 1.00 77.19 360 GLN A N 1
ATOM 2790 C CA . GLN A 1 360 ? 20.543 15.211 -11.192 1.00 77.19 360 GLN A CA 1
ATOM 2791 C C . GLN A 1 360 ? 19.947 14.383 -10.056 1.00 77.19 360 GLN A C 1
ATOM 2793 O O . GLN A 1 360 ? 18.896 14.741 -9.516 1.00 77.19 360 GLN A O 1
ATOM 2798 N N . ILE A 1 361 ? 20.614 13.280 -9.722 1.00 84.19 361 ILE A N 1
ATOM 2799 C CA . ILE A 1 361 ? 20.239 12.426 -8.598 1.00 84.19 361 ILE A CA 1
ATOM 2800 C C . ILE A 1 361 ? 20.592 13.119 -7.293 1.00 84.19 361 ILE A C 1
ATOM 2802 O O . ILE A 1 361 ? 21.715 13.595 -7.110 1.00 84.19 361 ILE A O 1
ATOM 2806 N N . GLN A 1 362 ? 19.642 13.127 -6.371 1.00 86.06 362 GLN A N 1
ATOM 2807 C CA . GLN A 1 362 ? 19.873 13.480 -4.983 1.00 86.06 362 GLN A CA 1
ATOM 2808 C C . GLN A 1 362 ? 18.844 12.774 -4.095 1.00 86.06 362 GLN A C 1
ATOM 2810 O O . GLN A 1 362 ? 17.706 12.590 -4.526 1.00 86.06 362 GLN A O 1
ATOM 2815 N N . PRO A 1 363 ? 19.188 12.465 -2.838 1.00 89.75 363 PRO A N 1
ATOM 2816 C CA . PRO A 1 363 ? 18.222 11.927 -1.897 1.00 89.75 363 PRO A CA 1
ATOM 2817 C C . PRO A 1 363 ? 16.999 12.840 -1.756 1.00 89.75 363 PRO A C 1
ATOM 2819 O O . PRO A 1 363 ? 17.143 14.039 -1.483 1.00 89.75 363 PRO A O 1
ATOM 2822 N N . LEU A 1 364 ? 15.803 12.282 -1.936 1.00 90.50 364 LEU A N 1
ATOM 2823 C CA . LEU A 1 364 ? 14.535 12.979 -1.728 1.00 90.50 364 LEU A CA 1
ATOM 2824 C C . LEU A 1 364 ? 13.743 12.331 -0.592 1.00 90.50 364 LEU A C 1
ATOM 2826 O O . LEU A 1 364 ? 13.719 11.105 -0.492 1.00 90.50 364 LEU A O 1
ATOM 2830 N N . PRO A 1 365 ? 13.086 13.127 0.269 1.00 89.75 36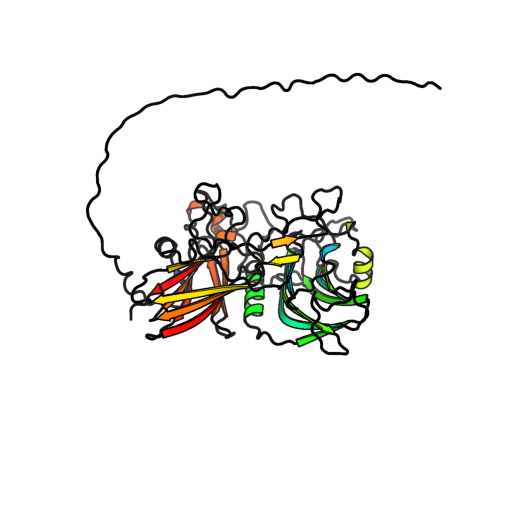5 PRO A N 1
ATOM 2831 C CA . PRO A 1 365 ? 12.196 12.574 1.276 1.00 89.75 365 PRO A CA 1
ATOM 2832 C C . PRO A 1 365 ? 10.998 11.911 0.596 1.00 89.75 365 PRO A C 1
ATOM 2834 O O . PRO A 1 365 ? 10.386 12.496 -0.301 1.00 89.75 365 PRO A O 1
ATOM 2837 N N . VAL A 1 366 ? 10.648 10.713 1.053 1.00 88.44 366 VAL A N 1
ATOM 2838 C CA . VAL A 1 366 ? 9.440 10.021 0.596 1.00 88.44 366 VAL A CA 1
ATOM 2839 C C . VAL A 1 366 ? 8.229 10.645 1.268 1.00 88.44 366 VAL A C 1
ATOM 2841 O O . VAL A 1 366 ? 8.166 10.761 2.491 1.00 88.44 366 VAL A O 1
ATOM 2844 N N . GLN A 1 367 ? 7.251 11.026 0.459 1.00 82.88 367 GLN A N 1
ATOM 2845 C CA . GLN A 1 367 ? 5.982 11.587 0.894 1.00 82.88 367 GLN A CA 1
ATOM 2846 C C . GLN A 1 367 ? 4.887 10.560 0.633 1.00 82.88 367 GLN A C 1
ATOM 2848 O O . GLN A 1 367 ? 4.328 10.514 -0.452 1.00 82.88 367 GLN A O 1
ATOM 2853 N N . ASN A 1 368 ? 4.574 9.715 1.612 1.00 75.38 368 ASN A N 1
ATOM 2854 C CA . ASN A 1 368 ? 3.458 8.777 1.491 1.00 75.38 368 ASN A CA 1
ATOM 2855 C C . ASN A 1 368 ? 2.146 9.488 1.863 1.00 75.38 368 ASN A C 1
ATOM 2857 O O . ASN A 1 368 ? 1.694 9.414 3.008 1.00 75.38 368 ASN A O 1
ATOM 2861 N N . ASN A 1 369 ? 1.584 10.249 0.917 1.00 62.69 369 ASN A N 1
ATOM 2862 C CA . ASN A 1 369 ? 0.382 11.063 1.124 1.00 62.69 369 ASN A CA 1
ATOM 2863 C C . ASN A 1 369 ? -0.894 10.212 1.205 1.00 62.69 369 ASN A C 1
ATOM 2865 O O . ASN A 1 369 ? -1.676 10.155 0.261 1.00 62.69 369 ASN A O 1
ATOM 2869 N N . GLY A 1 370 ? -1.062 9.525 2.332 1.00 57.66 370 GLY A N 1
ATOM 2870 C CA . GLY A 1 370 ? -2.132 8.557 2.567 1.00 57.66 370 GLY A CA 1
ATOM 2871 C C . GLY A 1 370 ? -1.667 7.274 3.260 1.00 57.66 370 GLY A C 1
ATOM 2872 O O . GLY A 1 370 ? -2.464 6.371 3.457 1.00 57.66 370 GLY A O 1
ATOM 2873 N N . SER A 1 371 ? -0.387 7.169 3.634 1.00 69.00 371 SER A N 1
ATOM 2874 C CA . SER A 1 371 ? 0.227 5.951 4.186 1.00 69.00 371 SER A CA 1
ATOM 2875 C C . SER A 1 371 ? -0.171 4.663 3.445 1.00 69.00 371 SER A C 1
ATOM 2877 O O . SER A 1 371 ? -0.474 3.648 4.077 1.00 69.00 371 SER A O 1
ATOM 2879 N N . TYR A 1 372 ? -0.160 4.677 2.109 1.00 82.69 372 TYR A N 1
ATOM 2880 C CA . TYR A 1 372 ? -0.363 3.464 1.324 1.00 82.69 372 TYR A CA 1
ATOM 2881 C C . TYR A 1 372 ? 0.595 2.369 1.790 1.00 82.69 372 TYR A C 1
ATOM 2883 O O . TYR A 1 372 ? 1.790 2.616 1.986 1.00 82.69 372 TYR A O 1
ATOM 2891 N N . GLY A 1 373 ? 0.060 1.166 1.994 1.00 83.94 373 GLY A N 1
ATOM 2892 C CA . GLY A 1 373 ? 0.825 0.022 2.489 1.00 83.94 373 GLY A CA 1
ATOM 2893 C C . GLY A 1 373 ? 1.174 0.090 3.978 1.00 83.94 373 GLY A C 1
ATOM 2894 O O . GLY A 1 373 ? 1.663 -0.901 4.520 1.00 83.94 373 GLY A O 1
ATOM 2895 N N . ALA A 1 374 ? 0.894 1.193 4.674 1.00 89.31 374 ALA A N 1
ATOM 2896 C CA . ALA A 1 374 ? 0.943 1.217 6.126 1.00 89.31 374 ALA A CA 1
ATOM 2897 C C . ALA A 1 374 ? -0.336 0.615 6.721 1.00 89.31 374 ALA A C 1
ATOM 2899 O O . ALA A 1 374 ? -1.431 0.744 6.172 1.00 89.31 374 ALA A O 1
ATOM 2900 N N . MET A 1 375 ? -0.180 -0.037 7.867 1.00 92.06 375 MET A N 1
ATOM 2901 C CA . MET A 1 375 ? -1.229 -0.778 8.551 1.00 92.06 375 MET A CA 1
ATOM 2902 C C . MET A 1 375 ? -1.480 -0.209 9.935 1.00 92.06 375 MET A C 1
ATOM 2904 O O . MET A 1 375 ? -0.544 0.002 10.706 1.00 92.06 375 MET A O 1
ATOM 2908 N N . TYR A 1 376 ? -2.752 -0.030 10.262 1.00 93.62 376 TYR A N 1
ATOM 2909 C CA . TYR A 1 376 ? -3.229 0.217 11.610 1.00 93.62 376 TYR A CA 1
ATOM 2910 C C . TYR A 1 376 ? -3.787 -1.082 12.185 1.00 93.62 376 TYR A C 1
ATOM 2912 O O . TYR A 1 376 ? -4.599 -1.759 11.551 1.00 93.62 376 TYR A O 1
ATOM 2920 N N . GLU A 1 377 ? -3.356 -1.405 13.398 1.00 95.69 377 GLU A N 1
ATOM 2921 C CA . GLU A 1 377 ? -3.901 -2.473 14.229 1.00 95.69 377 GLU A CA 1
ATOM 2922 C C . GLU A 1 377 ? -4.515 -1.828 15.472 1.00 95.69 377 GLU A C 1
ATOM 2924 O O . GLU A 1 377 ? -3.817 -1.437 16.414 1.00 95.69 377 GLU A O 1
ATOM 2929 N N . VAL A 1 378 ? -5.834 -1.663 15.447 1.00 96.19 378 VAL A N 1
ATOM 2930 C CA . VAL A 1 378 ? -6.583 -1.017 16.525 1.00 96.19 378 VAL A CA 1
ATOM 2931 C C . VAL A 1 378 ? -7.226 -2.100 17.380 1.00 96.19 378 VAL A C 1
ATOM 2933 O O . VAL A 1 378 ? -8.230 -2.694 16.995 1.00 96.19 378 VAL A O 1
ATOM 2936 N N . THR A 1 379 ? -6.659 -2.353 18.555 1.00 97.56 379 THR A N 1
ATOM 2937 C CA . THR A 1 379 ? -7.246 -3.262 19.542 1.00 97.56 379 THR A CA 1
ATOM 2938 C C . THR A 1 379 ? -8.349 -2.542 20.309 1.00 97.56 379 THR A C 1
ATOM 2940 O O . THR A 1 379 ? -8.098 -1.599 21.061 1.00 97.56 379 THR A O 1
ATOM 2943 N N . LEU A 1 380 ? -9.580 -3.001 20.135 1.00 96.94 380 LEU A N 1
ATOM 2944 C CA . LEU A 1 380 ? -10.783 -2.466 20.751 1.00 96.94 380 LEU A CA 1
ATOM 2945 C C . LEU A 1 380 ? -11.175 -3.353 21.936 1.00 96.94 380 LEU A C 1
ATOM 2947 O O . LEU A 1 380 ? -11.575 -4.500 21.758 1.00 96.94 380 LEU A O 1
ATOM 2951 N N . ASN A 1 381 ? -11.071 -2.821 23.152 1.00 97.50 381 ASN A N 1
ATOM 2952 C CA . ASN A 1 381 ? -11.559 -3.458 24.373 1.00 97.50 381 ASN A CA 1
ATOM 2953 C C . ASN A 1 381 ? -12.974 -2.962 24.656 1.00 97.50 381 ASN A C 1
ATOM 2955 O O . ASN A 1 381 ? -13.159 -1.933 25.313 1.00 97.50 381 ASN A O 1
ATOM 2959 N N . ILE A 1 382 ? -13.962 -3.689 24.148 1.00 96.69 382 ILE A N 1
ATOM 2960 C CA . ILE A 1 382 ? -15.350 -3.245 24.119 1.00 96.69 382 ILE A CA 1
ATOM 2961 C C . ILE A 1 382 ? -16.131 -3.884 25.272 1.00 96.69 382 ILE A C 1
ATOM 2963 O O . ILE A 1 382 ? -15.961 -5.064 25.589 1.00 96.69 382 ILE A O 1
ATOM 2967 N N . THR A 1 383 ? -16.997 -3.106 25.915 1.00 96.56 383 THR A N 1
ATOM 2968 C CA . THR A 1 383 ? -18.034 -3.603 26.828 1.00 96.56 383 THR A CA 1
ATOM 2969 C C . THR A 1 383 ? -19.407 -3.251 26.278 1.00 96.56 383 THR A C 1
ATOM 2971 O O . THR A 1 383 ? -19.721 -2.068 26.145 1.00 96.56 383 THR A O 1
ATOM 2974 N N . GLY A 1 384 ? -20.216 -4.277 26.020 1.00 93.69 384 GLY A N 1
ATOM 2975 C CA . GLY A 1 384 ? -21.571 -4.148 25.497 1.00 93.69 384 GLY A CA 1
ATOM 2976 C C . GLY A 1 384 ? -21.660 -4.102 23.964 1.00 93.69 384 GLY A C 1
ATOM 2977 O O . GLY A 1 384 ? -20.644 -3.929 23.283 1.00 93.69 384 GLY A O 1
ATOM 2978 N N . PRO A 1 385 ? -22.881 -4.223 23.410 1.00 94.62 385 PRO A N 1
ATOM 2979 C CA . PRO A 1 385 ? -23.078 -4.390 21.973 1.00 94.62 385 PRO A CA 1
ATOM 2980 C C . PRO A 1 385 ? -22.708 -3.121 21.194 1.00 94.62 385 PRO A C 1
ATOM 2982 O O . PRO A 1 385 ? -23.049 -2.014 21.624 1.00 94.62 385 PRO A O 1
ATOM 2985 N N . THR A 1 386 ? -22.009 -3.272 20.067 1.00 95.69 386 THR A N 1
ATOM 2986 C CA . THR A 1 386 ? -21.388 -2.161 19.320 1.00 95.69 386 THR A CA 1
ATOM 2987 C C . THR A 1 386 ? -21.419 -2.399 17.811 1.00 95.69 386 THR A C 1
ATOM 2989 O O . THR A 1 386 ? -21.141 -3.501 17.349 1.00 95.69 386 THR A O 1
ATOM 2992 N N . ALA A 1 387 ? -21.697 -1.362 17.023 1.00 96.44 387 ALA A N 1
ATOM 2993 C CA . ALA A 1 387 ? -21.432 -1.345 15.587 1.00 96.44 387 ALA A CA 1
ATOM 2994 C C . ALA A 1 387 ? -20.173 -0.526 15.283 1.00 96.44 387 ALA A C 1
ATOM 2996 O O . ALA A 1 387 ? -19.896 0.484 15.932 1.00 96.44 387 ALA A O 1
ATOM 2997 N N . ILE A 1 388 ? -19.420 -0.964 14.278 1.00 97.25 388 ILE A N 1
ATOM 2998 C CA . ILE A 1 388 ? -18.232 -0.281 13.767 1.00 97.25 388 ILE A CA 1
ATOM 2999 C C . ILE A 1 388 ? -18.538 0.151 12.339 1.00 97.25 388 ILE A C 1
ATOM 3001 O O . ILE A 1 388 ? -18.788 -0.697 11.477 1.00 97.25 388 ILE A O 1
ATOM 3005 N N . ALA A 1 389 ? -18.497 1.455 12.082 1.00 97.25 389 ALA A N 1
ATOM 3006 C CA . ALA A 1 389 ? -18.671 2.018 10.749 1.00 97.25 389 ALA A CA 1
ATOM 3007 C C . ALA A 1 389 ? -17.440 2.813 10.312 1.00 97.25 389 ALA A C 1
ATOM 3009 O O . ALA A 1 389 ? -16.701 3.343 11.144 1.00 97.25 389 ALA A O 1
ATOM 3010 N N . ILE A 1 390 ? -17.212 2.881 9.001 1.00 96.06 390 ILE A N 1
ATOM 3011 C CA . ILE A 1 390 ? -16.067 3.583 8.412 1.00 96.06 390 ILE A CA 1
ATOM 3012 C C . ILE A 1 390 ? -16.569 4.611 7.399 1.00 96.06 390 ILE A C 1
ATOM 3014 O O . ILE A 1 3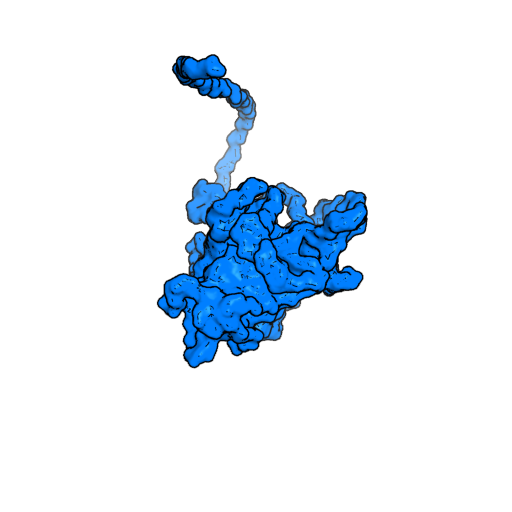90 ? -17.411 4.299 6.557 1.00 96.06 390 ILE A O 1
ATOM 3018 N N . GLN A 1 391 ? -16.060 5.835 7.513 1.00 94.00 391 GLN A N 1
ATOM 3019 C CA . GLN A 1 391 ? -16.373 6.983 6.665 1.00 94.00 391 GLN A CA 1
ATOM 3020 C C . GLN A 1 391 ? -15.456 7.042 5.441 1.00 94.00 391 GLN A C 1
ATOM 3022 O O . GLN A 1 391 ? -14.245 6.850 5.578 1.00 94.00 391 GLN A O 1
ATOM 3027 N N . GLY A 1 392 ? -16.009 7.399 4.280 1.00 88.12 392 GLY A N 1
ATOM 3028 C CA . GLY A 1 392 ? -15.217 7.850 3.132 1.00 88.12 392 GLY A CA 1
ATOM 3029 C C . GLY A 1 392 ? -14.511 9.178 3.392 1.00 88.12 392 GLY A C 1
ATOM 3030 O O . GLY A 1 392 ? -14.934 9.969 4.238 1.00 88.12 392 GLY A O 1
ATOM 3031 N N . SER A 1 393 ? -13.439 9.434 2.642 1.00 88.56 393 SER A N 1
ATOM 3032 C CA . SER A 1 393 ? -12.729 10.710 2.696 1.00 88.56 393 SER A CA 1
ATOM 3033 C C . SER A 1 393 ? -13.637 11.854 2.247 1.00 88.56 393 SER A C 1
ATOM 3035 O O . SER A 1 393 ? -14.433 11.717 1.313 1.00 88.56 393 SER A O 1
ATOM 3037 N N . ALA A 1 394 ? -13.513 12.991 2.927 1.00 84.88 394 ALA A N 1
ATOM 3038 C CA . ALA A 1 394 ? -14.233 14.217 2.624 1.00 84.88 394 ALA A CA 1
ATOM 3039 C C . ALA A 1 394 ? -13.273 15.415 2.759 1.00 84.88 394 ALA A C 1
ATOM 3041 O O . ALA A 1 394 ? -12.659 15.591 3.818 1.00 84.88 394 ALA A O 1
ATOM 3042 N N . PRO A 1 395 ? -13.111 16.246 1.714 1.00 72.62 395 PRO A N 1
ATOM 3043 C CA . PRO A 1 395 ? -12.243 17.410 1.770 1.00 72.62 395 PRO A CA 1
ATOM 3044 C C . PRO A 1 395 ? -12.835 18.479 2.692 1.00 72.62 395 PRO A C 1
ATOM 3046 O O . PRO A 1 395 ? -14.048 18.643 2.792 1.00 72.62 395 PRO A O 1
ATOM 3049 N N . HIS A 1 396 ? -11.957 19.247 3.337 1.00 63.81 396 HIS A N 1
ATOM 3050 C CA . HIS A 1 396 ? -12.349 20.316 4.261 1.00 63.81 396 HIS A CA 1
ATOM 3051 C C . HIS A 1 396 ? -12.732 21.626 3.544 1.00 63.81 396 HIS A C 1
ATOM 3053 O O . HIS A 1 396 ? -13.259 22.545 4.168 1.00 63.81 396 HIS A O 1
ATOM 3059 N N . SER A 1 397 ? -12.448 21.747 2.243 1.00 65.50 397 SER A N 1
ATOM 3060 C CA . SER A 1 397 ? -12.661 22.981 1.481 1.00 65.50 397 SER A CA 1
ATOM 3061 C C . SER A 1 397 ? -14.086 23.087 0.919 1.00 65.50 397 SER A C 1
ATOM 3063 O O . SER A 1 397 ? -14.605 22.102 0.395 1.00 65.50 397 SER A O 1
ATOM 3065 N N . PRO A 1 398 ? -14.709 24.282 0.950 1.00 62.38 398 PRO A N 1
ATOM 3066 C CA . PRO A 1 398 ? -16.002 24.501 0.311 1.00 62.38 398 PRO A CA 1
ATOM 3067 C C . PRO A 1 398 ? -15.854 24.439 -1.217 1.00 62.38 398 PRO A C 1
ATOM 3069 O O . PRO A 1 398 ? -15.087 25.204 -1.800 1.00 62.38 398 PRO A O 1
ATOM 3072 N N . GLY A 1 399 ? -16.586 23.539 -1.875 1.00 74.19 399 GLY A N 1
ATOM 3073 C CA . GLY A 1 399 ? -16.585 23.408 -3.334 1.00 74.19 399 GLY A CA 1
ATOM 3074 C C . GLY A 1 399 ? -16.939 22.003 -3.818 1.00 74.19 399 GLY A C 1
ATOM 3075 O O . GLY A 1 399 ? -17.083 21.078 -3.021 1.00 74.19 399 GLY A O 1
ATOM 3076 N N . LEU A 1 400 ? -17.083 21.852 -5.138 1.00 85.69 400 LEU A N 1
ATOM 3077 C CA . LEU A 1 400 ? -17.214 20.538 -5.767 1.00 85.69 400 LEU A CA 1
ATOM 3078 C C . LEU A 1 400 ? -15.881 19.796 -5.624 1.00 85.69 400 LEU A C 1
ATOM 3080 O O . LEU A 1 400 ? -14.848 20.275 -6.093 1.00 85.69 400 LEU A O 1
ATOM 3084 N N . ALA A 1 401 ? -15.907 18.648 -4.958 1.00 88.75 401 ALA A N 1
ATOM 3085 C CA . ALA A 1 401 ? -14.724 17.826 -4.754 1.00 88.75 401 ALA A CA 1
ATOM 3086 C C . ALA A 1 401 ? -14.311 17.086 -6.037 1.00 88.75 401 ALA A C 1
ATOM 3088 O O . ALA A 1 401 ? -15.061 17.056 -7.017 1.00 88.75 401 ALA A O 1
ATOM 3089 N N . TYR A 1 402 ? -13.130 16.461 -6.027 1.00 89.25 402 TYR A N 1
ATOM 3090 C CA . TYR A 1 402 ? -12.716 15.554 -7.099 1.00 89.25 402 TYR A CA 1
ATOM 3091 C C . TYR A 1 402 ? -13.734 14.418 -7.282 1.00 89.25 402 TYR A C 1
ATOM 3093 O O . TYR A 1 402 ? -14.394 13.992 -6.335 1.00 89.25 402 TYR A O 1
ATOM 3101 N N . VAL A 1 403 ? -13.910 13.981 -8.530 1.00 91.38 403 VAL A N 1
ATOM 3102 C CA . VAL A 1 403 ? -14.975 13.043 -8.915 1.00 91.38 403 VAL A CA 1
ATOM 3103 C C . VAL A 1 403 ? -14.850 11.694 -8.203 1.00 91.38 403 VAL A C 1
ATOM 3105 O O . VAL A 1 403 ? -15.838 11.147 -7.734 1.00 91.38 403 VAL A O 1
ATOM 3108 N N . ASP A 1 404 ? -13.637 11.184 -8.055 1.00 89.06 404 ASP A N 1
ATOM 3109 C CA . ASP A 1 404 ? -13.298 9.948 -7.342 1.00 89.06 404 ASP A CA 1
ATOM 3110 C C . ASP A 1 404 ? -13.764 9.904 -5.873 1.00 89.06 404 ASP A C 1
ATOM 3112 O O . ASP A 1 404 ? -14.156 8.844 -5.386 1.00 89.06 404 ASP A O 1
ATOM 3116 N N . LEU A 1 405 ? -13.835 11.042 -5.181 1.00 91.25 405 LEU A N 1
ATOM 3117 C CA . LEU A 1 405 ? -14.350 11.116 -3.810 1.00 91.25 405 LEU A CA 1
ATOM 3118 C C . LEU A 1 405 ? -15.846 10.771 -3.707 1.00 91.25 405 LEU A C 1
ATOM 3120 O O . LEU A 1 405 ? -16.313 10.427 -2.623 1.00 91.25 405 LEU A O 1
ATOM 3124 N N . TYR A 1 406 ? -16.597 10.799 -4.811 1.00 93.38 406 TYR A N 1
ATOM 3125 C CA . TYR A 1 406 ? -18.008 10.390 -4.856 1.00 93.38 406 TYR A CA 1
ATOM 3126 C C . TYR A 1 406 ? -18.206 8.893 -5.162 1.00 93.38 406 TYR A C 1
ATOM 3128 O O . TYR A 1 406 ? -19.346 8.435 -5.247 1.00 93.38 406 TYR A O 1
ATOM 3136 N N . ASN A 1 407 ? -17.125 8.125 -5.333 1.00 94.19 407 ASN A N 1
ATOM 3137 C CA . ASN A 1 407 ? -17.153 6.677 -5.549 1.00 94.19 407 ASN A CA 1
ATOM 3138 C C . ASN A 1 407 ? -15.919 6.024 -4.911 1.00 94.19 407 ASN A C 1
ATOM 3140 O O . ASN A 1 407 ? -14.918 5.750 -5.573 1.00 94.19 407 ASN A O 1
ATOM 3144 N N . GLN A 1 408 ? -15.993 5.792 -3.603 1.00 93.00 408 GLN A N 1
ATOM 3145 C CA . GLN A 1 408 ? -14.879 5.289 -2.806 1.00 93.00 408 GLN A CA 1
ATOM 3146 C C . GLN A 1 408 ? -15.072 3.817 -2.449 1.00 93.00 408 GLN A C 1
ATOM 3148 O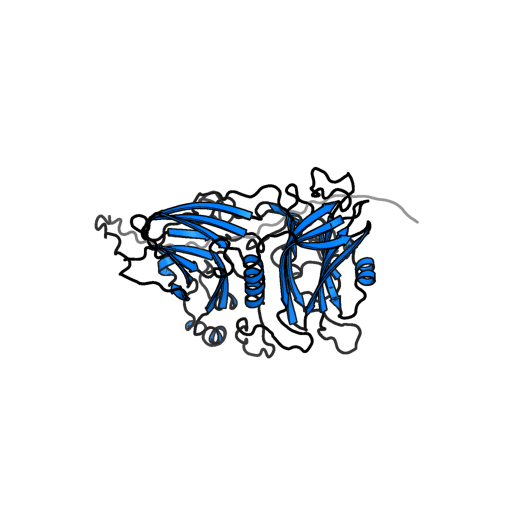 O . GLN A 1 408 ? -16.184 3.358 -2.199 1.00 93.00 408 GLN A O 1
ATOM 3153 N N . PHE A 1 409 ? -13.969 3.080 -2.368 1.00 93.81 409 PHE A N 1
ATOM 3154 C CA . PHE A 1 409 ? -13.940 1.714 -1.855 1.00 93.81 409 PHE A CA 1
ATOM 3155 C C . PHE A 1 409 ? -13.101 1.702 -0.588 1.00 93.81 409 PHE A C 1
ATOM 3157 O O . PHE A 1 409 ? -12.020 2.293 -0.555 1.00 93.81 409 PHE A O 1
ATOM 3164 N N . ILE A 1 410 ? -13.598 1.033 0.444 1.00 93.25 410 ILE A N 1
ATOM 3165 C CA . ILE A 1 410 ? -12.913 0.927 1.728 1.00 93.25 410 ILE A CA 1
ATOM 3166 C C . ILE A 1 410 ? -12.899 -0.528 2.146 1.00 93.25 410 ILE A C 1
ATOM 3168 O O . ILE A 1 410 ? -13.931 -1.197 2.127 1.00 93.25 410 ILE A O 1
ATOM 3172 N N . THR A 1 411 ? -11.729 -0.996 2.561 1.00 95.25 411 THR A N 1
ATOM 3173 C CA . THR A 1 411 ? -11.514 -2.361 3.023 1.00 95.25 411 THR A CA 1
ATOM 3174 C C . THR A 1 411 ? -10.954 -2.358 4.435 1.00 95.25 411 THR A C 1
ATOM 3176 O O . THR A 1 411 ? -10.031 -1.606 4.748 1.00 95.25 411 THR A O 1
ATOM 3179 N N . ALA A 1 412 ? -11.488 -3.233 5.277 1.00 96.00 412 ALA A N 1
ATOM 3180 C CA . ALA A 1 412 ? -10.977 -3.494 6.613 1.00 96.00 412 ALA A CA 1
ATOM 3181 C C . ALA A 1 412 ? -11.099 -4.987 6.931 1.00 96.00 412 ALA A C 1
ATOM 3183 O O . ALA A 1 412 ? -11.915 -5.686 6.331 1.00 96.00 412 ALA A O 1
ATOM 3184 N N . GLY A 1 413 ? -10.318 -5.464 7.894 1.00 96.50 413 GLY A N 1
ATOM 3185 C CA . GLY A 1 413 ? -10.462 -6.788 8.497 1.00 96.50 413 GLY A CA 1
ATOM 3186 C C . GLY A 1 413 ? -10.728 -6.666 9.989 1.00 96.50 413 GLY A C 1
ATOM 3187 O O . GLY A 1 413 ? -10.164 -5.783 10.636 1.00 96.50 413 GLY A O 1
ATOM 3188 N N . LEU A 1 414 ? -11.582 -7.526 10.535 1.00 96.31 414 LEU A N 1
ATOM 3189 C CA . LEU A 1 414 ? -11.757 -7.658 11.978 1.00 96.31 414 LEU A CA 1
ATOM 3190 C C . LEU A 1 414 ? -11.174 -8.987 12.445 1.00 96.31 414 LEU A C 1
ATOM 3192 O O . LEU A 1 414 ? -11.537 -10.049 11.944 1.00 96.31 414 LEU A O 1
ATOM 3196 N N . ASP A 1 415 ? -10.285 -8.900 13.425 1.00 93.81 415 ASP A N 1
ATOM 3197 C CA . ASP A 1 415 ? -9.482 -10.007 13.919 1.00 93.81 415 ASP A CA 1
ATOM 3198 C C . ASP A 1 415 ? -8.635 -10.641 12.799 1.00 93.81 415 ASP A C 1
ATOM 3200 O O . ASP A 1 415 ? -8.495 -10.106 11.698 1.00 93.81 415 ASP A O 1
ATOM 3204 N N . SER A 1 416 ? -7.999 -11.774 13.085 1.00 84.69 416 SER A N 1
ATOM 3205 C CA . SER A 1 416 ? -7.195 -12.507 12.095 1.00 84.69 416 SER A CA 1
ATOM 3206 C C . SER A 1 416 ? -8.023 -13.488 11.252 1.00 84.69 416 SER A C 1
ATOM 3208 O O . SER A 1 416 ? -7.452 -14.399 10.659 1.00 84.69 416 SER A O 1
ATOM 3210 N N . ASP A 1 417 ? -9.352 -13.337 11.222 1.00 90.31 417 ASP A N 1
ATOM 3211 C CA . ASP A 1 417 ? -10.258 -14.218 10.481 1.00 90.31 417 ASP A CA 1
ATOM 3212 C C . ASP A 1 417 ? -10.461 -13.710 9.036 1.00 90.31 417 ASP A C 1
ATOM 3214 O O . ASP A 1 417 ? -10.998 -12.614 8.841 1.00 90.31 417 ASP A O 1
ATOM 3218 N N . PRO A 1 418 ? -10.073 -14.486 8.005 1.00 91.00 418 PRO A N 1
ATOM 3219 C CA . PRO A 1 418 ? -10.276 -14.115 6.605 1.00 91.00 418 PRO A CA 1
ATOM 3220 C C . PRO A 1 418 ? -11.741 -13.850 6.222 1.00 91.00 418 PRO A C 1
ATOM 3222 O O . PRO A 1 418 ? -11.995 -13.028 5.334 1.00 91.00 418 PRO A O 1
ATOM 3225 N N . GLU A 1 419 ? -12.703 -14.497 6.885 1.00 92.69 419 GLU A N 1
ATOM 3226 C CA . GLU A 1 419 ? -14.141 -14.302 6.632 1.00 92.69 419 GLU A CA 1
ATOM 3227 C C . GLU A 1 419 ? -14.642 -12.942 7.142 1.00 92.69 419 GLU A C 1
ATOM 3229 O O . GLU A 1 419 ? -15.664 -12.422 6.687 1.00 92.69 419 GLU A O 1
ATOM 3234 N N . ASN A 1 420 ? -13.879 -12.313 8.037 1.00 95.38 420 ASN A N 1
ATOM 3235 C CA . ASN A 1 420 ? -14.159 -10.987 8.571 1.00 95.38 420 ASN A CA 1
ATOM 3236 C C . ASN A 1 420 ? -13.446 -9.867 7.805 1.00 95.38 420 ASN A C 1
ATOM 3238 O O . ASN A 1 420 ? -13.446 -8.727 8.262 1.00 95.38 420 ASN A O 1
ATOM 3242 N N . VAL A 1 421 ? -12.865 -10.143 6.635 1.00 96.88 421 VAL A N 1
ATOM 3243 C CA . VAL A 1 421 ? -12.354 -9.097 5.738 1.00 96.88 421 VAL A CA 1
ATOM 3244 C C . VAL A 1 421 ? -13.467 -8.617 4.813 1.00 96.88 421 VAL A C 1
ATOM 3246 O O . VAL A 1 421 ? -14.000 -9.384 4.007 1.00 96.88 421 VAL A O 1
ATOM 3249 N N . ARG A 1 422 ? -13.795 -7.325 4.895 1.00 95.56 422 ARG A N 1
ATOM 3250 C CA . ARG A 1 422 ? -14.902 -6.701 4.161 1.00 95.56 422 ARG A CA 1
ATOM 3251 C C . ARG A 1 422 ? -14.426 -5.515 3.339 1.00 95.56 422 ARG A C 1
ATOM 3253 O O . ARG A 1 422 ? -13.628 -4.710 3.813 1.00 95.56 422 ARG A O 1
ATOM 3260 N N . THR A 1 423 ? -14.996 -5.384 2.146 1.00 94.88 423 THR A N 1
ATOM 3261 C CA . THR A 1 423 ? -14.871 -4.205 1.287 1.00 94.88 423 THR A CA 1
ATOM 3262 C C . THR A 1 423 ? -16.260 -3.633 1.049 1.00 94.88 423 THR A C 1
ATOM 3264 O O . THR A 1 423 ? -17.154 -4.363 0.623 1.00 94.88 423 THR A O 1
ATOM 3267 N N . VAL A 1 424 ? -16.439 -2.339 1.299 1.00 92.94 424 VAL A N 1
ATOM 3268 C CA . VAL A 1 424 ? -17.677 -1.614 0.996 1.00 92.94 424 VAL A CA 1
ATOM 3269 C C . VAL A 1 424 ? -17.396 -0.537 -0.044 1.00 92.94 424 VAL A C 1
ATOM 3271 O O . VAL A 1 424 ? -16.342 0.103 -0.020 1.00 92.94 424 VAL A O 1
ATOM 3274 N N . ARG A 1 425 ? -18.354 -0.339 -0.953 1.00 93.62 425 ARG A N 1
ATOM 3275 C CA . ARG A 1 425 ? -18.378 0.765 -1.911 1.00 93.62 425 ARG A CA 1
ATOM 3276 C C . ARG A 1 425 ? -19.306 1.863 -1.394 1.00 93.62 425 ARG A C 1
ATOM 3278 O O . ARG A 1 425 ? -20.491 1.625 -1.191 1.00 93.62 425 ARG A O 1
ATOM 3285 N N . LEU A 1 426 ? -18.761 3.058 -1.218 1.00 92.94 426 LEU A N 1
ATOM 3286 C CA . LEU A 1 426 ? -19.476 4.277 -0.864 1.00 92.94 426 LEU A CA 1
ATOM 3287 C C . LEU A 1 426 ? -19.613 5.118 -2.130 1.00 92.94 426 LEU A C 1
ATOM 3289 O O . LEU A 1 426 ? -18.663 5.778 -2.551 1.00 92.94 426 LEU A O 1
ATOM 3293 N N . VAL A 1 427 ? -20.780 5.049 -2.762 1.00 94.75 427 VAL A N 1
ATOM 3294 C CA . VAL A 1 427 ? -21.044 5.725 -4.033 1.00 94.75 427 VAL A CA 1
ATOM 3295 C C . VAL A 1 427 ? -22.219 6.680 -3.899 1.00 94.75 427 VAL A C 1
ATOM 3297 O O . VAL A 1 427 ? -23.234 6.368 -3.275 1.00 94.75 427 VAL A O 1
ATOM 3300 N N . ASP A 1 428 ? -22.080 7.867 -4.480 1.00 95.25 428 ASP A N 1
ATOM 3301 C CA . ASP A 1 428 ? -23.202 8.782 -4.616 1.00 95.25 428 ASP A CA 1
ATOM 3302 C C . ASP A 1 428 ? -24.236 8.207 -5.608 1.00 95.25 428 ASP A C 1
ATOM 3304 O O . ASP A 1 428 ? -23.865 7.831 -6.722 1.00 95.25 428 ASP A O 1
ATOM 3308 N N . PRO A 1 429 ? -25.536 8.150 -5.272 1.00 95.31 429 PRO A N 1
ATOM 3309 C CA . PRO A 1 429 ? -26.567 7.661 -6.186 1.00 95.31 429 PRO A CA 1
ATOM 3310 C C . PRO A 1 429 ? -26.629 8.438 -7.508 1.00 95.31 429 PRO A C 1
ATOM 3312 O O . PRO A 1 429 ? -27.019 7.880 -8.530 1.00 95.31 429 PRO A O 1
ATOM 3315 N N . ASN A 1 430 ? -26.212 9.707 -7.502 1.00 96.50 430 ASN A N 1
ATOM 3316 C CA . ASN A 1 430 ? -26.147 10.589 -8.662 1.00 96.50 430 ASN A CA 1
ATOM 3317 C C . ASN A 1 430 ? -24.713 10.731 -9.201 1.00 96.50 430 ASN A C 1
ATOM 3319 O O . ASN A 1 430 ? -24.428 11.674 -9.936 1.00 96.50 430 ASN A O 1
ATOM 3323 N N . TYR A 1 431 ? -23.801 9.807 -8.876 1.00 95.81 431 TYR A N 1
ATOM 3324 C CA . TYR A 1 431 ? -22.388 9.863 -9.263 1.00 95.81 431 TYR A CA 1
ATOM 3325 C C . TYR A 1 431 ? -22.174 10.137 -10.760 1.00 95.81 431 TYR A C 1
ATOM 3327 O O . TYR A 1 431 ? -21.419 11.035 -11.131 1.00 95.81 431 TYR A O 1
ATOM 3335 N N . PHE A 1 432 ? -22.899 9.433 -11.634 1.00 96.12 432 PHE A N 1
ATOM 3336 C CA . PHE A 1 432 ? -22.806 9.619 -13.088 1.00 96.12 432 PHE A CA 1
ATOM 3337 C C . PHE A 1 432 ? -23.334 10.971 -13.584 1.00 96.12 432 PHE A C 1
ATOM 3339 O O . PHE A 1 432 ? -23.068 11.352 -14.724 1.00 96.12 432 PHE A O 1
ATOM 3346 N N . GLU A 1 433 ? -24.019 11.735 -12.735 1.00 95.88 433 GLU A N 1
ATOM 3347 C CA . GLU A 1 433 ? -24.453 13.091 -13.043 1.00 95.88 433 GLU A CA 1
ATOM 3348 C C . GLU A 1 433 ? -23.387 14.156 -12.736 1.00 95.88 433 GLU A C 1
ATOM 3350 O O . GLU A 1 433 ? -23.609 15.312 -13.092 1.00 95.88 433 GLU A O 1
ATOM 3355 N N . TYR A 1 434 ? -22.223 13.802 -12.169 1.00 95.94 434 TYR A N 1
ATOM 3356 C CA . TYR A 1 434 ? -21.187 14.735 -11.684 1.00 95.94 434 TYR A CA 1
ATOM 3357 C C . TYR A 1 434 ? -20.896 15.923 -12.620 1.00 95.94 434 TYR A C 1
ATOM 3359 O O . TYR A 1 434 ? -20.898 17.071 -12.182 1.00 95.94 434 TYR A O 1
ATOM 3367 N N . TYR A 1 435 ? -20.685 15.676 -13.919 1.00 94.56 435 TYR A N 1
ATOM 3368 C CA . TYR A 1 435 ? -20.375 16.742 -14.884 1.00 94.56 435 TYR A CA 1
ATOM 3369 C C . TYR A 1 435 ? -21.600 17.469 -15.456 1.00 94.56 435 TYR A C 1
ATOM 3371 O O . TYR A 1 435 ? -21.448 18.535 -16.047 1.00 94.56 435 TYR A O 1
ATOM 3379 N N . SER A 1 436 ? -22.797 16.894 -15.326 1.00 94.06 436 SER A N 1
ATOM 3380 C CA . SER A 1 436 ? -24.029 17.420 -15.937 1.00 94.06 436 SER A CA 1
ATOM 3381 C C . SER A 1 436 ? -24.917 18.164 -14.938 1.00 94.06 436 SER A C 1
ATOM 3383 O O . SER A 1 436 ? -25.486 19.202 -15.270 1.00 94.06 436 SER A O 1
ATOM 3385 N N . HIS A 1 437 ? -24.997 17.666 -13.705 1.00 94.81 437 HIS A N 1
ATOM 3386 C CA . HIS A 1 437 ? -25.832 18.194 -12.633 1.00 94.81 437 HIS A CA 1
ATOM 3387 C C . HIS A 1 437 ? -25.118 18.057 -11.272 1.00 94.81 437 HIS A C 1
ATOM 3389 O O . HIS A 1 437 ? -25.628 17.370 -10.382 1.00 94.81 437 HIS A O 1
ATOM 3395 N N . PRO A 1 438 ? -23.955 18.708 -11.065 1.00 92.62 438 PRO A N 1
ATOM 3396 C CA . PRO A 1 438 ? -23.179 18.590 -9.822 1.00 92.62 438 PRO A CA 1
ATOM 3397 C C . PRO A 1 438 ? -23.977 18.948 -8.557 1.00 92.62 438 PRO A C 1
ATOM 3399 O O . PRO A 1 438 ? -23.698 18.438 -7.480 1.00 92.62 438 PRO A O 1
ATOM 3402 N N . GLN A 1 439 ? -25.012 19.780 -8.678 1.00 93.50 439 GLN A N 1
ATOM 3403 C CA . GLN A 1 439 ? -25.922 20.150 -7.592 1.00 93.50 439 GLN A CA 1
ATOM 3404 C C . GLN A 1 439 ? -26.797 19.001 -7.061 1.00 93.50 439 GLN A C 1
ATOM 3406 O O . GLN A 1 439 ? -27.412 19.158 -6.011 1.00 93.50 439 GLN A O 1
ATOM 3411 N N . LYS A 1 440 ? -26.914 17.882 -7.790 1.00 95.06 440 LYS A N 1
ATOM 3412 C CA . LYS A 1 440 ? -27.660 16.692 -7.343 1.00 95.06 440 LYS A CA 1
ATOM 3413 C C . LYS A 1 440 ? -26.819 15.740 -6.495 1.00 95.06 440 LYS A C 1
ATOM 3415 O O . LYS A 1 440 ? -27.375 14.824 -5.891 1.00 95.06 440 LYS A O 1
ATOM 3420 N N . LEU A 1 441 ? -25.501 15.919 -6.479 1.00 93.81 441 LEU A N 1
ATOM 3421 C CA . LEU A 1 441 ? -24.616 15.109 -5.654 1.00 93.81 441 LEU A CA 1
ATOM 3422 C C . LEU A 1 441 ? -24.915 15.373 -4.178 1.00 93.81 441 LEU A C 1
ATOM 3424 O O . LEU A 1 441 ? -25.168 16.513 -3.775 1.00 93.81 441 LEU A O 1
ATOM 3428 N N . ARG A 1 442 ? -24.879 14.321 -3.363 1.00 91.88 442 ARG A N 1
ATOM 3429 C CA . ARG A 1 442 ? -25.005 14.447 -1.912 1.00 91.88 442 ARG A CA 1
ATOM 3430 C C . ARG A 1 442 ? -23.722 15.054 -1.327 1.00 91.88 442 ARG A C 1
ATOM 3432 O O . ARG A 1 442 ? -22.670 15.050 -1.973 1.00 91.88 442 ARG A O 1
ATOM 3439 N N . PRO A 1 443 ? -23.774 15.567 -0.087 1.00 89.69 443 PRO A N 1
ATOM 3440 C CA . PRO A 1 443 ? -22.562 15.889 0.657 1.00 89.69 443 PRO A CA 1
ATOM 3441 C C . PRO A 1 443 ? -21.622 14.679 0.740 1.00 89.69 443 PRO A C 1
ATOM 3443 O O . PRO A 1 443 ? -22.074 13.541 0.839 1.00 89.69 443 PRO A O 1
ATOM 3446 N N . LEU A 1 444 ? -20.312 14.917 0.727 1.00 90.94 444 LEU A N 1
ATOM 3447 C CA . LEU A 1 444 ? -19.328 13.861 0.970 1.00 90.94 444 LEU A CA 1
ATOM 3448 C C . LEU A 1 444 ? -19.284 13.451 2.448 1.00 90.94 444 LEU A C 1
ATOM 3450 O O . LEU A 1 444 ? -19.806 14.140 3.324 1.00 90.94 444 LEU A O 1
ATOM 3454 N N . GLY A 1 445 ? -18.607 12.335 2.722 1.00 90.19 445 GLY A N 1
ATOM 3455 C CA . GLY A 1 445 ? -18.392 11.842 4.083 1.00 90.19 445 GLY A CA 1
ATOM 3456 C C . GLY A 1 445 ? -19.490 10.910 4.588 1.00 90.19 445 GLY A C 1
ATOM 3457 O O . GLY A 1 445 ? -19.639 10.748 5.796 1.00 90.19 445 GLY A O 1
ATOM 3458 N N . TYR A 1 446 ? -20.265 10.293 3.698 1.00 93.69 446 TYR A N 1
ATOM 3459 C CA . TYR A 1 446 ? -21.049 9.122 4.081 1.00 93.69 446 TYR A CA 1
ATOM 3460 C C . TYR A 1 446 ? -20.105 7.974 4.457 1.00 93.69 446 TYR A C 1
ATOM 3462 O O . TYR A 1 446 ? -18.967 7.892 3.980 1.00 93.69 446 TYR A O 1
ATOM 3470 N N . GLY A 1 447 ? -20.568 7.103 5.342 1.00 95.69 447 GLY A N 1
ATOM 3471 C CA . GLY A 1 447 ? -19.885 5.876 5.720 1.00 95.69 447 GLY A CA 1
ATOM 3472 C C . GLY A 1 447 ? -20.795 4.667 5.593 1.00 95.69 447 GLY A C 1
ATOM 3473 O O . GLY A 1 447 ? -21.937 4.770 5.154 1.00 95.69 447 GLY A O 1
ATOM 3474 N N . SER A 1 448 ? -20.288 3.514 6.006 1.00 96.62 448 SER A N 1
ATOM 3475 C CA . SER A 1 448 ? -21.069 2.280 6.084 1.00 96.62 448 SER A CA 1
ATOM 3476 C C . SER A 1 448 ? -20.696 1.500 7.328 1.00 96.62 448 SER A C 1
ATOM 3478 O O . SER A 1 448 ? -19.545 1.543 7.768 1.00 96.62 448 SER A O 1
ATOM 3480 N N . VAL A 1 449 ? -21.644 0.739 7.866 1.00 96.94 449 VAL A N 1
ATOM 3481 C CA . VAL A 1 449 ? -21.394 -0.252 8.916 1.00 96.94 449 VAL A CA 1
ATOM 3482 C C . VAL A 1 449 ? -20.605 -1.421 8.332 1.00 96.94 449 VAL A C 1
ATOM 3484 O O . VAL A 1 449 ? -21.039 -2.055 7.372 1.00 96.94 449 VAL A O 1
ATOM 3487 N N . PHE A 1 450 ? -19.448 -1.721 8.919 1.00 97.00 450 PHE A N 1
ATOM 3488 C CA . PHE A 1 450 ? -18.609 -2.863 8.546 1.00 97.00 450 PHE A CA 1
ATOM 3489 C C . PHE A 1 450 ? -18.866 -4.062 9.454 1.00 97.00 450 PHE A C 1
ATOM 3491 O O . PHE A 1 450 ? -18.945 -5.191 8.974 1.00 97.00 450 PHE A O 1
ATOM 3498 N N . TYR A 1 451 ? -19.007 -3.823 10.758 1.00 96.88 451 TYR A N 1
ATOM 3499 C CA . TYR A 1 451 ? -19.129 -4.885 11.753 1.00 96.88 451 TYR A CA 1
ATOM 3500 C C . TYR A 1 451 ? -20.213 -4.563 12.771 1.00 96.88 451 TYR A C 1
ATOM 3502 O O . TYR A 1 451 ? -20.387 -3.413 13.171 1.00 96.88 451 TYR A O 1
ATOM 3510 N N . VAL A 1 452 ? -20.907 -5.610 13.209 1.00 95.62 452 VAL A N 1
ATOM 3511 C CA . VAL A 1 452 ? -21.893 -5.579 14.288 1.00 95.62 452 VAL A CA 1
ATOM 3512 C C . VAL A 1 452 ? -21.462 -6.618 15.314 1.00 95.62 452 VAL A C 1
ATOM 3514 O O . VAL A 1 452 ? -21.399 -7.803 14.998 1.00 95.62 452 VAL A O 1
ATOM 3517 N N . LEU A 1 453 ? -21.154 -6.155 16.522 1.00 95.12 453 LEU A N 1
ATOM 3518 C CA . LEU A 1 453 ? -20.684 -6.940 17.660 1.00 95.12 453 LEU A CA 1
ATOM 3519 C C . LEU A 1 453 ? -21.836 -7.037 18.671 1.00 95.12 453 LEU A C 1
ATOM 3521 O O . LEU A 1 453 ? -22.133 -6.057 19.363 1.00 95.12 453 LEU A O 1
ATOM 3525 N N . PRO A 1 454 ? -22.600 -8.144 18.686 1.00 92.38 454 PRO A N 1
ATOM 3526 C CA . PRO A 1 454 ? -23.828 -8.250 19.471 1.00 92.38 454 PRO A CA 1
ATOM 3527 C C . PRO A 1 454 ? -23.599 -8.558 20.960 1.00 92.38 454 PRO A C 1
ATOM 3529 O O . PRO A 1 454 ? -24.571 -8.614 21.722 1.00 92.38 454 PRO A O 1
ATOM 3532 N N . GLU A 1 455 ? -22.368 -8.823 21.386 1.00 93.31 455 GLU A N 1
ATOM 3533 C CA . GLU A 1 455 ? -22.057 -9.327 22.717 1.00 93.31 455 GLU A CA 1
ATOM 3534 C C . GLU A 1 455 ? -22.340 -8.286 23.808 1.00 93.31 455 GLU A C 1
ATOM 3536 O O . GLU A 1 455 ? -21.914 -7.136 23.763 1.00 93.31 455 GLU A O 1
ATOM 3541 N N . LYS A 1 456 ? -23.045 -8.708 24.864 1.00 89.81 456 LYS A N 1
ATOM 3542 C CA . LYS A 1 456 ? -23.388 -7.831 26.000 1.00 89.81 456 LYS A CA 1
ATOM 3543 C C . LYS A 1 456 ? -22.248 -7.648 27.008 1.00 89.81 456 LYS A C 1
ATOM 3545 O O . LYS A 1 456 ? -22.296 -6.735 27.827 1.00 89.81 456 LYS A O 1
ATOM 3550 N N . GLY A 1 457 ? -21.274 -8.555 26.996 1.00 92.31 457 GLY A N 1
ATOM 3551 C CA . GLY A 1 457 ? -20.178 -8.609 27.961 1.00 92.31 457 GLY A CA 1
ATOM 3552 C C . GLY A 1 457 ? -18.961 -7.786 27.549 1.00 92.31 457 GLY A C 1
ATOM 3553 O O . GLY A 1 457 ? -19.021 -6.932 26.667 1.00 92.31 457 GLY A O 1
ATOM 3554 N N . ARG A 1 458 ? -17.833 -8.062 28.211 1.00 95.56 458 ARG A N 1
ATOM 3555 C CA . ARG A 1 458 ? -16.524 -7.572 27.779 1.00 95.56 458 ARG A CA 1
ATOM 3556 C C . ARG A 1 458 ? -15.952 -8.517 26.726 1.00 95.56 458 ARG A C 1
ATOM 3558 O O . ARG A 1 458 ? -15.952 -9.727 26.925 1.00 95.56 458 ARG A O 1
ATOM 3565 N N . HIS A 1 459 ? -15.419 -7.938 25.664 1.00 96.12 459 HIS A N 1
ATOM 3566 C CA . HIS A 1 459 ? -14.803 -8.624 24.533 1.00 96.12 459 HIS A CA 1
ATOM 3567 C C . HIS A 1 459 ? -13.705 -7.746 23.934 1.00 96.12 459 HIS A C 1
ATOM 3569 O O . HIS A 1 459 ? -13.652 -6.536 24.184 1.00 96.12 459 HIS A O 1
ATOM 3575 N N . THR A 1 460 ? -12.800 -8.371 23.192 1.00 97.50 460 THR A N 1
ATOM 3576 C CA . THR A 1 460 ? -11.660 -7.705 22.569 1.00 97.50 460 THR A CA 1
ATOM 3577 C C . THR A 1 460 ? -11.596 -8.119 21.113 1.00 97.50 460 THR A C 1
ATOM 3579 O O . THR A 1 460 ? -11.615 -9.313 20.830 1.00 97.50 460 THR A O 1
ATOM 3582 N N . HIS A 1 461 ? -11.478 -7.131 20.231 1.00 97.69 461 HIS A N 1
ATOM 3583 C CA . HIS A 1 461 ? -11.292 -7.333 18.798 1.00 97.69 461 HIS A CA 1
ATOM 3584 C C . HIS A 1 461 ? -10.122 -6.496 18.291 1.00 97.69 461 HIS A C 1
ATOM 3586 O O . HIS A 1 461 ? -9.812 -5.449 18.868 1.00 97.69 461 HIS A O 1
ATOM 3592 N N . THR A 1 462 ? -9.495 -6.905 17.194 1.00 97.38 462 THR A N 1
ATOM 3593 C CA . THR A 1 462 ? -8.456 -6.120 16.517 1.00 97.38 462 THR A CA 1
ATOM 3594 C C . THR A 1 462 ? -8.929 -5.716 15.128 1.00 97.38 462 THR A C 1
ATOM 3596 O O . THR A 1 462 ? -9.071 -6.546 14.240 1.00 97.38 462 THR A O 1
ATOM 3599 N N . LEU A 1 463 ? -9.152 -4.421 14.917 1.00 96.94 463 LEU A N 1
ATOM 3600 C CA . LEU A 1 463 ? -9.453 -3.872 13.599 1.00 96.94 463 LEU A CA 1
ATOM 3601 C C . LEU A 1 463 ? -8.146 -3.656 12.826 1.00 96.94 463 LEU A C 1
ATOM 3603 O O . LEU A 1 463 ? -7.291 -2.868 13.239 1.00 96.94 463 LEU A O 1
ATOM 3607 N N . HIS A 1 464 ? -8.022 -4.332 11.689 1.00 95.44 464 HIS A N 1
ATOM 3608 C CA . HIS A 1 464 ? -6.954 -4.154 10.714 1.00 95.44 464 HIS A CA 1
ATOM 3609 C C . HIS A 1 464 ? -7.444 -3.245 9.589 1.00 95.44 464 HIS A C 1
ATOM 3611 O O . HIS A 1 464 ? -8.360 -3.594 8.841 1.00 95.44 464 HIS A O 1
ATOM 3617 N N . ILE A 1 465 ? -6.832 -2.073 9.455 1.00 93.00 465 ILE A N 1
ATOM 3618 C CA . ILE A 1 465 ? -7.220 -1.082 8.449 1.00 93.00 465 ILE A CA 1
ATOM 3619 C C . ILE A 1 465 ? -5.984 -0.364 7.911 1.00 93.00 465 ILE A C 1
ATOM 3621 O O . ILE A 1 465 ? -4.995 -0.188 8.615 1.00 93.00 465 ILE A O 1
ATOM 3625 N N . GLY A 1 466 ? -6.022 0.038 6.650 1.00 90.62 466 GLY A N 1
ATOM 3626 C CA . GLY A 1 466 ? -4.949 0.754 5.970 1.00 90.62 466 GLY A CA 1
ATOM 3627 C C . GLY A 1 466 ? -5.515 1.462 4.748 1.00 90.62 466 GLY A C 1
ATOM 3628 O O . GLY A 1 466 ? -6.635 1.164 4.330 1.00 90.62 466 GLY A O 1
ATOM 3629 N N . LEU A 1 46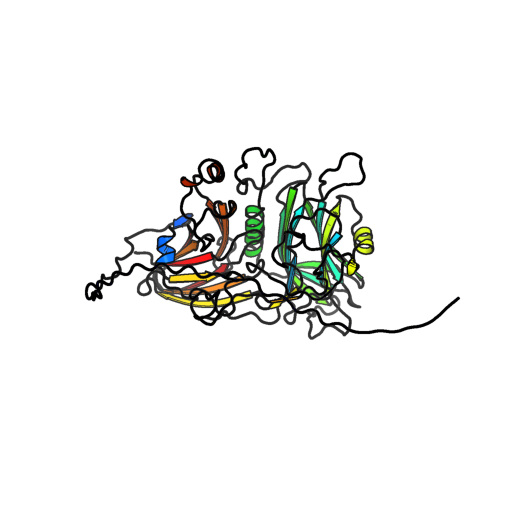7 ? -4.773 2.416 4.184 1.00 89.81 467 LEU A N 1
ATOM 3630 C CA . LEU A 1 467 ? -5.186 3.001 2.913 1.00 89.81 467 LEU A CA 1
ATOM 3631 C C . LEU A 1 467 ? -4.817 2.037 1.787 1.00 89.81 467 LEU A C 1
ATOM 3633 O O . LEU A 1 467 ? -3.636 1.830 1.489 1.00 89.81 467 LEU A O 1
ATOM 3637 N N . ALA A 1 468 ? -5.834 1.437 1.172 1.00 91.19 468 ALA A N 1
ATOM 3638 C CA . ALA A 1 468 ? -5.645 0.623 -0.017 1.00 91.19 468 ALA A CA 1
ATOM 3639 C C . ALA A 1 468 ? -5.100 1.489 -1.171 1.00 91.19 468 ALA A C 1
ATOM 3641 O O . ALA A 1 468 ? -5.485 2.655 -1.271 1.00 91.19 468 ALA A O 1
ATOM 3642 N N . PRO A 1 469 ? -4.244 0.955 -2.059 1.00 87.88 469 PRO A N 1
ATOM 3643 C CA . PRO A 1 469 ? -3.702 1.705 -3.195 1.00 87.88 469 PRO A CA 1
ATOM 3644 C C . PRO A 1 469 ? -4.790 2.413 -4.016 1.00 87.88 469 PRO A C 1
ATOM 3646 O O . PRO A 1 469 ? -5.881 1.871 -4.196 1.00 87.88 469 PRO A O 1
ATOM 3649 N N . ASN A 1 470 ? -4.502 3.629 -4.485 1.00 87.00 470 ASN A N 1
ATOM 3650 C CA . ASN A 1 470 ? -5.419 4.494 -5.242 1.00 87.00 470 ASN A CA 1
ATOM 3651 C C . ASN A 1 470 ? -6.733 4.855 -4.508 1.00 87.00 470 ASN A C 1
ATOM 3653 O O . ASN A 1 470 ? -7.727 5.205 -5.146 1.00 87.00 470 ASN A O 1
ATOM 3657 N N . SER A 1 471 ? -6.775 4.724 -3.178 1.00 88.19 471 SER A N 1
ATOM 3658 C CA . SER A 1 471 ? -7.878 5.202 -2.328 1.00 88.19 471 SER A CA 1
ATOM 3659 C C . SER A 1 471 ? -7.576 6.570 -1.718 1.00 88.19 471 SER A C 1
ATOM 3661 O O . SER A 1 471 ? -6.438 7.028 -1.712 1.00 88.19 471 SER A O 1
ATOM 3663 N N . TYR A 1 472 ? -8.599 7.195 -1.134 1.00 84.19 472 TYR A N 1
ATOM 3664 C CA . TYR A 1 472 ? -8.496 8.513 -0.513 1.00 84.19 472 TYR A CA 1
ATOM 3665 C C . TYR A 1 472 ? -8.526 8.445 1.013 1.00 84.19 472 TYR A C 1
ATOM 3667 O O . TYR A 1 472 ? -9.184 7.601 1.619 1.00 84.19 472 TYR A O 1
ATOM 3675 N N . ALA A 1 473 ? -7.817 9.385 1.624 1.00 82.94 473 ALA A N 1
ATOM 3676 C CA . ALA A 1 473 ? -7.708 9.593 3.061 1.00 82.94 473 ALA A CA 1
ATOM 3677 C C . ALA A 1 473 ? -7.898 11.094 3.385 1.00 82.94 473 ALA A C 1
ATOM 3679 O O . ALA A 1 473 ? -7.889 11.904 2.450 1.00 82.94 473 ALA A O 1
ATOM 3680 N N . PRO A 1 474 ? -8.095 11.487 4.659 1.00 84.88 474 PRO A N 1
ATOM 3681 C CA . PRO A 1 474 ? -8.258 10.634 5.842 1.00 84.88 474 PRO A CA 1
ATOM 3682 C C . PRO A 1 474 ? -9.589 9.874 5.830 1.00 84.88 474 PRO A C 1
ATOM 3684 O O . PRO A 1 474 ? -10.531 10.268 5.148 1.00 84.88 474 PRO A O 1
ATOM 3687 N N . PHE A 1 475 ? -9.682 8.806 6.617 1.00 85.12 475 PHE A N 1
ATOM 3688 C CA . PHE A 1 475 ? -10.950 8.126 6.894 1.00 85.12 475 PHE A CA 1
ATOM 3689 C C . PHE A 1 475 ? -11.194 8.039 8.397 1.00 85.12 475 PHE A C 1
ATOM 3691 O O . PHE A 1 475 ? -10.256 8.021 9.203 1.00 85.12 475 PHE A O 1
ATOM 3698 N N . LYS A 1 476 ? -12.475 8.003 8.775 1.00 91.88 476 LYS A N 1
ATOM 3699 C CA . LYS A 1 476 ? -12.895 7.921 10.174 1.00 91.88 476 LYS A CA 1
ATOM 3700 C C . LYS A 1 476 ? -13.509 6.571 10.485 1.00 91.88 476 LYS A C 1
ATOM 3702 O O . LYS A 1 476 ? -14.347 6.092 9.731 1.00 91.88 476 LYS A O 1
ATOM 3707 N N . VAL A 1 477 ? -13.133 5.991 11.616 1.00 95.38 477 VAL A N 1
ATOM 3708 C CA . VAL A 1 477 ? -13.804 4.818 12.190 1.00 95.38 477 VAL A CA 1
ATOM 3709 C C . VAL A 1 477 ? -14.673 5.302 13.337 1.00 95.38 477 VAL A C 1
ATOM 3711 O O . VAL A 1 477 ? -14.143 5.921 14.256 1.00 95.38 477 VAL A O 1
ATOM 3714 N N . VAL A 1 478 ? -15.974 5.018 13.314 1.00 96.75 478 VAL A N 1
ATOM 3715 C CA . VAL A 1 478 ? -16.896 5.336 14.412 1.00 96.75 478 VAL A CA 1
ATOM 3716 C C . VAL A 1 478 ? -17.328 4.061 15.134 1.00 96.75 478 VAL A C 1
ATOM 3718 O O . VAL A 1 478 ? -17.681 3.060 14.508 1.00 96.75 478 VAL A O 1
ATOM 3721 N N . LEU A 1 479 ? -17.284 4.112 16.462 1.00 96.81 479 LEU A N 1
ATOM 3722 C CA . LEU A 1 479 ? -17.842 3.121 17.372 1.00 96.81 479 LEU A CA 1
ATOM 3723 C C . LEU A 1 479 ? -19.218 3.619 17.813 1.00 96.81 479 LEU A C 1
ATOM 3725 O O . LEU A 1 479 ? -19.339 4.716 18.372 1.00 96.81 479 LEU A O 1
ATOM 3729 N N . MET A 1 480 ? -20.245 2.824 17.523 1.00 95.44 480 MET A N 1
ATOM 3730 C CA . MET A 1 480 ? -21.642 3.179 17.742 1.00 95.44 480 MET A CA 1
ATOM 3731 C C . MET A 1 480 ? -22.286 2.211 18.732 1.00 95.44 480 MET A C 1
ATOM 3733 O O . MET A 1 480 ? -22.218 0.997 18.518 1.00 95.44 480 MET A O 1
ATOM 3737 N N . PRO A 1 481 ? -22.934 2.705 19.798 1.00 93.44 481 PRO A N 1
ATOM 3738 C CA . PRO A 1 481 ? -23.600 1.832 20.745 1.00 93.44 481 PRO A CA 1
ATOM 3739 C C . PRO A 1 481 ? -24.854 1.223 20.111 1.00 93.44 481 PRO A C 1
ATOM 3741 O O . PRO A 1 481 ? -25.611 1.917 19.432 1.00 93.44 481 PRO A O 1
ATOM 3744 N N . LEU A 1 482 ? -25.089 -0.070 20.340 1.00 89.25 482 LEU A N 1
ATOM 3745 C CA . LEU A 1 482 ? -26.317 -0.739 19.909 1.00 89.25 482 LEU A CA 1
ATOM 3746 C C . LEU A 1 482 ? -27.274 -0.861 21.091 1.00 89.25 482 LEU A C 1
ATOM 3748 O O . LEU A 1 482 ? -26.951 -1.480 22.106 1.00 89.25 482 LEU A O 1
ATOM 3752 N N . ASN A 1 483 ? -28.472 -0.300 20.948 1.00 70.44 483 ASN A N 1
ATOM 3753 C CA . ASN A 1 483 ? -29.529 -0.459 21.939 1.00 70.44 483 ASN A CA 1
ATOM 3754 C C . ASN A 1 483 ? -30.099 -1.885 21.843 1.00 70.44 483 ASN A C 1
ATOM 3756 O O . ASN A 1 483 ? -30.758 -2.218 20.857 1.00 70.44 483 ASN A O 1
ATOM 3760 N N . LYS A 1 484 ? -29.852 -2.727 22.854 1.00 54.28 484 LYS A N 1
ATOM 3761 C CA . LYS A 1 484 ? -30.562 -4.003 23.052 1.00 54.28 484 LYS A CA 1
ATOM 3762 C C . LYS A 1 484 ? -30.870 -4.299 24.511 1.00 54.28 484 LYS A C 1
ATOM 3764 O O . LYS A 1 484 ? -29.913 -4.466 25.304 1.00 54.28 484 LYS A O 1
#

Sequence (484 aa):
MAIPRKRRKKSMKVLLIGLGVFVVGFGLAVGYRNFEGIAESPNPVNGESWSVGDEVPPEVFAKAESLSAGKKLDIVPGQTMFFSNVPEMVKEPGIMTRVDNCLSKSGDVRLLYSHFNLLIDYSGKNIRNVPAQMGVAIVNRTQRVVDVYYKRLANGISRKLDGTRIYEDDLAPMKPGETIPVYYGTQLGNVVFANYLKQNPQEQLWSSLKPGEKSWIYDKVGIHGWAIMMGDFVFRDHATGQLLTLDNIRAGEAIGIRSFVAPIGEDLDAFYQANDKPNSILNQAPEEAFHMRGLITDGITRKMTLPYNSQKDGLKTLTLNSALDAQAVDPSLPGFEPAKFQNDLTSGTDEYGSKNSKGQIQPLPVQNNGSYGAMYEVTLNITGPTAIAIQGSAPHSPGLAYVDLYNQFITAGLDSDPENVRTVRLVDPNYFEYYSHPQKLRPLGYGSVFYVLPEKGRHTHTLHIGLAPNSYAPFKVVLMPLNK

pLDDT: mean 85.02, std 20.2, range [22.06, 98.75]

Organism: Heliobacterium mobile (NCBI:txid28064)

Radius of gyration: 26.2 Å; chains: 1; bounding box: 80×74×68 Å

Secondary structure (DSSP, 8-state):
------------PPPP-----------------------------------TT-EE-HHHHHHSEESSTT---EEPTT-EEEEE--SSEE-S-EEEEEES----SSS-EEEEEEEEE--EE-SSSS-EE--EEEEEEEEEESSS-EEEEEEEEEEEESB-TTS-BS--TTBPPPPTT--S--B-SHHHHHHHHHHHHTS----EEEEEE-TT-EEEEEEEE-TT-EEEEEEEEEEEETTT-PBP-TTTSPTT-EEEEEEEEEETT--HHHHHHHH-SGGGBPPPPTT--S--EEEEEESSEEEEEEEEETTTS-SEEEEES--TT--B-STTSTTB-TTS-TT---EEEETT-BSSTT--B--EE---TT-BT-EEEEEEEEES-EEEEEEPP--SSSSPPPGGGGEEEEEEEETT-GGGEEEEEEE-TTGGGTTT-GGGSPPS--EEEEEEE--SSEEEEEEEE-B-TT----EEEEEEE---

Foldseek 3Di:
DDDDDDDDDDDDDDDDDDDDDDDDDDDDDDDDDDPDDDPPDPPAPPFDPADFFDWFDQVLVVPAAFPFFAAAWDWDAWEKEFWFCPVQEDAAWFWAAKDFFQFTQVQKYKYKYKHWQQHWDPPDPDIDGAWKKWFKKKWWQAQAKKWKWWQFKFKDKQADAVRDGDDDLQWAQDAPPDDDIAGLCQVVLQVRVLRRLLGGRDIDTDDIAHNGGIDTDIDIYYNRMMIIMITMMGMAGPVPRHTDHPVPGDPRTHIMMTITIDGPPDDVVVRCVVHVDLLRHDAGDPPDPFQGGAMWRIQQETEDEDEEELVPNAKHKAKALQFPQLQDPDPVDGNPDSNHHNPRAIWGWRQSHDPDPVSDGHIDIHHNGFSANGKYKYKYFYAAKKWKKKWQDADPDPDQDDLSLQWFKFWKAKASHSVRIDIDIRHFPCSNCCNPCVVSTDHGTMITTSDIGHDNGTDIMIMMGGARPSGDDTMMMMIHRRDD